Protein AF-A0A4Q3W9S3-F1 (afdb_monomer_lite)

Foldseek 3Di:
DDDDDDDDDDDDDDDDDDDDDDDDDDDDDDDDDDDPPVVVVVVVVVVVVPPPPPPQAEFEAECQAADCLPRNALNRHHHLQCQLVCLVVPDARHEYEYWADEHEQHLFDQAGESEHEQHAYEYEYQHNSPDPDSVVGDLVVTAYEQFQCNYPPDPVRGHQEHHEWELHPPYEAERHEQEDHAHQADAEYEYDDDAQREAEYEYENYEQEHHEYPDAQGANHEYEYAHYEHEYEYENYEYEQYENEHYEYAYDPDDYQYEYEYEYELYEYAQYEHQHYEYQWFLAPNYEYEYEYENYEAEQYEYDDDWENHDYDHPPPPPDPGQTYEYEYHAYLYEHEHYETQFEHHDDAAGGPNHEAYHENYEAEQYHHDHPDDPDAAGFEHEEDEHEDEEYEYEHYLYEHYNRETDADPRHFEHYEAEYEEAYEYEYEAYNYEYYAHYNGQEHYEHEYEANHEYEYEHELYEYEHDDPDPDERHEHYHWAFAYDPQHAYEYEYEAYNYEQDYDADYLWNHAPPPDHVCPDPDHDHHYYIFYEYAQYEHETEDPHDDPVGRGHYPHYHYHYDYHPDD

pLDDT: mean 75.29, std 20.6, range [27.75, 98.88]

Radius of gyration: 31.97 Å; chains: 1; bounding box: 96×93×86 Å

Structure (mmCIF, N/CA/C/O backbone):
data_AF-A0A4Q3W9S3-F1
#
_entry.id   AF-A0A4Q3W9S3-F1
#
loop_
_atom_site.group_PDB
_atom_site.id
_atom_site.type_symbol
_atom_site.label_atom_id
_atom_site.label_alt_id
_atom_site.label_comp_id
_atom_site.label_asym_id
_atom_site.label_entity_id
_atom_site.label_seq_id
_atom_site.pdbx_PDB_ins_code
_atom_site.Cartn_x
_atom_site.Cartn_y
_atom_site.Cartn_z
_atom_site.occupancy
_atom_site.B_iso_or_equiv
_atom_site.auth_seq_id
_atom_site.auth_comp_id
_atom_site.auth_asym_id
_atom_site.auth_atom_id
_atom_site.pdbx_PDB_model_num
ATOM 1 N N . MET A 1 1 ? 68.581 -11.811 10.480 1.00 36.03 1 MET A N 1
ATOM 2 C CA . MET A 1 1 ? 69.917 -12.392 10.731 1.00 36.03 1 MET A CA 1
ATOM 3 C C . MET A 1 1 ? 69.719 -13.546 11.709 1.00 36.03 1 MET A C 1
ATOM 5 O O . M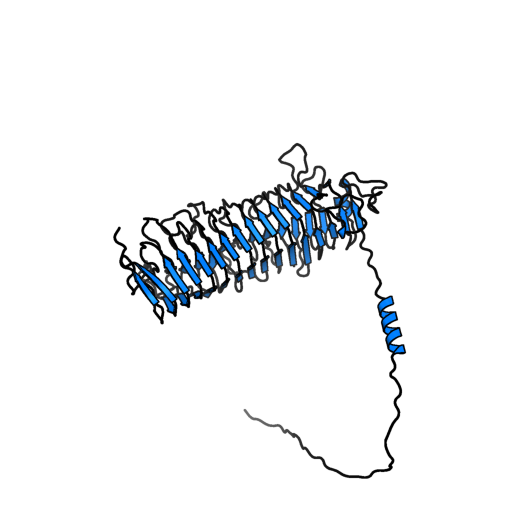ET A 1 1 ? 69.182 -13.258 12.761 1.00 36.03 1 MET A O 1
ATOM 9 N N . VAL A 1 2 ? 70.040 -14.790 11.305 1.00 34.00 2 VAL A N 1
ATOM 10 C CA . VAL A 1 2 ? 70.234 -16.029 12.121 1.00 34.00 2 VAL A CA 1
ATOM 11 C C . VAL A 1 2 ? 69.130 -16.341 13.176 1.00 34.00 2 VAL A C 1
ATOM 13 O O . VAL A 1 2 ? 69.014 -15.636 14.165 1.00 34.00 2 VAL A O 1
ATOM 16 N N . TYR A 1 3 ? 68.178 -17.272 12.957 1.00 29.86 3 TYR A N 1
ATOM 17 C CA . TYR A 1 3 ? 68.279 -18.754 13.126 1.00 29.86 3 TYR A CA 1
ATOM 18 C C . TYR A 1 3 ? 68.780 -19.172 14.538 1.00 29.86 3 TYR A C 1
ATOM 20 O O . TYR A 1 3 ? 69.552 -18.448 15.137 1.00 29.86 3 TYR A O 1
ATOM 28 N N . THR A 1 4 ? 68.413 -20.261 15.224 1.00 34.94 4 THR A N 1
ATOM 29 C CA . THR A 1 4 ? 67.795 -21.594 14.988 1.00 34.94 4 THR A CA 1
ATOM 30 C C . THR A 1 4 ? 66.974 -21.971 16.262 1.00 34.94 4 THR A C 1
ATOM 32 O O . THR A 1 4 ? 67.100 -21.266 17.255 1.00 34.94 4 THR A O 1
ATOM 35 N N . LEU A 1 5 ? 66.145 -23.023 16.419 1.00 31.47 5 LEU A N 1
ATOM 36 C CA . LEU A 1 5 ? 65.733 -24.214 15.639 1.00 31.47 5 LEU A CA 1
ATOM 37 C C . LEU A 1 5 ? 64.353 -24.729 16.171 1.00 31.47 5 LEU A C 1
ATOM 39 O O . LEU A 1 5 ? 63.695 -24.070 16.971 1.00 31.47 5 LEU A O 1
ATOM 43 N N . LYS A 1 6 ? 63.936 -25.938 15.765 1.00 37.56 6 LYS A N 1
ATOM 44 C CA . LYS A 1 6 ? 63.018 -26.869 16.470 1.00 37.56 6 LYS A CA 1
ATOM 45 C C . LYS A 1 6 ? 63.686 -28.263 16.485 1.00 37.56 6 LYS A C 1
ATOM 47 O O . LYS A 1 6 ? 64.629 -28.463 15.725 1.00 37.56 6 LYS A O 1
ATOM 52 N N . PRO A 1 7 ? 63.205 -29.239 17.271 1.00 45.81 7 PRO A N 1
ATOM 53 C CA . PRO A 1 7 ? 62.376 -30.306 16.671 1.00 45.81 7 PRO A CA 1
ATOM 54 C C . PRO A 1 7 ? 61.161 -30.639 17.573 1.00 45.81 7 PRO A C 1
ATOM 56 O O . PRO A 1 7 ? 61.203 -30.393 18.768 1.00 45.81 7 PRO A O 1
ATOM 59 N N . LYS A 1 8 ? 59.970 -31.063 17.125 1.00 34.75 8 LYS A N 1
ATOM 60 C CA . LYS A 1 8 ? 59.517 -31.967 16.046 1.00 34.75 8 LYS A CA 1
ATOM 61 C C . LYS A 1 8 ? 59.779 -33.460 16.331 1.00 34.75 8 LYS A C 1
ATOM 63 O O . LYS A 1 8 ? 60.859 -33.963 16.060 1.00 34.75 8 LYS A O 1
ATOM 68 N N . ALA A 1 9 ? 58.738 -34.165 16.775 1.00 28.81 9 ALA A N 1
ATOM 69 C CA . ALA A 1 9 ? 58.573 -35.615 16.635 1.00 28.81 9 ALA A CA 1
ATOM 70 C C . ALA A 1 9 ? 57.090 -35.910 16.334 1.00 28.81 9 ALA A C 1
ATOM 72 O O . ALA A 1 9 ? 56.212 -35.113 16.670 1.00 28.81 9 ALA A O 1
ATOM 73 N N . THR A 1 10 ? 56.806 -36.978 15.590 1.00 32.81 10 THR A N 1
ATOM 74 C CA . THR A 1 10 ? 55.515 -37.197 14.915 1.00 32.81 10 THR A CA 1
ATOM 75 C C . THR A 1 10 ? 55.328 -38.699 14.696 1.00 32.81 10 THR A C 1
ATOM 77 O O . THR A 1 10 ? 56.207 -39.285 14.085 1.00 32.81 10 THR A O 1
ATOM 80 N N . TYR A 1 11 ? 54.202 -39.258 15.169 1.00 33.78 11 TYR A N 1
ATOM 81 C CA . TYR A 1 11 ? 53.601 -40.576 14.855 1.00 33.78 11 TYR A CA 1
ATOM 82 C C . TYR A 1 11 ? 54.478 -41.846 14.824 1.00 33.78 11 TYR A C 1
ATOM 84 O O . TYR A 1 11 ? 55.464 -41.930 14.105 1.00 33.78 11 TYR A O 1
ATOM 92 N N . LEU A 1 12 ? 53.966 -42.925 15.431 1.00 27.75 12 LEU A N 1
ATOM 93 C CA . LEU A 1 12 ? 54.216 -44.295 14.969 1.00 27.75 12 LEU A CA 1
ATOM 94 C C . LEU A 1 12 ? 52.987 -45.186 15.228 1.00 27.75 12 LEU A C 1
ATOM 96 O O . LEU A 1 12 ? 52.398 -45.154 16.305 1.00 27.75 12 LEU A O 1
ATOM 100 N N . LEU A 1 13 ? 52.600 -45.948 14.204 1.00 39.19 13 LEU A N 1
ATOM 101 C CA . LEU A 1 13 ? 51.571 -46.993 14.220 1.00 39.19 13 LEU A CA 1
ATOM 102 C C . LEU A 1 13 ? 52.226 -48.351 14.500 1.00 39.19 13 LEU A C 1
ATOM 104 O O . LEU A 1 13 ? 53.192 -48.672 13.812 1.00 39.19 13 LEU A O 1
ATOM 108 N N . SER A 1 14 ? 51.634 -49.179 15.368 1.00 29.27 14 SER A N 1
ATOM 109 C CA . SER A 1 14 ? 51.609 -50.648 15.204 1.00 29.27 14 SER A CA 1
ATOM 110 C C . SER A 1 14 ? 50.762 -51.366 16.269 1.00 29.27 14 SER A C 1
ATOM 112 O O . SER A 1 14 ? 50.964 -51.217 17.470 1.00 29.27 14 SER A O 1
ATOM 114 N N . THR A 1 15 ? 49.838 -52.212 15.814 1.00 36.31 15 THR A N 1
ATOM 115 C CA . THR A 1 15 ? 49.411 -53.443 16.511 1.00 36.31 15 THR A CA 1
ATOM 116 C C . THR A 1 15 ? 50.251 -54.605 15.939 1.00 36.31 15 THR A C 1
ATOM 118 O O . THR A 1 15 ? 50.736 -54.451 14.811 1.00 36.31 15 THR A O 1
ATOM 121 N N . PRO A 1 16 ? 50.497 -55.733 16.655 1.00 42.84 16 PRO A N 1
ATOM 122 C CA . PRO A 1 16 ? 49.479 -56.804 16.746 1.00 42.84 16 PRO A CA 1
ATOM 123 C C . PRO A 1 16 ? 49.511 -57.751 17.992 1.00 42.84 16 PRO A C 1
ATOM 125 O O . PRO A 1 16 ? 50.520 -57.862 18.671 1.00 42.84 16 PRO A O 1
ATOM 128 N N . LEU A 1 17 ? 48.389 -58.473 18.209 1.00 29.86 17 LEU A N 1
ATOM 129 C CA . LEU A 1 17 ? 48.221 -59.896 18.646 1.00 29.86 17 LEU A CA 1
ATOM 130 C C . LEU A 1 17 ? 49.169 -60.499 19.736 1.00 29.86 17 LEU A C 1
ATOM 132 O O . LEU A 1 17 ? 50.370 -60.563 19.527 1.00 29.86 17 LEU A O 1
ATOM 136 N N . GLN A 1 18 ? 48.710 -61.104 20.854 1.00 31.80 18 GLN A N 1
ATOM 137 C CA . GLN A 1 18 ? 48.047 -62.434 20.946 1.00 31.80 18 GLN A CA 1
ATOM 138 C C . GLN A 1 18 ? 47.618 -62.833 22.399 1.00 31.80 18 GLN A C 1
ATOM 140 O O . GLN A 1 18 ? 48.337 -62.493 23.327 1.00 31.80 18 GLN A O 1
ATOM 145 N N . HIS A 1 19 ? 46.512 -63.608 22.518 1.00 31.84 19 HIS A N 1
ATOM 146 C CA . HIS A 1 19 ? 46.099 -64.705 23.464 1.00 31.84 19 HIS A CA 1
ATOM 147 C C . HIS A 1 19 ? 46.552 -64.746 24.963 1.00 31.84 19 HIS A C 1
ATOM 149 O O . HIS A 1 19 ? 47.615 -64.258 25.306 1.00 31.84 19 HIS A O 1
ATOM 155 N N . TYR A 1 20 ? 45.865 -65.348 25.959 1.00 31.72 20 TYR A N 1
ATOM 156 C CA . TYR A 1 20 ? 44.792 -66.374 26.103 1.00 31.72 20 TYR A CA 1
ATOM 157 C C . TYR A 1 20 ? 43.906 -65.982 27.330 1.00 31.72 20 TYR A C 1
ATOM 159 O O . TYR A 1 20 ? 44.459 -65.523 28.323 1.00 31.72 20 TYR A O 1
ATOM 167 N N . SER A 1 21 ? 42.562 -65.928 27.337 1.00 32.56 21 SER A N 1
ATOM 168 C CA . SER A 1 21 ? 41.484 -66.945 27.203 1.00 32.56 21 SER A CA 1
ATOM 169 C C . SER A 1 21 ? 41.211 -67.849 28.429 1.00 32.56 21 SER A C 1
ATOM 171 O O . SER A 1 21 ? 42.062 -68.660 28.774 1.00 32.56 21 SER A O 1
ATOM 173 N N . LEU A 1 22 ? 39.989 -67.777 28.985 1.00 28.59 22 LEU A N 1
ATOM 174 C CA . LEU A 1 22 ? 39.258 -68.753 29.833 1.00 28.59 22 LEU A CA 1
ATOM 175 C C . LEU A 1 22 ? 37.834 -68.151 30.033 1.00 28.59 22 LEU A C 1
ATOM 177 O O . LEU A 1 22 ? 37.761 -66.957 30.299 1.00 28.59 22 LEU A O 1
ATOM 181 N N . PHE A 1 23 ? 36.667 -68.800 29.902 1.00 31.41 23 PHE A N 1
ATOM 182 C CA . PHE A 1 23 ? 36.254 -70.184 29.604 1.00 31.41 23 PHE A CA 1
ATOM 183 C C . PHE A 1 23 ? 35.031 -70.187 28.641 1.00 31.41 23 PHE A C 1
ATOM 185 O O . PHE A 1 23 ? 34.395 -69.155 28.436 1.00 31.41 23 PHE A O 1
ATOM 192 N N . LEU A 1 24 ? 34.691 -71.353 28.070 1.00 32.44 24 LEU A N 1
ATOM 193 C CA . LEU A 1 24 ? 33.451 -71.616 27.302 1.00 32.44 24 LEU A CA 1
ATOM 194 C C . LEU A 1 24 ? 32.197 -71.557 28.231 1.00 32.44 24 LEU A C 1
ATOM 196 O O . LEU A 1 24 ? 32.366 -71.639 29.442 1.00 32.44 24 LEU A O 1
ATOM 200 N N . THR A 1 25 ? 30.935 -71.404 27.790 1.00 31.16 25 THR A N 1
ATOM 201 C CA . THR A 1 25 ? 30.185 -72.294 26.867 1.00 31.16 25 THR A CA 1
ATOM 202 C C . THR A 1 25 ? 28.852 -71.720 26.330 1.00 31.16 25 THR A C 1
ATOM 204 O O . THR A 1 25 ? 28.065 -71.178 27.096 1.00 31.16 25 THR A O 1
ATOM 207 N N . THR A 1 26 ? 28.575 -72.029 25.050 1.00 33.50 26 THR A N 1
ATOM 208 C CA . THR A 1 26 ? 27.266 -72.281 24.371 1.00 33.50 26 THR A CA 1
ATOM 209 C C . THR A 1 26 ? 26.147 -71.205 24.272 1.00 33.50 26 THR A C 1
ATOM 211 O O . THR A 1 26 ? 25.946 -70.433 25.201 1.00 33.50 26 THR A O 1
ATOM 214 N N . PRO A 1 27 ? 25.373 -71.176 23.155 1.00 53.94 27 PRO A N 1
ATOM 215 C CA . PRO A 1 27 ? 24.304 -70.195 22.895 1.00 53.94 27 PRO A CA 1
ATOM 216 C C . PRO A 1 27 ? 22.853 -70.744 23.001 1.00 53.94 27 PRO A C 1
ATOM 218 O O . PRO A 1 27 ? 22.653 -71.938 23.197 1.00 53.94 27 PRO A O 1
ATOM 221 N N . PHE A 1 28 ? 21.895 -69.846 22.706 1.00 33.19 28 PHE A N 1
ATOM 222 C CA . PHE A 1 28 ? 20.455 -70.000 22.381 1.00 33.19 28 PHE A CA 1
ATOM 223 C C . PHE A 1 28 ? 19.369 -69.756 23.463 1.00 33.19 28 PHE A C 1
ATOM 225 O O . PHE A 1 28 ? 19.310 -70.402 24.499 1.00 33.19 28 PHE A O 1
ATOM 232 N N . GLU A 1 29 ? 18.481 -68.815 23.096 1.00 42.12 29 GLU A N 1
ATOM 233 C CA . GLU A 1 29 ? 17.072 -68.576 23.477 1.00 42.12 29 GLU A CA 1
ATOM 234 C C . GLU A 1 29 ? 16.618 -68.413 24.946 1.00 42.12 29 GLU A C 1
ATOM 236 O O . GLU A 1 29 ? 16.459 -69.359 25.709 1.00 42.12 29 GLU A O 1
ATOM 241 N N . THR A 1 30 ? 16.159 -67.196 25.272 1.00 35.12 30 THR A N 1
ATOM 242 C CA . THR A 1 30 ? 14.719 -66.900 25.501 1.00 35.12 30 THR A CA 1
ATOM 243 C C . THR A 1 30 ? 14.472 -65.383 25.553 1.00 35.12 30 THR A C 1
ATOM 245 O O . THR A 1 30 ? 15.355 -64.610 25.921 1.00 35.12 30 THR A O 1
ATOM 248 N N . ALA A 1 31 ? 13.282 -64.930 25.143 1.00 43.97 31 ALA A N 1
ATOM 249 C CA . ALA A 1 31 ? 12.927 -63.507 25.069 1.00 43.97 31 ALA A CA 1
ATOM 250 C C . ALA A 1 31 ? 12.197 -63.007 26.332 1.00 43.97 31 ALA A C 1
ATOM 252 O O . ALA A 1 31 ? 11.330 -63.703 26.854 1.00 43.97 31 ALA A O 1
ATOM 253 N N . MET A 1 32 ? 12.479 -61.770 26.763 1.00 35.91 32 MET A N 1
ATOM 254 C CA . MET A 1 32 ? 11.713 -61.029 27.781 1.00 35.91 32 MET A CA 1
ATOM 255 C C . MET A 1 32 ? 11.621 -59.531 27.426 1.00 35.91 32 MET A C 1
ATOM 257 O O . MET A 1 32 ? 12.497 -58.983 26.759 1.00 35.91 32 MET A O 1
ATOM 261 N N . LEU A 1 33 ? 10.515 -58.891 27.822 1.00 37.53 33 LEU A N 1
ATOM 262 C CA . LEU A 1 33 ? 9.984 -57.649 27.228 1.00 37.53 33 LEU A CA 1
ATOM 263 C C . LEU A 1 33 ? 10.617 -56.324 27.741 1.00 37.53 33 LEU A C 1
ATOM 265 O O . LEU A 1 33 ? 11.140 -56.286 28.854 1.00 37.53 33 LEU A O 1
ATOM 269 N N . PRO A 1 34 ? 10.528 -55.205 26.980 1.00 44.59 34 PRO A N 1
ATOM 270 C CA . PRO A 1 34 ? 11.123 -53.911 27.352 1.00 44.59 34 PRO A CA 1
ATOM 271 C C . PRO A 1 34 ? 10.342 -53.073 28.387 1.00 44.59 34 PRO A C 1
ATOM 273 O O . PRO A 1 34 ? 9.116 -53.115 28.481 1.00 44.59 34 PRO A O 1
ATOM 276 N N . ASN A 1 35 ? 11.071 -52.193 29.085 1.00 58.00 35 ASN A N 1
ATOM 277 C CA . ASN A 1 35 ? 10.568 -51.237 30.085 1.00 58.00 35 ASN A CA 1
ATOM 278 C C . ASN A 1 35 ? 9.695 -50.102 29.493 1.00 58.00 35 ASN A C 1
ATOM 280 O O . ASN A 1 35 ? 10.190 -49.000 29.233 1.00 58.00 35 ASN A O 1
ATOM 284 N N . TYR A 1 36 ? 8.388 -50.332 29.323 1.00 46.41 36 TYR A N 1
ATOM 285 C CA . TYR A 1 36 ? 7.438 -49.301 28.861 1.00 46.41 36 TYR A CA 1
ATOM 286 C C . TYR A 1 36 ? 6.788 -48.472 29.986 1.00 46.41 36 TYR A C 1
ATOM 288 O O . TYR A 1 36 ? 6.485 -47.294 29.785 1.00 46.41 36 TYR A O 1
ATOM 296 N N . THR A 1 37 ? 6.605 -49.039 31.181 1.00 51.47 37 THR A N 1
ATOM 297 C CA . THR A 1 37 ? 5.845 -48.418 32.287 1.00 51.47 37 THR A CA 1
ATOM 298 C C . THR A 1 37 ? 6.488 -47.140 32.833 1.00 51.47 37 THR A C 1
ATOM 300 O O . THR A 1 37 ? 5.799 -46.136 33.021 1.00 51.47 37 THR A O 1
ATOM 303 N N . THR A 1 38 ? 7.811 -47.117 33.017 1.00 50.44 38 THR A N 1
ATOM 304 C CA . THR A 1 38 ? 8.532 -45.956 33.575 1.00 50.44 38 THR A CA 1
ATOM 305 C C . THR A 1 38 ? 8.556 -44.750 32.630 1.00 50.44 38 THR A C 1
ATOM 307 O O . THR A 1 38 ? 8.563 -43.609 33.085 1.00 50.44 38 THR A O 1
ATOM 310 N N . LYS A 1 39 ? 8.535 -44.981 31.308 1.00 48.06 39 LYS A N 1
ATOM 311 C CA . LYS A 1 39 ? 8.460 -43.902 30.308 1.00 48.06 39 LYS A CA 1
ATOM 312 C C . LYS A 1 39 ? 7.057 -43.301 30.218 1.00 48.06 39 LYS A C 1
ATOM 314 O O . LYS A 1 39 ? 6.934 -42.093 30.039 1.00 48.06 39 LYS A O 1
ATOM 319 N N . LEU A 1 40 ? 6.014 -44.116 30.391 1.00 50.25 40 LEU A N 1
ATOM 320 C CA . LEU A 1 40 ? 4.626 -43.656 30.337 1.00 50.25 40 LEU A CA 1
ATOM 321 C C . LEU A 1 40 ? 4.294 -42.687 31.488 1.00 50.25 40 LEU A C 1
ATOM 323 O O . LEU A 1 40 ? 3.676 -41.652 31.251 1.00 50.25 40 LEU A O 1
ATOM 327 N N . LEU A 1 41 ? 4.775 -42.965 32.707 1.00 50.62 41 LEU A N 1
ATOM 328 C CA . LEU A 1 41 ? 4.571 -42.083 33.867 1.00 50.62 41 LEU A CA 1
ATOM 329 C C . LEU A 1 41 ? 5.196 -40.689 33.685 1.00 50.62 41 LEU A C 1
ATOM 331 O O . LEU A 1 41 ? 4.571 -39.693 34.039 1.00 50.62 41 LEU A O 1
ATOM 335 N N . LEU A 1 42 ? 6.397 -40.603 33.102 1.00 53.16 42 LEU A N 1
ATOM 336 C CA . LEU A 1 42 ? 7.072 -39.325 32.838 1.00 53.16 42 LEU A CA 1
ATOM 337 C C . LEU A 1 42 ? 6.358 -38.485 31.770 1.00 53.16 42 LEU A C 1
ATOM 339 O O . LEU A 1 42 ? 6.277 -37.266 31.914 1.00 53.16 42 LEU A O 1
ATOM 343 N N . VAL A 1 43 ? 5.800 -39.121 30.733 1.00 58.22 43 VAL A N 1
ATOM 344 C CA . VAL A 1 43 ? 4.991 -38.433 29.711 1.00 58.22 43 VAL A CA 1
ATOM 345 C C . VAL A 1 43 ? 3.704 -37.876 30.322 1.00 58.22 43 VAL A C 1
ATOM 347 O O . VAL A 1 43 ? 3.379 -36.712 30.091 1.00 58.22 43 VAL A O 1
ATOM 350 N N . ILE A 1 44 ? 3.015 -38.661 31.160 1.00 57.84 44 ILE A N 1
ATOM 351 C CA . ILE A 1 44 ? 1.800 -38.211 31.858 1.00 57.84 44 ILE A CA 1
ATOM 352 C C . ILE A 1 44 ? 2.117 -37.013 32.770 1.00 57.84 44 ILE A C 1
ATOM 354 O O . ILE A 1 44 ? 1.412 -36.003 32.711 1.00 57.84 44 ILE A O 1
ATOM 358 N N . LEU A 1 45 ? 3.218 -37.060 33.531 1.00 53.47 45 LEU A N 1
ATOM 359 C CA . LEU A 1 45 ? 3.634 -35.955 34.405 1.00 53.47 45 LEU A CA 1
ATOM 360 C C . LEU A 1 45 ? 3.965 -34.667 33.625 1.00 53.47 45 LEU A C 1
ATOM 362 O O . LEU A 1 45 ? 3.578 -33.581 34.050 1.00 53.47 45 LEU A O 1
ATOM 366 N N . PHE A 1 46 ? 4.613 -34.771 32.458 1.00 53.34 46 PHE A N 1
ATOM 367 C CA . PHE A 1 46 ? 4.882 -33.612 31.594 1.00 53.34 46 PHE A CA 1
ATOM 368 C C . PHE A 1 46 ? 3.603 -33.027 30.971 1.00 53.34 46 PHE A C 1
ATOM 370 O O . PHE A 1 46 ? 3.452 -31.804 30.896 1.00 53.34 46 PHE A O 1
ATOM 377 N N . SER A 1 47 ? 2.645 -33.875 30.578 1.00 52.28 47 SER A N 1
ATOM 378 C CA . SER A 1 47 ? 1.342 -33.407 30.085 1.00 52.28 47 SER A CA 1
ATOM 379 C C . SER A 1 47 ? 0.491 -32.732 31.172 1.00 52.28 47 SER A C 1
ATOM 381 O O . SER A 1 47 ? -0.218 -31.775 30.872 1.00 52.28 47 SER A O 1
ATOM 383 N N . ALA A 1 48 ? 0.625 -33.145 32.438 1.00 50.59 48 ALA A N 1
ATOM 384 C CA . ALA A 1 48 ? -0.083 -32.542 33.571 1.00 50.59 48 ALA A CA 1
ATOM 385 C C . ALA A 1 48 ? 0.446 -31.146 33.964 1.00 50.59 48 ALA A C 1
ATOM 387 O O . ALA A 1 48 ? -0.310 -30.326 34.476 1.00 50.59 48 ALA A O 1
ATOM 388 N N . ILE A 1 49 ? 1.723 -30.847 33.696 1.00 55.19 49 ILE A N 1
ATOM 389 C CA . ILE A 1 49 ? 2.346 -29.541 34.004 1.00 55.19 49 ILE A CA 1
ATOM 390 C C . ILE A 1 49 ? 2.105 -28.505 32.880 1.00 55.19 49 ILE A C 1
ATOM 392 O O . ILE A 1 49 ? 2.317 -27.310 33.071 1.00 55.19 49 ILE A O 1
ATOM 396 N N . SER A 1 50 ? 1.590 -28.930 31.721 1.00 46.84 50 SER A N 1
ATOM 397 C CA . SER A 1 50 ? 1.410 -28.072 30.536 1.00 46.84 50 SER A CA 1
ATOM 398 C C . SER A 1 50 ? 0.059 -27.335 30.461 1.00 46.84 50 SER A C 1
ATOM 400 O O . SER A 1 50 ? -0.231 -26.709 29.445 1.00 46.84 50 SER A O 1
ATOM 402 N N . GLN A 1 51 ? -0.773 -27.385 31.510 1.00 46.12 51 GLN A N 1
ATOM 403 C CA . GLN A 1 51 ? -2.061 -26.670 31.575 1.00 46.12 51 GLN A CA 1
ATOM 404 C C . GLN A 1 51 ? -2.016 -25.402 32.439 1.00 46.12 51 GLN A C 1
ATOM 406 O O . GLN A 1 51 ? -2.952 -25.093 33.177 1.00 46.12 51 GLN A O 1
ATOM 411 N N . THR A 1 52 ? -0.971 -24.587 32.282 1.00 42.53 52 THR A N 1
ATOM 412 C CA . THR A 1 52 ? -1.108 -23.146 32.528 1.00 42.53 52 THR A CA 1
ATOM 413 C C . THR A 1 52 ? -1.887 -22.519 31.376 1.00 42.53 52 THR A C 1
ATOM 415 O O . THR A 1 52 ? -1.342 -21.839 30.505 1.00 42.53 52 THR A O 1
ATOM 418 N N . SER A 1 53 ? -3.204 -22.736 31.387 1.00 42.84 53 SER A N 1
ATOM 419 C CA . SER A 1 53 ? -4.139 -21.902 30.641 1.00 42.84 53 SER A CA 1
ATOM 420 C C . SER A 1 53 ? -3.960 -20.467 31.125 1.00 42.84 53 SER A C 1
ATOM 422 O O . SER A 1 53 ? -4.541 -20.069 32.135 1.00 42.84 53 SER A O 1
ATOM 424 N N . PHE A 1 54 ? -3.138 -19.686 30.420 1.00 45.50 54 PHE A N 1
ATOM 425 C CA . PHE A 1 54 ? -3.176 -18.235 30.516 1.00 45.50 54 PHE A CA 1
ATOM 426 C C . PHE A 1 54 ? -4.578 -17.823 30.082 1.00 45.50 54 PHE A C 1
ATOM 428 O O . PHE A 1 54 ? -4.859 -17.722 28.889 1.00 45.50 54 PHE A O 1
ATOM 435 N N . SER A 1 55 ? -5.467 -17.658 31.063 1.00 50.88 55 SER A N 1
ATOM 436 C CA . SER A 1 55 ? -6.798 -17.118 30.842 1.00 50.88 55 SER A CA 1
ATOM 437 C C . SER A 1 55 ? -6.606 -15.750 30.212 1.00 50.88 55 SER A C 1
ATOM 439 O O . SER A 1 55 ? -6.130 -14.818 30.868 1.00 50.88 55 SER A O 1
ATOM 441 N N . GLN A 1 56 ? -6.873 -15.655 28.910 1.00 62.66 56 GLN A N 1
ATOM 442 C CA . GLN A 1 56 ? -6.808 -14.380 28.228 1.00 62.66 56 GLN A CA 1
ATOM 443 C C . GLN A 1 56 ? -7.884 -13.512 28.870 1.00 62.66 56 GLN A C 1
ATOM 445 O O . GLN A 1 56 ? -9.049 -13.899 28.896 1.00 62.66 56 GLN A O 1
ATOM 450 N N . ASN A 1 57 ? -7.495 -12.378 29.448 1.00 91.31 57 ASN A N 1
ATOM 451 C CA . ASN A 1 57 ? -8.454 -11.497 30.097 1.00 91.31 57 ASN A CA 1
ATOM 452 C C . ASN A 1 57 ? -9.374 -10.926 29.010 1.00 91.31 57 ASN A C 1
ATOM 454 O O . ASN A 1 57 ? -8.913 -10.112 28.211 1.00 91.31 57 ASN A O 1
ATOM 458 N N . ILE A 1 58 ? -10.619 -11.400 28.918 1.00 97.50 58 ILE A N 1
ATOM 459 C CA . ILE A 1 58 ? -11.595 -10.927 27.930 1.00 97.50 58 ILE A CA 1
ATOM 460 C C . ILE A 1 58 ? -12.441 -9.839 28.582 1.00 97.50 58 ILE A C 1
ATOM 462 O O . ILE A 1 58 ? -13.085 -10.077 29.600 1.00 97.50 58 ILE A O 1
ATOM 466 N N . ILE A 1 59 ? -12.454 -8.662 27.963 1.00 98.44 59 ILE A N 1
ATOM 467 C CA . ILE A 1 59 ? -13.320 -7.544 28.322 1.00 98.44 59 ILE A CA 1
ATOM 468 C C . ILE A 1 59 ? -14.394 -7.416 27.242 1.00 98.44 59 ILE A C 1
ATOM 470 O O . ILE A 1 59 ? -14.094 -7.161 26.074 1.00 98.44 59 ILE A O 1
ATOM 474 N N . TYR A 1 60 ? -15.646 -7.599 27.644 1.00 98.69 60 TYR A N 1
ATOM 475 C CA . TYR A 1 60 ? -16.820 -7.522 26.779 1.00 98.69 60 TYR A CA 1
ATOM 476 C C . TYR A 1 60 ? -17.339 -6.083 26.733 1.00 98.69 60 TYR A C 1
ATOM 478 O O . TYR A 1 60 ? -17.492 -5.449 27.778 1.00 98.69 60 TYR A O 1
ATOM 486 N N . VAL A 1 61 ? -17.600 -5.553 25.537 1.00 98.75 61 VAL A N 1
ATOM 487 C CA . VAL A 1 61 ? -17.893 -4.125 25.325 1.00 98.75 61 VAL A CA 1
ATOM 488 C C . VAL A 1 61 ? -19.107 -3.952 24.418 1.00 98.75 61 VAL A C 1
ATOM 490 O O . VAL A 1 61 ? -19.138 -4.488 23.311 1.00 98.75 61 VAL A O 1
ATOM 493 N N . THR A 1 62 ? -20.080 -3.152 24.851 1.00 98.62 62 THR A N 1
ATOM 494 C CA . THR A 1 62 ? -21.208 -2.706 24.017 1.00 98.62 62 THR A CA 1
ATOM 495 C C . THR A 1 62 ? -21.260 -1.181 23.991 1.00 98.62 62 THR A C 1
ATOM 497 O O . THR A 1 62 ? -20.766 -0.508 24.899 1.00 98.62 62 THR A O 1
ATOM 500 N N . GLN A 1 63 ? -21.867 -0.591 22.958 1.00 97.25 63 GLN A N 1
ATOM 501 C CA . GLN A 1 63 ? -21.894 0.869 22.822 1.00 97.25 63 GLN A CA 1
ATOM 502 C C . GLN A 1 63 ? -22.598 1.547 24.017 1.00 97.25 63 GLN A C 1
ATOM 504 O O . GLN A 1 63 ? -22.114 2.558 24.523 1.00 97.25 63 GLN A O 1
ATOM 509 N N . SER A 1 64 ? -23.691 0.961 24.518 1.00 97.19 64 SER A N 1
ATOM 510 C CA . SER A 1 64 ? -24.436 1.440 25.694 1.00 97.19 64 SER A CA 1
ATOM 511 C C . SER A 1 64 ? -23.861 0.998 27.043 1.00 97.19 64 SER A C 1
ATOM 513 O O . SER A 1 64 ? -24.172 1.619 28.060 1.00 97.19 64 SER A O 1
ATOM 515 N N . GLY A 1 65 ? -23.054 -0.067 27.065 1.00 97.69 65 GLY A N 1
ATOM 516 C CA . GLY A 1 65 ? -22.800 -0.866 28.265 1.00 97.69 65 GLY A CA 1
ATOM 517 C C . GLY A 1 65 ? -24.014 -1.715 28.667 1.00 97.69 65 GLY A C 1
ATOM 518 O O . GLY A 1 65 ? -25.099 -1.584 28.088 1.00 97.69 65 GLY A O 1
ATOM 519 N N . ALA A 1 66 ? -23.829 -2.582 29.663 1.00 97.75 66 ALA A N 1
ATOM 520 C CA . ALA A 1 66 ? -24.883 -3.369 30.303 1.00 97.75 66 ALA A CA 1
ATOM 521 C C . ALA A 1 66 ? -24.537 -3.671 31.776 1.00 97.75 66 ALA A C 1
ATOM 523 O O . ALA A 1 66 ? -23.363 -3.679 32.151 1.00 97.75 66 ALA A O 1
ATOM 524 N N . GLY A 1 67 ? -25.555 -3.922 32.606 1.00 97.25 67 GLY A N 1
ATOM 525 C CA . GLY A 1 67 ? -25.393 -4.365 33.999 1.00 97.25 67 GLY A CA 1
ATOM 526 C C . GLY A 1 67 ? -24.462 -3.470 34.823 1.00 97.25 67 GLY A C 1
ATOM 527 O O . GLY A 1 67 ? -24.608 -2.249 34.832 1.00 97.25 67 GLY A O 1
ATOM 528 N N . ASN A 1 68 ? -23.479 -4.085 35.487 1.00 96.19 68 ASN A N 1
ATOM 529 C CA . ASN A 1 68 ? -22.463 -3.384 36.285 1.00 96.19 68 ASN A CA 1
ATOM 530 C C . ASN A 1 68 ? -21.454 -2.563 35.454 1.00 96.19 68 ASN A C 1
ATOM 532 O O . ASN A 1 68 ? -20.670 -1.807 36.025 1.00 96.19 68 ASN A O 1
ATOM 536 N N . MET A 1 69 ? -21.440 -2.723 34.125 1.00 96.75 69 MET A N 1
ATOM 537 C CA . MET A 1 69 ? -20.493 -2.102 33.188 1.00 96.75 69 MET A CA 1
ATOM 538 C C . MET A 1 69 ? -19.006 -2.380 33.482 1.00 96.75 69 MET A C 1
ATOM 540 O O . MET A 1 69 ? -18.138 -1.592 33.102 1.00 96.75 69 MET A O 1
ATOM 544 N N . ASP A 1 70 ? -18.706 -3.507 34.134 1.00 95.88 70 ASP A N 1
ATOM 545 C CA . ASP A 1 70 ? -17.345 -3.954 34.468 1.00 95.88 70 ASP A CA 1
ATOM 546 C C . ASP A 1 70 ? -16.641 -4.701 33.314 1.00 95.88 70 ASP A C 1
ATOM 548 O O . ASP A 1 70 ? -15.422 -4.868 33.331 1.00 95.88 70 ASP A O 1
ATOM 552 N N . GLY A 1 71 ? -17.392 -5.111 32.286 1.00 97.50 71 GLY A N 1
ATOM 553 C CA . GLY A 1 71 ? -16.887 -5.841 31.127 1.00 97.50 71 GLY A CA 1
ATOM 554 C C . GLY A 1 71 ? -16.604 -7.323 31.370 1.00 97.50 71 GLY A C 1
ATOM 555 O O . GLY A 1 71 ? -15.979 -7.941 30.516 1.00 97.50 71 GLY A O 1
ATOM 556 N N . SER A 1 72 ? -17.056 -7.908 32.485 1.00 96.56 72 SER A N 1
ATOM 557 C CA . SER A 1 72 ? -16.814 -9.319 32.848 1.00 96.56 72 SER A CA 1
ATOM 558 C C . SER A 1 72 ? -17.530 -10.345 31.960 1.00 96.56 72 SER A C 1
ATOM 560 O O . SER A 1 72 ? -17.098 -11.492 31.862 1.00 96.56 72 SER A O 1
ATOM 562 N N . ASN A 1 73 ? -18.643 -9.954 31.340 1.00 97.38 73 ASN A N 1
ATOM 563 C CA . ASN A 1 73 ? -19.452 -10.740 30.404 1.00 97.38 73 ASN A CA 1
ATOM 564 C C . ASN A 1 73 ? -20.407 -9.792 29.653 1.00 97.38 73 ASN A C 1
ATOM 566 O O . ASN A 1 73 ? -20.502 -8.615 30.002 1.00 97.38 73 ASN A O 1
ATOM 570 N N . TRP A 1 74 ? -21.151 -10.290 28.662 1.00 98.19 74 TRP A N 1
ATOM 571 C CA . TRP A 1 74 ? -22.100 -9.471 27.895 1.00 98.19 74 TRP A CA 1
ATOM 572 C C . TRP A 1 74 ? -23.218 -8.822 28.733 1.00 98.19 74 TRP A C 1
ATOM 574 O O . TRP A 1 74 ? -23.582 -7.678 28.472 1.00 98.19 74 TRP A O 1
ATOM 584 N N . THR A 1 75 ? -23.720 -9.489 29.777 1.00 98.00 75 THR A N 1
ATOM 585 C CA . THR A 1 75 ? -24.737 -8.933 30.693 1.00 98.00 75 THR A CA 1
ATOM 586 C C . THR A 1 75 ? -24.191 -7.771 31.531 1.00 98.00 75 THR A C 1
ATOM 588 O O . THR A 1 75 ? -24.950 -6.882 31.906 1.00 98.00 75 THR A O 1
ATOM 591 N N . ASN A 1 76 ? -22.877 -7.741 31.781 1.00 97.94 76 ASN A N 1
ATOM 592 C CA . ASN A 1 76 ? -22.162 -6.673 32.489 1.00 97.94 76 ASN A CA 1
ATOM 593 C C . ASN A 1 76 ? -21.241 -5.852 31.560 1.00 97.94 76 ASN A C 1
ATOM 595 O O . ASN A 1 76 ? -20.231 -5.311 32.016 1.00 97.94 76 ASN A O 1
ATOM 599 N N . ALA A 1 77 ? -21.533 -5.796 30.256 1.00 98.50 77 ALA A N 1
ATOM 600 C CA . ALA A 1 77 ? -20.614 -5.255 29.257 1.00 98.50 77 ALA A CA 1
ATOM 601 C C . ALA A 1 77 ? -20.157 -3.818 29.560 1.00 98.50 77 ALA A C 1
ATOM 603 O O . ALA A 1 77 ? -20.958 -2.938 29.891 1.00 98.50 77 ALA A O 1
ATOM 604 N N . LEU A 1 78 ? -18.860 -3.567 29.377 1.00 98.62 78 LEU A N 1
ATOM 605 C CA . LEU A 1 78 ? -18.249 -2.249 29.492 1.00 98.62 78 LEU A CA 1
ATOM 606 C C . LEU A 1 78 ? -18.920 -1.283 28.508 1.00 98.62 78 LEU A C 1
ATOM 608 O O . LEU A 1 78 ? -19.096 -1.601 27.330 1.00 98.62 78 LEU A O 1
ATOM 612 N N . LYS A 1 79 ? -19.246 -0.079 28.982 1.00 98.06 79 LYS A N 1
ATOM 613 C CA . LYS A 1 79 ? -19.772 0.994 28.135 1.00 98.06 79 LYS A CA 1
ATOM 614 C C . LYS A 1 79 ? -18.709 1.507 27.163 1.00 98.06 79 LYS A C 1
ATOM 616 O O . LYS A 1 79 ? -17.587 1.803 27.573 1.00 98.06 79 LYS A O 1
ATOM 621 N N . GLY A 1 80 ? -19.089 1.699 25.899 1.00 96.81 80 GLY A N 1
ATOM 622 C CA . GLY A 1 80 ? -18.198 2.175 24.835 1.00 96.81 80 GLY A CA 1
ATOM 623 C C . GLY A 1 80 ? -17.432 3.463 25.161 1.00 96.81 80 GLY A C 1
ATOM 624 O O . GLY A 1 80 ? -16.262 3.570 24.805 1.00 96.81 80 GLY A O 1
ATOM 625 N N . ASP A 1 81 ? -18.031 4.391 25.913 1.00 94.62 81 ASP A N 1
ATOM 626 C CA . ASP A 1 81 ? -17.378 5.637 26.357 1.00 94.62 81 ASP A CA 1
ATOM 627 C C . ASP A 1 81 ? -16.151 5.398 27.260 1.00 94.62 81 ASP A C 1
ATOM 629 O O . ASP A 1 81 ? -15.237 6.220 27.305 1.00 94.62 81 ASP A O 1
ATOM 633 N N . HIS A 1 82 ? -16.104 4.270 27.978 1.00 96.62 82 HIS A N 1
ATOM 634 C CA . HIS A 1 82 ? -14.993 3.899 28.860 1.00 96.62 82 HIS A CA 1
ATOM 635 C C . HIS A 1 82 ? -13.906 3.082 28.140 1.00 96.62 82 HIS A C 1
ATOM 637 O O . HIS A 1 82 ? -12.829 2.871 28.698 1.00 96.62 82 HIS A O 1
ATOM 643 N N . LEU A 1 83 ? -14.151 2.639 26.899 1.00 97.69 83 LEU A N 1
ATOM 644 C CA . LEU A 1 83 ? -13.269 1.736 26.152 1.00 97.69 83 LEU A CA 1
ATOM 645 C C . LEU A 1 83 ? -11.827 2.257 26.053 1.00 97.69 83 LEU A C 1
ATOM 647 O O . LEU A 1 83 ? -10.891 1.496 26.290 1.00 97.69 83 LEU A O 1
ATOM 651 N N . ARG A 1 84 ? -11.637 3.551 25.753 1.00 96.81 84 ARG A N 1
ATOM 652 C CA . ARG A 1 84 ? -10.302 4.175 25.674 1.00 96.81 84 ARG A CA 1
ATOM 653 C C . ARG A 1 84 ? -9.529 4.016 26.983 1.00 96.81 84 ARG A C 1
ATOM 655 O O . ARG A 1 84 ? -8.383 3.570 26.976 1.00 96.81 84 ARG A O 1
ATOM 662 N N . ASP A 1 85 ? -10.154 4.383 28.096 1.00 97.19 85 ASP A N 1
ATOM 663 C CA . ASP A 1 85 ? -9.500 4.414 29.404 1.00 97.19 85 ASP A CA 1
ATOM 664 C C . ASP A 1 85 ? -9.220 3.002 29.923 1.00 97.19 85 ASP A C 1
ATOM 666 O O . ASP A 1 85 ? -8.196 2.781 30.574 1.00 97.19 85 ASP A O 1
ATOM 670 N N . THR A 1 86 ? -10.085 2.039 29.593 1.00 97.56 86 THR A N 1
ATOM 671 C CA . THR A 1 86 ? -9.858 0.624 29.893 1.00 97.56 86 THR A CA 1
ATOM 672 C C . THR A 1 86 ? -8.734 0.043 29.034 1.00 97.56 86 THR A C 1
ATOM 674 O O . THR A 1 86 ? -7.868 -0.622 29.592 1.00 97.56 86 THR A O 1
ATOM 677 N N . ILE A 1 87 ? -8.650 0.341 27.728 1.00 98.00 87 ILE A N 1
ATOM 678 C CA . ILE A 1 87 ? -7.512 -0.068 26.873 1.00 98.00 87 ILE A CA 1
ATOM 679 C C . ILE A 1 87 ? -6.186 0.473 27.430 1.00 98.00 87 ILE A C 1
ATOM 681 O O . ILE A 1 87 ? -5.220 -0.280 27.559 1.00 98.00 87 ILE A O 1
ATOM 685 N N . TRP A 1 88 ? -6.145 1.748 27.830 1.00 97.00 88 TRP A N 1
ATOM 686 C CA . TRP A 1 88 ? -4.943 2.368 28.401 1.00 97.00 88 TRP A CA 1
ATOM 687 C C . TRP A 1 88 ? -4.472 1.700 29.707 1.00 97.00 88 TRP A C 1
ATOM 689 O O . TRP A 1 88 ? -3.266 1.585 29.954 1.00 97.00 88 TRP A O 1
ATOM 699 N N . LYS A 1 89 ? -5.412 1.242 30.544 1.00 96.31 89 LYS A N 1
ATOM 700 C CA . LYS A 1 89 ? -5.143 0.632 31.860 1.00 96.31 89 LYS A CA 1
ATOM 701 C C . LYS A 1 89 ? -5.044 -0.898 31.830 1.00 96.31 89 LYS A C 1
ATOM 703 O O . LYS A 1 89 ? -4.576 -1.480 32.805 1.00 96.31 89 LYS A O 1
ATOM 708 N N . ALA A 1 90 ? -5.468 -1.547 30.747 1.00 96.00 90 ALA A N 1
ATOM 709 C CA . ALA A 1 90 ? -5.534 -3.000 30.659 1.00 96.00 90 ALA A CA 1
ATOM 710 C C . ALA A 1 90 ? -4.148 -3.662 30.808 1.00 96.00 90 ALA A C 1
ATOM 712 O O . ALA A 1 90 ? -3.153 -3.146 30.272 1.00 96.00 90 ALA A O 1
ATOM 713 N N . PRO A 1 91 ? -4.070 -4.817 31.503 1.00 94.94 91 PRO A N 1
ATOM 714 C CA . PRO A 1 91 ? -2.849 -5.604 31.582 1.00 94.94 91 PRO A CA 1
ATOM 715 C C . PRO A 1 91 ? -2.495 -6.210 30.216 1.00 94.94 91 PRO A C 1
ATOM 717 O O . PRO A 1 91 ? -3.341 -6.347 29.327 1.00 94.94 91 PRO A O 1
ATOM 720 N N . ALA A 1 92 ? -1.229 -6.591 30.052 1.00 94.81 92 ALA A N 1
ATOM 721 C CA . ALA A 1 92 ? -0.754 -7.249 28.839 1.00 94.81 92 ALA A CA 1
ATOM 722 C C . ALA A 1 92 ? -1.545 -8.536 28.536 1.00 94.81 92 ALA A C 1
ATOM 724 O O . ALA A 1 92 ? -1.933 -9.267 29.446 1.00 94.81 92 ALA A O 1
ATOM 725 N N . ASN A 1 93 ? -1.727 -8.825 27.245 1.00 95.56 93 ASN A N 1
ATOM 726 C CA . ASN A 1 93 ? -2.499 -9.952 26.712 1.00 95.56 93 ASN A CA 1
ATOM 727 C C . ASN A 1 93 ? -4.021 -9.874 26.956 1.00 95.56 93 ASN A C 1
ATOM 729 O O . ASN A 1 93 ? -4.707 -10.877 26.779 1.00 95.56 93 ASN A O 1
ATOM 733 N N . THR A 1 94 ? -4.569 -8.708 27.313 1.00 97.56 94 THR A N 1
ATOM 734 C CA . THR A 1 94 ? -6.030 -8.506 27.365 1.00 97.56 94 THR A CA 1
ATOM 735 C C . THR A 1 94 ? -6.633 -8.525 25.954 1.00 97.56 94 THR A C 1
ATOM 737 O O . THR A 1 94 ? -6.095 -7.904 25.035 1.00 97.56 94 THR A O 1
ATOM 740 N N . SER A 1 95 ? -7.760 -9.221 25.810 1.00 98.06 95 SER A N 1
ATOM 741 C CA . SER A 1 95 ? -8.644 -9.221 24.641 1.00 98.06 95 SER A CA 1
ATOM 742 C C . SER A 1 95 ? -9.848 -8.324 24.899 1.00 98.06 95 SER A C 1
ATOM 744 O O . SER A 1 95 ? -10.486 -8.442 25.940 1.00 98.06 95 SER A O 1
ATOM 746 N N . PHE A 1 96 ? -10.228 -7.495 23.932 1.00 98.69 96 PHE A N 1
ATOM 747 C CA . PHE A 1 96 ? -11.509 -6.790 23.940 1.00 98.69 96 PHE A CA 1
ATOM 748 C C . PHE A 1 96 ? -12.430 -7.400 22.888 1.00 98.69 96 PHE A C 1
ATOM 750 O O . PHE A 1 96 ? -12.081 -7.439 21.707 1.00 98.69 96 PHE A O 1
ATOM 757 N N . TRP A 1 97 ? -13.597 -7.878 23.316 1.00 98.75 97 TRP A N 1
ATOM 758 C CA . TRP A 1 97 ? -14.664 -8.351 22.436 1.00 98.75 97 TRP A CA 1
ATOM 759 C C . TRP A 1 97 ? -15.713 -7.251 22.342 1.00 98.75 97 TRP A C 1
ATOM 761 O O . TRP A 1 97 ? -16.393 -6.937 23.319 1.00 98.75 97 TRP A O 1
ATOM 771 N N . ILE A 1 98 ? -15.787 -6.614 21.177 1.00 98.88 98 ILE A N 1
ATOM 772 C CA . ILE A 1 98 ? -16.514 -5.364 20.981 1.00 98.88 98 ILE A CA 1
ATOM 773 C C . ILE A 1 98 ? -17.706 -5.624 20.063 1.00 98.88 98 ILE A C 1
ATOM 775 O O . ILE A 1 98 ? -17.544 -6.012 18.905 1.00 98.88 98 ILE A O 1
ATOM 779 N N . ALA A 1 99 ? -18.911 -5.415 20.589 1.00 98.75 99 ALA A N 1
ATOM 780 C CA . ALA A 1 99 ? -20.147 -5.623 19.850 1.00 98.75 99 ALA A CA 1
ATOM 781 C C . ALA A 1 99 ? -20.328 -4.615 18.702 1.00 98.75 99 ALA A C 1
ATOM 783 O O . ALA A 1 99 ? -19.636 -3.591 18.635 1.00 98.75 99 ALA A O 1
ATOM 784 N N . ALA A 1 100 ? -21.286 -4.890 17.818 1.00 98.69 100 ALA A N 1
ATOM 785 C CA . ALA A 1 100 ? -21.753 -3.961 16.798 1.00 98.69 100 ALA A CA 1
ATOM 786 C C . ALA A 1 100 ? -22.081 -2.588 17.410 1.00 98.69 100 ALA A C 1
ATOM 788 O O . ALA A 1 100 ? -22.610 -2.484 18.521 1.00 98.69 100 ALA A O 1
ATOM 789 N N . GLY A 1 101 ? -21.747 -1.520 16.688 1.00 98.25 101 GLY A N 1
ATOM 790 C CA . GLY A 1 101 ? -21.913 -0.151 17.174 1.00 98.25 101 GLY A CA 1
ATOM 791 C C . GLY A 1 101 ? -20.792 0.778 16.725 1.00 98.25 101 GLY A C 1
ATOM 792 O O . GLY A 1 101 ? -19.853 0.368 16.045 1.00 98.25 101 GLY A O 1
ATOM 793 N N . THR A 1 102 ? -20.892 2.052 17.101 1.00 97.38 102 THR A N 1
ATOM 794 C CA . THR A 1 102 ? -19.875 3.075 16.816 1.00 97.38 102 THR A CA 1
ATOM 795 C C . THR A 1 102 ? -19.198 3.549 18.094 1.00 97.38 102 THR A C 1
ATOM 797 O O . THR A 1 102 ? -19.843 4.091 18.990 1.00 97.38 102 THR A O 1
ATOM 800 N N . TYR A 1 103 ? -17.878 3.399 18.133 1.00 97.31 103 TYR A N 1
ATOM 801 C CA . TYR A 1 103 ? -17.010 3.753 19.247 1.00 97.31 103 TYR A CA 1
ATOM 802 C C . TYR A 1 103 ? -16.052 4.860 18.801 1.00 97.31 103 TYR A C 1
ATOM 804 O O . TYR A 1 103 ? -15.562 4.862 17.668 1.00 97.31 103 TYR A O 1
ATOM 812 N N . LYS A 1 104 ? -15.790 5.816 19.692 1.00 94.38 104 LYS A N 1
ATOM 813 C CA . LYS A 1 104 ? -14.923 6.974 19.437 1.00 94.38 104 LYS A CA 1
ATOM 814 C C . LYS A 1 104 ? -13.873 7.072 20.544 1.00 94.38 104 LYS A C 1
ATOM 816 O O . LYS A 1 104 ? -14.208 6.763 21.687 1.00 94.38 104 LYS A O 1
ATOM 821 N N . PRO A 1 105 ? -12.649 7.552 20.267 1.00 92.62 105 PRO A N 1
ATOM 822 C CA . PRO A 1 105 ? -11.663 7.786 21.321 1.00 92.62 105 PRO A CA 1
ATOM 823 C C . PRO A 1 105 ? -12.110 8.822 22.364 1.00 92.62 105 PRO A C 1
ATOM 825 O O . PRO A 1 105 ? -11.708 8.750 23.520 1.00 92.62 105 PRO A O 1
ATOM 828 N N . HIS A 1 106 ? -12.928 9.802 21.968 1.00 90.75 106 HIS A N 1
ATOM 829 C CA . HIS A 1 106 ? -13.562 10.769 22.867 1.00 90.75 106 HIS A CA 1
ATOM 830 C C . HIS A 1 106 ? -14.860 11.300 22.239 1.00 90.75 106 HIS A C 1
ATOM 832 O O . HIS A 1 106 ? -14.935 11.384 21.012 1.00 90.75 106 HIS A O 1
ATOM 838 N N . PRO A 1 107 ? -15.855 11.737 23.032 1.00 84.06 107 PRO A N 1
ATOM 839 C CA . PRO A 1 107 ? -17.052 12.401 22.512 1.00 84.06 107 PRO A CA 1
ATOM 840 C C . PRO A 1 107 ? -16.820 13.789 21.891 1.00 84.06 107 PRO A C 1
ATOM 842 O O . PRO A 1 107 ? -17.767 14.312 21.319 1.00 84.06 107 PRO A O 1
ATOM 845 N N . THR A 1 108 ? -15.632 14.397 22.041 1.00 83.88 108 THR A N 1
ATOM 846 C CA . THR A 1 108 ? -15.322 15.774 21.563 1.00 83.88 108 THR A CA 1
ATOM 847 C C . THR A 1 108 ? -13.837 16.091 21.301 1.00 83.88 108 THR A C 1
ATOM 849 O O . THR A 1 108 ? -13.524 17.152 20.775 1.00 83.88 108 THR A O 1
ATOM 852 N N . SER A 1 109 ? -12.884 15.243 21.710 1.00 86.94 109 SER A N 1
ATOM 853 C CA . SER A 1 109 ? -11.450 15.592 21.705 1.00 86.94 109 SER A CA 1
ATOM 854 C C . SER A 1 109 ? -10.757 14.945 20.517 1.00 86.94 109 SER A C 1
ATOM 856 O O . SER A 1 109 ? -10.675 13.718 20.440 1.00 86.94 109 SER A O 1
ATOM 858 N N . LYS A 1 110 ? -10.218 15.777 19.623 1.00 85.31 110 LYS A N 1
ATOM 859 C CA . LYS A 1 110 ? -9.453 15.325 18.457 1.00 85.31 110 LYS A CA 1
ATOM 860 C C . LYS A 1 110 ? -8.114 14.662 18.809 1.00 85.31 110 LYS A C 1
ATOM 862 O O . LYS A 1 110 ? -7.650 13.800 18.072 1.00 85.31 110 LYS A O 1
ATOM 867 N N . ASP A 1 111 ? -7.516 15.031 19.941 1.00 87.38 111 ASP A N 1
ATOM 868 C CA . ASP A 1 111 ? -6.179 14.576 20.351 1.00 87.38 111 ASP A CA 1
ATOM 869 C C . ASP A 1 111 ? -6.225 13.241 21.131 1.00 87.38 111 ASP A C 1
ATOM 871 O O . ASP A 1 111 ? -5.198 12.696 21.537 1.00 87.38 111 ASP A O 1
ATOM 875 N N . SER A 1 112 ? -7.427 12.693 21.343 1.00 91.50 112 SER A N 1
ATOM 876 C CA . SER A 1 112 ? -7.638 11.373 21.941 1.00 91.50 112 SER A CA 1
ATOM 877 C C . SER A 1 112 ? -7.547 10.257 20.900 1.00 91.50 112 SER A C 1
ATOM 879 O O . SER A 1 112 ? -8.145 10.354 19.833 1.00 91.50 112 SER A O 1
ATOM 881 N N . SER A 1 113 ? -6.891 9.154 21.268 1.00 95.06 113 SER A N 1
ATOM 882 C CA . SER A 1 113 ? -6.811 7.908 20.490 1.00 95.06 113 SER A CA 1
ATOM 883 C C . SER A 1 113 ? -7.014 6.690 21.400 1.00 95.06 113 SER A C 1
ATOM 885 O O . SER A 1 113 ? -6.771 6.762 22.608 1.00 95.06 113 SER A O 1
ATOM 887 N N . PHE A 1 114 ? -7.442 5.557 20.837 1.00 97.62 114 PHE A N 1
ATOM 888 C CA . PHE A 1 114 ? -7.335 4.253 21.492 1.00 97.62 114 PHE A CA 1
ATOM 889 C C . PHE A 1 114 ? -5.849 3.875 21.549 1.00 97.62 114 PHE A C 1
ATOM 891 O O . PHE A 1 114 ? -5.272 3.468 20.539 1.00 97.62 114 PHE A O 1
ATOM 898 N N . TYR A 1 115 ? -5.215 4.094 22.704 1.00 97.12 115 TYR A N 1
ATOM 899 C CA . TYR A 1 115 ? -3.759 4.044 22.831 1.00 97.12 115 TYR A CA 1
ATOM 900 C C . TYR A 1 115 ? -3.271 2.769 23.530 1.00 97.12 115 TYR A C 1
ATOM 902 O O . TYR A 1 115 ? -3.491 2.575 24.727 1.00 97.12 115 TYR A O 1
ATOM 910 N N . VAL A 1 116 ? -2.559 1.923 22.782 1.00 97.19 116 VAL A N 1
ATOM 911 C CA . VAL A 1 116 ? -1.882 0.721 23.279 1.00 97.19 116 VAL A CA 1
ATOM 912 C C . VAL A 1 116 ? -0.383 1.003 23.385 1.00 97.19 116 VAL A C 1
ATOM 914 O O . VAL A 1 116 ? 0.285 1.222 22.373 1.00 97.19 116 VAL A O 1
ATOM 917 N N . TYR A 1 117 ? 0.143 0.981 24.613 1.00 95.12 117 TYR A N 1
ATOM 918 C CA . TYR A 1 117 ? 1.541 1.314 24.905 1.00 95.12 117 TYR A CA 1
ATOM 919 C C . TYR A 1 117 ? 2.279 0.203 25.658 1.00 95.12 117 TYR A C 1
ATOM 921 O O . TYR A 1 117 ? 1.863 -0.197 26.754 1.00 95.12 117 TYR A O 1
ATOM 929 N N . ASN A 1 118 ? 3.417 -0.225 25.103 1.00 93.69 118 ASN A N 1
ATOM 930 C CA . ASN A 1 118 ? 4.389 -1.130 25.728 1.00 93.69 118 ASN A CA 1
ATOM 931 C C . ASN A 1 118 ? 3.790 -2.465 26.225 1.00 93.69 118 ASN A C 1
ATOM 933 O O . ASN A 1 118 ? 4.172 -2.976 27.279 1.00 93.69 118 ASN A O 1
ATOM 937 N N . ARG A 1 119 ? 2.787 -2.996 25.512 1.00 94.00 119 ARG A N 1
ATOM 938 C CA . ARG A 1 119 ? 2.144 -4.291 25.794 1.00 94.00 119 ARG A CA 1
ATOM 939 C C . ARG A 1 119 ? 1.354 -4.796 24.587 1.00 94.00 119 ARG A C 1
ATOM 941 O O . ARG A 1 119 ? 0.955 -4.003 23.737 1.00 94.00 119 ARG A O 1
ATOM 948 N N . ARG A 1 120 ? 1.052 -6.095 24.580 1.00 96.06 120 ARG A N 1
ATOM 949 C CA . ARG A 1 120 ? 0.058 -6.692 23.683 1.00 96.06 120 ARG A CA 1
ATOM 950 C C . ARG A 1 120 ? -1.359 -6.392 24.172 1.00 96.06 120 ARG A C 1
ATOM 952 O O . ARG A 1 120 ? -1.669 -6.710 25.322 1.00 96.06 120 ARG A O 1
ATOM 959 N N . ILE A 1 121 ? -2.207 -5.859 23.295 1.00 97.88 121 ILE A N 1
ATOM 960 C CA . ILE A 1 121 ? -3.671 -5.825 23.445 1.00 97.88 121 ILE A CA 1
ATOM 961 C C . ILE A 1 121 ? -4.280 -6.338 22.141 1.00 97.88 121 ILE A C 1
ATOM 963 O O . ILE A 1 121 ? -3.869 -5.913 21.060 1.00 97.88 121 ILE A O 1
ATOM 967 N N . ASP A 1 122 ? -5.265 -7.223 22.247 1.00 98.44 122 ASP A N 1
ATOM 968 C CA . ASP A 1 122 ? -6.016 -7.714 21.097 1.00 98.44 122 ASP A CA 1
ATOM 969 C C . ASP A 1 122 ? -7.410 -7.068 21.083 1.00 98.44 122 ASP A C 1
ATOM 971 O O . ASP A 1 122 ? -8.121 -7.078 22.089 1.00 98.44 122 ASP A O 1
ATOM 975 N N . LEU A 1 123 ? -7.812 -6.509 19.945 1.00 98.75 123 LEU A N 1
ATOM 976 C CA . LEU A 1 123 ? -9.133 -5.928 19.721 1.00 98.75 123 LEU A CA 1
ATOM 977 C C . LEU A 1 123 ? -9.869 -6.770 18.671 1.00 98.75 123 LEU A C 1
ATOM 979 O O . LEU A 1 123 ? -9.335 -7.003 17.583 1.00 98.75 123 LEU A O 1
ATOM 983 N N . TYR A 1 124 ? -11.100 -7.184 18.981 1.00 98.81 124 TYR A N 1
ATOM 984 C CA . TYR A 1 124 ? -11.959 -7.980 18.102 1.00 98.81 124 TYR A CA 1
ATOM 985 C C . TYR A 1 124 ? -13.345 -7.330 17.965 1.00 98.81 124 TYR A C 1
ATOM 987 O O . TYR A 1 124 ? -14.061 -7.182 18.956 1.00 98.81 124 TYR A O 1
ATOM 995 N N . GLY A 1 125 ? -13.718 -6.952 16.742 1.00 98.69 125 GLY A N 1
ATOM 996 C CA . GLY A 1 125 ? -15.058 -6.488 16.358 1.00 98.69 125 GLY A CA 1
ATOM 997 C C . GLY A 1 125 ? -15.831 -7.576 15.607 1.00 98.69 125 GLY A C 1
ATOM 998 O O . GLY A 1 125 ? -15.227 -8.572 15.201 1.00 98.69 125 GLY A O 1
ATOM 999 N N . GLY A 1 126 ? -17.145 -7.411 15.423 1.00 98.44 126 GLY A N 1
ATOM 1000 C CA . GLY A 1 126 ? -18.011 -8.393 14.746 1.00 98.44 126 GLY A CA 1
ATOM 1001 C C . GLY A 1 126 ? -18.923 -9.226 15.657 1.00 98.44 126 GLY A C 1
ATOM 1002 O O . GLY A 1 126 ? -19.373 -10.293 15.241 1.00 98.44 126 GLY A O 1
ATOM 1003 N N . PHE A 1 127 ? -19.163 -8.792 16.898 1.00 98.75 127 PHE A N 1
ATOM 1004 C CA . PHE A 1 127 ? -20.031 -9.495 17.855 1.00 98.75 127 PHE A CA 1
ATOM 1005 C C . PHE A 1 127 ? -21.446 -8.886 17.917 1.00 98.75 127 PHE A C 1
ATOM 1007 O O . PHE A 1 127 ? -21.599 -7.666 17.916 1.00 98.75 127 PHE A O 1
ATOM 1014 N N . ALA A 1 128 ? -22.481 -9.712 18.051 1.00 98.31 128 ALA A N 1
ATOM 1015 C CA . ALA A 1 128 ? -23.841 -9.297 18.400 1.00 98.31 128 ALA A CA 1
ATOM 1016 C C . ALA A 1 128 ? -23.971 -8.938 19.892 1.00 98.31 128 ALA A C 1
ATOM 1018 O O . ALA A 1 128 ? -24.855 -8.171 20.271 1.00 98.31 128 ALA A O 1
ATOM 1019 N N . GLY A 1 129 ? -23.085 -9.473 20.739 1.00 97.25 129 GLY A N 1
ATOM 1020 C CA . GLY A 1 129 ? -23.133 -9.294 22.190 1.00 97.25 129 GLY A CA 1
ATOM 1021 C C . GLY A 1 129 ? -23.761 -10.478 22.930 1.00 97.25 129 GLY A C 1
ATOM 1022 O O . GLY A 1 129 ? -24.355 -10.297 23.990 1.00 97.25 129 GLY A O 1
ATOM 1023 N N . THR A 1 130 ? -23.665 -11.684 22.368 1.00 96.69 130 THR A N 1
ATOM 1024 C CA . THR A 1 130 ? -24.187 -12.932 22.964 1.00 96.69 130 THR A CA 1
ATOM 1025 C C . THR A 1 130 ? -23.216 -14.111 22.854 1.00 96.69 130 THR A C 1
ATOM 1027 O O . THR A 1 130 ? -23.475 -15.188 23.385 1.00 96.69 130 THR A O 1
ATOM 1030 N N . GLU A 1 131 ? -22.104 -13.931 22.145 1.00 98.00 131 GLU A N 1
ATOM 1031 C CA . GLU A 1 131 ? -21.158 -14.975 21.777 1.00 98.00 131 GLU A CA 1
ATOM 1032 C C . GLU A 1 131 ? -20.326 -15.479 22.960 1.00 98.00 131 GLU A C 1
ATOM 1034 O O . GLU A 1 131 ? -19.842 -14.707 23.788 1.00 98.00 131 GLU A O 1
ATOM 1039 N N . THR A 1 132 ? -20.090 -16.787 22.980 1.00 95.62 132 THR A N 1
ATOM 1040 C CA . THR A 1 132 ? -19.225 -17.495 23.930 1.00 95.62 132 THR A CA 1
ATOM 1041 C C . THR A 1 132 ? -17.878 -17.903 23.322 1.00 95.62 132 THR A C 1
ATOM 1043 O O . THR A 1 132 ? -16.982 -18.321 24.055 1.00 95.62 132 THR A O 1
ATOM 1046 N N . SER A 1 133 ? -17.690 -17.762 22.003 1.00 95.81 133 SER A N 1
ATOM 1047 C CA . SER A 1 133 ? -16.405 -17.988 21.327 1.00 95.81 133 SER A CA 1
ATOM 1048 C C . SER A 1 133 ? -16.108 -16.942 20.246 1.00 95.81 133 SER A C 1
ATOM 1050 O O . SER A 1 133 ? -16.993 -16.467 19.541 1.00 95.81 133 SER A O 1
ATOM 1052 N N . ILE A 1 134 ? -14.820 -16.645 20.037 1.00 95.81 134 ILE A N 1
ATOM 1053 C CA . ILE A 1 134 ? -14.338 -15.716 18.994 1.00 95.81 134 ILE A CA 1
ATOM 1054 C C . ILE A 1 134 ? -14.734 -16.129 17.560 1.00 95.81 134 ILE A C 1
ATOM 1056 O O . ILE A 1 134 ? -14.766 -15.295 16.654 1.00 95.81 134 ILE A O 1
ATOM 1060 N N . SER A 1 135 ? -15.027 -17.417 17.358 1.00 96.56 135 SER A N 1
ATOM 1061 C CA . SER A 1 135 ? -15.457 -18.013 16.089 1.00 96.56 135 SER A CA 1
ATOM 1062 C C . SER A 1 135 ? -16.944 -17.831 15.772 1.00 96.56 135 SER A C 1
ATOM 1064 O O . SER A 1 135 ? -17.343 -18.127 14.653 1.00 96.56 135 SER A O 1
ATOM 1066 N N . GLN A 1 136 ? -17.760 -17.365 16.725 1.00 97.81 136 GLN A N 1
ATOM 1067 C CA . GLN A 1 136 ? -19.187 -17.080 16.511 1.00 97.81 136 GLN A CA 1
ATOM 1068 C C . GLN A 1 136 ? -19.440 -15.683 15.922 1.00 97.81 136 GLN A C 1
ATOM 1070 O O . GLN A 1 136 ? -20.582 -15.359 15.615 1.00 97.81 136 GLN A O 1
ATOM 1075 N N . ARG A 1 137 ? -18.391 -14.864 15.757 1.00 97.50 137 ARG A N 1
ATOM 1076 C CA . ARG A 1 137 ? -18.487 -13.529 15.158 1.00 97.50 137 ARG A CA 1
ATOM 1077 C C . ARG A 1 137 ? -19.043 -13.568 13.738 1.00 97.50 137 ARG A C 1
ATOM 1079 O O . ARG A 1 137 ? -18.530 -14.292 12.887 1.00 97.50 137 ARG A O 1
ATOM 1086 N N . ASP A 1 138 ? -19.966 -12.657 13.464 1.00 98.19 138 ASP A N 1
ATOM 1087 C CA . ASP A 1 138 ? -20.402 -12.290 12.118 1.00 98.19 138 ASP A CA 1
ATOM 1088 C C . ASP A 1 138 ? -19.884 -10.877 11.817 1.00 98.19 138 ASP A C 1
ATOM 1090 O O . ASP A 1 138 ? -20.532 -9.878 12.122 1.00 98.19 138 ASP A O 1
ATOM 1094 N N . ILE A 1 139 ? -18.663 -10.782 11.279 1.00 98.31 139 ILE A N 1
ATOM 1095 C CA . ILE A 1 139 ? -17.999 -9.490 11.028 1.00 98.31 139 ILE A CA 1
ATOM 1096 C C . ILE A 1 139 ? -18.811 -8.607 10.051 1.00 98.31 139 ILE A C 1
ATOM 1098 O O . ILE A 1 139 ? -18.965 -7.419 10.344 1.00 98.31 139 ILE A O 1
ATOM 1102 N N . PRO A 1 140 ? -19.361 -9.125 8.928 1.00 97.38 140 PRO A N 1
ATOM 1103 C CA . PRO A 1 140 ? -20.240 -8.340 8.058 1.00 97.38 140 PRO A CA 1
ATOM 1104 C C . PRO A 1 140 ? -21.605 -7.998 8.676 1.00 97.38 140 PRO A C 1
ATOM 1106 O O . PRO A 1 140 ? -22.093 -6.889 8.458 1.00 97.38 140 PRO A O 1
ATOM 1109 N N . GLY A 1 141 ? -22.231 -8.923 9.414 1.00 97.94 141 GLY A N 1
ATOM 1110 C CA . GLY A 1 141 ? -23.566 -8.733 9.996 1.00 97.94 141 GLY A CA 1
ATOM 1111 C C . GLY A 1 141 ? -23.594 -7.842 11.242 1.00 97.94 141 GLY A C 1
ATOM 1112 O O . GLY A 1 141 ? -24.564 -7.114 11.449 1.00 97.94 141 GLY A O 1
ATOM 1113 N N . ASN A 1 142 ? -22.514 -7.834 12.029 1.00 98.38 142 ASN A N 1
ATOM 1114 C CA . ASN A 1 142 ? -22.383 -7.093 13.288 1.00 98.38 142 ASN A CA 1
ATOM 1115 C C . ASN A 1 142 ? -21.267 -6.024 13.219 1.00 98.38 142 ASN A C 1
ATOM 1117 O O . ASN A 1 142 ? -20.279 -6.115 13.954 1.00 98.38 142 ASN A O 1
ATOM 1121 N N . PRO A 1 143 ? -21.375 -4.996 12.355 1.00 98.38 143 PRO A N 1
ATOM 1122 C CA . PRO A 1 143 ? -20.281 -4.065 12.095 1.00 98.38 143 PRO A CA 1
ATOM 1123 C C . PRO A 1 143 ? -19.880 -3.253 13.337 1.00 98.38 143 PRO A C 1
ATOM 1125 O O . PRO A 1 143 ? -20.643 -2.434 13.861 1.00 98.38 143 PRO A O 1
ATOM 1128 N N . THR A 1 144 ? -18.629 -3.425 13.764 1.00 98.75 144 THR A N 1
ATOM 1129 C CA . THR A 1 144 ? -18.000 -2.628 14.824 1.00 98.75 144 THR A CA 1
ATOM 1130 C C . THR A 1 144 ? -17.192 -1.487 14.203 1.00 98.75 144 THR A C 1
ATOM 1132 O O . THR A 1 144 ? -16.212 -1.708 13.488 1.00 98.75 144 THR A O 1
ATOM 1135 N N . VAL A 1 145 ? -17.597 -0.246 14.470 1.00 98.62 145 VAL A N 1
ATOM 1136 C CA . VAL A 1 145 ? -17.024 0.963 13.866 1.00 98.62 145 VAL A CA 1
ATOM 1137 C C . VAL A 1 145 ? -16.152 1.709 14.876 1.00 98.62 145 VAL A C 1
ATOM 1139 O O . VAL A 1 145 ? -16.638 2.118 15.929 1.00 98.62 145 VAL A O 1
ATOM 1142 N N . LEU A 1 146 ? -14.891 1.968 14.526 1.00 97.94 146 LEU A N 1
ATOM 1143 C CA . LEU A 1 146 ? -14.026 2.936 15.206 1.00 97.94 146 LEU A CA 1
ATOM 1144 C C . LEU A 1 146 ? -14.029 4.227 14.374 1.00 97.94 146 LEU A C 1
ATOM 1146 O O . LEU A 1 146 ? -13.489 4.251 13.267 1.00 97.94 146 LEU A O 1
ATOM 1150 N N . SER A 1 147 ? -14.687 5.279 14.869 1.00 95.19 147 SER A N 1
ATOM 1151 C CA . SER A 1 147 ? -14.892 6.524 14.114 1.00 95.19 147 SER A CA 1
ATOM 1152 C C . SER A 1 147 ? -14.100 7.695 14.691 1.00 95.19 147 SER A C 1
ATOM 1154 O O . SER A 1 147 ? -14.118 7.943 15.899 1.00 95.19 147 SER A O 1
ATOM 1156 N N . GLY A 1 148 ? -13.450 8.443 13.799 1.00 91.88 148 GLY A N 1
ATOM 1157 C CA . GLY A 1 148 ? -12.779 9.705 14.097 1.00 91.88 148 GLY A CA 1
ATOM 1158 C C . GLY A 1 148 ? -13.708 10.920 14.093 1.00 91.88 148 GLY A C 1
ATOM 1159 O O . GLY A 1 148 ? -13.259 12.003 14.445 1.00 91.88 148 GLY A O 1
ATOM 1160 N N . ALA A 1 149 ? -14.992 10.784 13.740 1.00 88.19 149 ALA A N 1
ATOM 1161 C CA . ALA A 1 149 ? -15.951 11.893 13.731 1.00 88.19 149 ALA A CA 1
ATOM 1162 C C . ALA A 1 149 ? -16.358 12.298 15.161 1.00 88.19 149 ALA A C 1
ATOM 1164 O O . ALA A 1 149 ? -17.412 11.894 15.663 1.00 88.19 149 ALA A O 1
ATOM 1165 N N . VAL A 1 150 ? -15.512 13.071 15.848 1.00 75.75 150 VAL A N 1
ATOM 1166 C CA . VAL A 1 150 ? -15.697 13.428 17.266 1.00 75.75 150 VAL A CA 1
ATOM 1167 C C . VAL A 1 150 ? -16.716 14.541 17.508 1.00 75.75 150 VAL A C 1
ATOM 1169 O O . VAL A 1 150 ? -17.100 14.716 18.653 1.00 75.75 150 VAL A O 1
ATOM 1172 N N . HIS A 1 151 ? -17.249 15.222 16.487 1.00 66.69 151 HIS A N 1
ATOM 1173 C CA . HIS A 1 151 ? -18.388 16.135 16.658 1.00 66.69 151 HIS A CA 1
ATOM 1174 C C . HIS A 1 151 ? -19.533 15.828 15.671 1.00 66.69 151 HIS A C 1
ATOM 1176 O O . HIS A 1 151 ? -19.270 15.616 14.489 1.00 66.69 151 HIS A O 1
ATOM 1182 N N . PRO A 1 152 ? -20.811 15.786 16.106 1.00 56.03 152 PRO A N 1
ATOM 1183 C CA . PRO A 1 152 ? -21.931 15.412 15.233 1.00 56.03 152 PRO A CA 1
ATOM 1184 C C . PRO A 1 152 ? -22.356 16.505 14.238 1.00 56.03 152 PRO A C 1
ATOM 1186 O O . PRO A 1 152 ? -23.077 16.200 13.294 1.00 56.03 152 PRO A O 1
ATOM 1189 N N . THR A 1 153 ? -21.947 17.762 14.446 1.00 59.53 153 THR A N 1
ATOM 1190 C CA . THR A 1 153 ? -22.392 18.919 13.640 1.00 59.53 153 THR A CA 1
ATOM 1191 C C . THR A 1 153 ? -21.262 19.830 13.154 1.00 59.53 153 THR A C 1
ATOM 1193 O O . THR A 1 153 ? -21.543 20.847 12.528 1.00 59.53 153 THR A O 1
ATOM 1196 N N . ASP A 1 154 ? -19.995 19.496 13.430 1.00 62.25 154 ASP A N 1
ATOM 1197 C CA . ASP A 1 154 ? -18.843 20.322 13.040 1.00 62.25 154 ASP A CA 1
ATOM 1198 C C . ASP A 1 154 ? -17.860 19.508 12.190 1.00 62.25 154 ASP A C 1
ATOM 1200 O O . ASP A 1 154 ? -17.161 18.624 12.687 1.00 62.25 154 ASP A O 1
ATOM 1204 N N . SER A 1 155 ? -17.796 19.839 10.899 1.00 56.00 155 SER A N 1
ATOM 1205 C CA . SER A 1 155 ? -16.904 19.224 9.913 1.00 56.00 155 SER A CA 1
ATOM 1206 C C . SER A 1 155 ? -15.431 19.651 10.037 1.00 56.00 155 SER A C 1
ATOM 1208 O O . SER A 1 155 ? -14.643 19.369 9.137 1.00 56.00 155 SER A O 1
ATOM 1210 N N . ALA A 1 156 ? -15.043 20.349 11.107 1.00 59.94 156 ALA A N 1
ATOM 1211 C CA . ALA A 1 156 ? -13.649 20.620 11.460 1.00 59.94 156 ALA A CA 1
ATOM 1212 C C . ALA A 1 156 ? -13.141 19.770 12.645 1.00 59.94 156 ALA A C 1
ATOM 1214 O O . ALA A 1 156 ? -11.940 19.774 12.923 1.00 59.94 156 ALA A O 1
ATOM 1215 N N . GLN A 1 157 ? -14.015 19.032 13.342 1.00 70.06 157 GLN A N 1
ATOM 1216 C CA . GLN A 1 157 ? -13.666 18.293 14.561 1.00 70.06 157 GLN A CA 1
ATOM 1217 C C . GLN A 1 157 ? -13.644 16.776 14.340 1.00 70.06 157 GLN A C 1
ATOM 1219 O O . GLN A 1 157 ? -14.595 16.049 14.641 1.00 70.06 157 GLN A O 1
ATOM 1224 N N . TYR A 1 158 ? -12.491 16.308 13.863 1.00 77.81 158 TYR A N 1
ATOM 1225 C CA . TYR A 1 158 ? -12.158 14.895 13.701 1.00 77.81 158 TYR A CA 1
ATOM 1226 C C . TYR A 1 158 ? -10.912 14.518 14.513 1.00 77.81 158 TYR A C 1
ATOM 1228 O O . TYR A 1 158 ? -10.044 15.360 14.735 1.00 77.81 158 TYR A O 1
ATOM 1236 N N . SER A 1 159 ? -10.806 13.256 14.937 1.00 81.56 159 SER A N 1
ATOM 1237 C CA . SER A 1 159 ? -9.608 12.708 15.584 1.00 81.56 159 SER A CA 1
ATOM 1238 C C . SER A 1 159 ? -8.377 12.814 14.688 1.00 81.56 159 SER A C 1
ATOM 1240 O O . SER A 1 159 ? -8.426 12.450 13.512 1.00 81.56 159 SER A O 1
ATOM 1242 N N . ASP A 1 160 ? -7.256 13.228 15.280 1.00 85.38 160 ASP A N 1
ATOM 1243 C CA . ASP A 1 160 ? -5.948 13.218 14.621 1.00 85.38 160 ASP A CA 1
ATOM 1244 C C . ASP A 1 160 ? -5.445 11.785 14.401 1.00 85.38 160 ASP A C 1
ATOM 1246 O O . ASP A 1 160 ? -4.90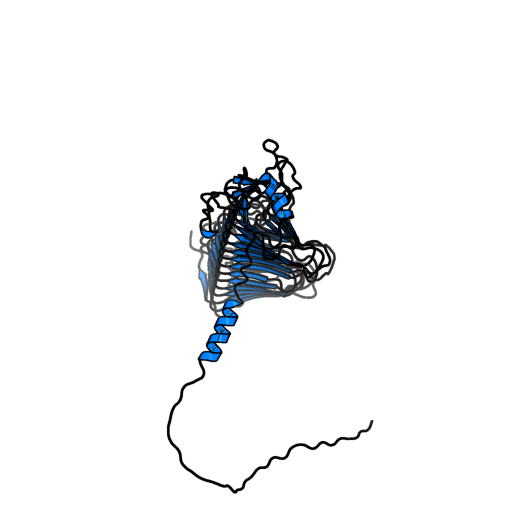0 11.459 13.346 1.00 85.38 160 ASP A O 1
ATOM 1250 N N . VAL A 1 161 ? -5.689 10.920 15.394 1.00 91.75 161 VAL A N 1
ATOM 1251 C CA . VAL A 1 161 ? -5.420 9.479 15.359 1.00 91.75 161 VAL A CA 1
ATOM 1252 C C . VAL A 1 161 ? -6.572 8.721 16.020 1.00 91.75 161 VAL A C 1
ATOM 1254 O O . VAL A 1 161 ? -6.931 9.037 17.151 1.00 91.75 161 VAL A O 1
ATOM 1257 N N . ILE A 1 162 ? -7.142 7.702 15.362 1.00 95.62 162 ILE A N 1
ATOM 1258 C CA . ILE A 1 162 ? -8.185 6.860 15.984 1.00 95.62 162 ILE A CA 1
ATOM 1259 C C . ILE A 1 162 ? -7.537 5.797 16.876 1.00 95.62 162 ILE A C 1
ATOM 1261 O O . ILE A 1 162 ? -7.886 5.695 18.051 1.00 95.62 162 ILE A O 1
ATOM 1265 N N . ILE A 1 163 ? -6.574 5.031 16.352 1.00 97.31 163 ILE A N 1
ATOM 1266 C CA . ILE A 1 163 ? -5.838 4.000 17.101 1.00 97.31 163 ILE A CA 1
ATOM 1267 C C . ILE A 1 163 ? -4.336 4.283 17.036 1.00 97.31 163 ILE A C 1
ATOM 1269 O O . ILE A 1 163 ? -3.783 4.483 15.952 1.00 97.31 163 ILE A O 1
ATOM 1273 N N . ARG A 1 164 ? -3.664 4.255 18.192 1.00 96.00 164 ARG A N 1
ATOM 1274 C CA . ARG A 1 164 ? -2.205 4.365 18.298 1.00 96.00 164 ARG A CA 1
ATOM 1275 C C . ARG A 1 164 ? -1.634 3.113 18.957 1.00 96.00 164 ARG A C 1
ATOM 1277 O O . ARG A 1 164 ? -2.006 2.773 20.077 1.00 96.00 164 ARG A O 1
ATOM 1284 N N . TYR A 1 165 ? -0.676 2.491 18.284 1.00 96.12 165 TYR A N 1
ATOM 1285 C CA . TYR A 1 165 ? 0.185 1.443 18.817 1.00 96.12 165 TYR A CA 1
ATOM 1286 C C . TYR A 1 165 ? 1.606 1.985 18.970 1.00 96.12 165 TYR A C 1
ATOM 1288 O O . TYR A 1 165 ? 2.130 2.636 18.065 1.00 96.12 165 TYR A O 1
ATOM 1296 N N . ASP A 1 166 ? 2.226 1.741 20.120 1.00 93.62 166 ASP A N 1
ATOM 1297 C CA . ASP A 1 166 ? 3.568 2.237 20.427 1.00 93.62 166 ASP A CA 1
ATOM 1298 C C . ASP A 1 166 ? 4.284 1.234 21.345 1.00 93.62 166 ASP A C 1
ATOM 1300 O O . ASP A 1 166 ? 3.808 0.932 22.445 1.00 93.62 166 ASP A O 1
ATOM 1304 N N . ASN A 1 167 ? 5.374 0.634 20.856 1.00 93.06 167 ASN A N 1
ATOM 1305 C CA . ASN A 1 167 ? 6.012 -0.550 21.457 1.00 93.06 167 ASN A CA 1
ATOM 1306 C C . ASN A 1 167 ? 5.021 -1.712 21.729 1.00 93.06 167 ASN A C 1
ATOM 1308 O O . ASN A 1 167 ? 5.120 -2.421 22.733 1.00 93.06 167 ASN A O 1
ATOM 1312 N N . ALA A 1 168 ? 4.005 -1.878 20.880 1.00 93.19 168 ALA A N 1
ATOM 1313 C CA . ALA A 1 168 ? 2.869 -2.757 21.141 1.00 93.19 168 ALA A CA 1
ATOM 1314 C C . ALA A 1 168 ? 3.021 -4.112 20.440 1.00 93.19 168 ALA A C 1
ATOM 1316 O O . ALA A 1 168 ? 2.292 -4.447 19.502 1.00 93.19 168 ALA A O 1
ATOM 1317 N N . ASP A 1 169 ? 4.006 -4.890 20.882 1.00 92.69 169 ASP A N 1
ATOM 1318 C CA . ASP A 1 169 ? 4.393 -6.110 20.185 1.00 92.69 169 ASP A CA 1
ATOM 1319 C C . ASP A 1 169 ? 3.320 -7.214 20.185 1.00 92.69 169 ASP A C 1
ATOM 1321 O O . ASP A 1 169 ? 2.721 -7.544 21.207 1.00 92.69 169 ASP A O 1
ATOM 1325 N N . SER A 1 170 ? 3.122 -7.820 19.014 1.00 95.88 170 SER A N 1
ATOM 1326 C CA . SER A 1 170 ? 2.180 -8.913 18.747 1.00 95.88 170 SER A CA 1
ATOM 1327 C C . SER A 1 170 ? 0.695 -8.595 19.003 1.00 95.88 170 SER A C 1
ATOM 1329 O O . SER A 1 170 ? -0.093 -9.513 19.220 1.00 95.88 170 SER A O 1
ATOM 1331 N N . SER A 1 171 ? 0.304 -7.317 18.952 1.00 97.69 171 SER A N 1
ATOM 1332 C CA . SER A 1 171 ? -1.091 -6.864 19.112 1.00 97.69 171 SER A CA 1
ATOM 1333 C C . SER A 1 171 ? -1.963 -7.182 17.892 1.00 97.69 171 SER A C 1
ATOM 1335 O O . SER A 1 171 ? -1.472 -7.191 16.759 1.00 97.69 171 SER A O 1
ATOM 1337 N N . VAL A 1 172 ? -3.264 -7.399 18.109 1.00 98.50 172 VAL A N 1
ATOM 1338 C CA . VAL A 1 172 ? -4.244 -7.730 17.054 1.00 98.50 172 VAL A CA 1
ATOM 1339 C C . VAL A 1 172 ? -5.339 -6.662 16.950 1.00 98.50 172 VAL A C 1
ATOM 1341 O O . VAL A 1 172 ? -5.810 -6.150 17.963 1.00 98.50 172 VAL A O 1
ATOM 1344 N N . LEU A 1 173 ? -5.765 -6.359 15.723 1.00 98.81 173 LEU A N 1
ATOM 1345 C CA . LEU A 1 173 ? -6.935 -5.543 15.393 1.00 98.81 173 LEU A CA 1
ATOM 1346 C C . LEU A 1 173 ? -7.734 -6.260 14.296 1.00 98.81 173 LEU A C 1
ATOM 1348 O O . LEU A 1 173 ? -7.289 -6.318 13.151 1.00 98.81 173 LEU A O 1
ATOM 1352 N N . ASP A 1 174 ? -8.873 -6.857 14.636 1.00 98.81 174 ASP A N 1
ATOM 1353 C CA . ASP A 1 174 ? -9.571 -7.793 13.745 1.00 98.81 174 ASP A CA 1
ATOM 1354 C C . ASP A 1 174 ? -11.090 -7.555 13.708 1.00 98.81 174 ASP A C 1
ATOM 1356 O O . ASP A 1 174 ? -11.760 -7.647 14.735 1.00 98.81 174 ASP A O 1
ATOM 1360 N N . GLY A 1 175 ? -11.638 -7.290 12.517 1.00 98.69 175 GLY A N 1
ATOM 1361 C CA . GLY A 1 175 ? -13.081 -7.144 12.290 1.00 98.69 175 GLY A CA 1
ATOM 1362 C C . GLY A 1 175 ? -13.654 -5.742 12.525 1.00 98.69 175 GLY A C 1
ATOM 1363 O O . GLY A 1 175 ? -14.758 -5.628 13.053 1.00 98.69 175 GLY A O 1
ATOM 1364 N N . PHE A 1 176 ? -12.925 -4.675 12.168 1.00 98.88 176 PHE A N 1
ATOM 1365 C CA . PHE A 1 176 ? -13.367 -3.287 12.382 1.00 98.88 176 PHE A CA 1
ATOM 1366 C C . PHE A 1 176 ? -13.552 -2.488 11.092 1.00 98.88 176 PHE A C 1
ATOM 1368 O O . PHE A 1 176 ? -12.765 -2.593 10.153 1.00 98.88 176 PHE A O 1
ATOM 1375 N N . VAL A 1 177 ? -14.526 -1.575 11.103 1.00 98.75 177 VAL A N 1
ATOM 1376 C CA . VAL A 1 177 ? -14.583 -0.444 10.167 1.00 98.75 177 VAL A CA 1
ATOM 1377 C C . VAL A 1 177 ? -13.934 0.768 10.832 1.00 98.75 177 VAL A C 1
ATOM 1379 O O . VAL A 1 177 ? -14.447 1.290 11.818 1.00 98.75 177 VAL A O 1
ATOM 1382 N N . ILE A 1 178 ? -12.807 1.226 10.298 1.00 98.44 178 ILE A N 1
ATOM 1383 C CA . ILE A 1 178 ? -12.002 2.331 10.822 1.00 98.44 178 ILE A CA 1
ATOM 1384 C C . ILE A 1 178 ? -12.172 3.515 9.868 1.00 98.44 178 ILE A C 1
ATOM 1386 O O . ILE A 1 178 ? -11.715 3.469 8.719 1.00 98.44 178 ILE A O 1
ATOM 1390 N N . ARG A 1 179 ? -12.878 4.558 10.310 1.00 95.81 179 ARG A N 1
ATOM 1391 C CA . ARG A 1 179 ? -13.331 5.617 9.399 1.00 95.81 179 ARG A CA 1
ATOM 1392 C C . ARG A 1 179 ? -13.366 7.018 9.977 1.00 95.81 179 ARG A C 1
ATOM 1394 O O . ARG A 1 179 ? -13.428 7.217 11.188 1.00 95.81 179 ARG A O 1
ATOM 1401 N N . ASP A 1 180 ? -13.418 7.985 9.068 1.00 91.81 180 ASP A N 1
ATOM 1402 C CA . ASP A 1 180 ? -13.596 9.406 9.361 1.00 91.81 180 ASP A CA 1
ATOM 1403 C C . ASP A 1 180 ? -12.456 10.006 10.220 1.00 91.81 180 ASP A C 1
ATOM 1405 O O . ASP A 1 180 ? -12.682 10.914 11.014 1.00 91.81 180 ASP A O 1
ATOM 1409 N N . ALA A 1 181 ? -11.215 9.516 10.092 1.00 89.38 181 ALA A N 1
ATOM 1410 C CA . ALA A 1 181 ? -10.036 10.197 10.642 1.00 89.38 181 ALA A CA 1
ATOM 1411 C C . ALA A 1 181 ? -9.601 11.335 9.704 1.00 89.38 181 ALA A C 1
ATOM 1413 O O . ALA A 1 181 ? -9.059 11.051 8.634 1.00 89.38 181 ALA A O 1
ATOM 1414 N N . HIS A 1 182 ? -9.842 12.605 10.054 1.00 87.81 182 HIS A N 1
ATOM 1415 C CA . HIS A 1 182 ? -9.428 13.769 9.242 1.00 87.81 182 HIS A CA 1
ATOM 1416 C C . HIS A 1 182 ? -8.337 14.587 9.952 1.00 87.81 182 HIS A C 1
ATOM 1418 O O . HIS A 1 182 ? -8.551 15.727 10.361 1.00 87.81 182 HIS A O 1
ATOM 1424 N N . GLY A 1 183 ? -7.157 13.989 10.098 1.00 85.88 183 GLY A N 1
ATOM 1425 C CA . GLY A 1 183 ? -5.991 14.598 10.741 1.00 85.88 183 GLY A CA 1
ATOM 1426 C C . GLY A 1 183 ? -4.708 13.917 10.281 1.00 85.88 183 GLY A C 1
ATOM 1427 O O . GLY A 1 183 ? -4.433 13.878 9.084 1.00 85.88 183 GLY A O 1
ATOM 1428 N N . ARG A 1 184 ? -3.918 13.360 11.195 1.00 87.12 184 ARG A N 1
ATOM 1429 C CA . ARG A 1 184 ? -2.696 12.612 10.889 1.00 87.12 184 ARG A CA 1
ATOM 1430 C C . ARG A 1 184 ? -2.967 11.295 10.157 1.00 87.12 184 ARG A C 1
ATOM 1432 O O . ARG A 1 184 ? -2.573 11.135 9.004 1.00 87.12 184 ARG A O 1
ATOM 1439 N N . THR A 1 185 ? -3.614 10.331 10.804 1.00 91.62 185 THR A N 1
ATOM 1440 C CA . THR A 1 185 ? -3.822 8.976 10.255 1.00 91.62 185 THR A CA 1
ATOM 1441 C C . THR A 1 185 ? -4.917 8.253 11.035 1.00 91.62 185 THR A C 1
ATOM 1443 O O . THR A 1 185 ? -5.153 8.577 12.191 1.00 91.62 185 THR A O 1
ATOM 1446 N N . ALA A 1 186 ? -5.586 7.253 10.466 1.00 94.88 186 ALA A N 1
ATOM 1447 C CA . ALA A 1 186 ? -6.572 6.491 11.233 1.00 94.88 186 ALA A CA 1
ATOM 1448 C C . ALA A 1 186 ? -5.890 5.527 12.220 1.00 94.88 186 ALA A C 1
ATOM 1450 O O . ALA A 1 186 ? -6.307 5.411 13.375 1.00 94.88 186 ALA A O 1
ATOM 1451 N N . LEU A 1 187 ? -4.810 4.879 11.777 1.00 96.38 187 LEU A N 1
ATOM 1452 C CA . LEU A 1 187 ? -4.066 3.877 12.536 1.00 96.38 187 LEU A CA 1
ATOM 1453 C C . LEU A 1 187 ? -2.562 4.179 12.503 1.00 96.38 187 LEU A C 1
ATOM 1455 O O . LEU A 1 187 ? -1.904 4.020 11.476 1.00 96.38 187 LEU A O 1
ATOM 1459 N N . LEU A 1 188 ? -2.008 4.570 13.649 1.00 94.69 188 LEU A N 1
ATOM 1460 C CA . LEU A 1 188 ? -0.591 4.891 13.817 1.00 94.69 188 LEU A CA 1
ATOM 1461 C C . LEU A 1 188 ? 0.146 3.748 14.528 1.00 94.69 188 LEU A C 1
ATOM 1463 O O . LEU A 1 188 ? -0.297 3.298 15.583 1.00 94.69 188 LEU A O 1
ATOM 1467 N N . ASN A 1 189 ? 1.298 3.327 14.001 1.00 93.75 189 ASN A N 1
ATOM 1468 C CA . ASN A 1 189 ? 2.228 2.431 14.693 1.00 93.75 189 ASN A CA 1
ATOM 1469 C C . ASN A 1 189 ? 3.621 3.069 14.815 1.00 93.75 189 ASN A C 1
ATOM 1471 O O . ASN A 1 189 ? 4.164 3.614 13.848 1.00 93.75 189 ASN A O 1
ATOM 1475 N N . GLN A 1 190 ? 4.184 3.023 16.021 1.00 89.69 190 GLN A N 1
ATOM 1476 C CA . GLN A 1 190 ? 5.457 3.637 16.386 1.00 89.69 190 GLN A CA 1
ATOM 1477 C C . GLN A 1 190 ? 6.304 2.711 17.266 1.00 89.69 190 GLN A C 1
ATOM 1479 O O . GLN A 1 190 ? 5.817 1.748 17.860 1.00 89.69 190 GLN A O 1
ATOM 1484 N N . SER A 1 191 ? 7.581 3.055 17.380 1.00 83.75 191 SER A N 1
ATOM 1485 C CA . SER A 1 191 ? 8.508 2.487 18.353 1.00 83.75 191 SER A CA 1
ATOM 1486 C C . SER A 1 191 ? 9.381 3.602 18.947 1.00 83.75 191 SER A C 1
ATOM 1488 O O . SER A 1 191 ? 9.770 4.538 18.238 1.00 83.75 191 SER A O 1
ATOM 1490 N N . GLN A 1 192 ? 9.614 3.533 20.261 1.00 77.56 192 GLN A N 1
ATOM 1491 C CA . GLN A 1 192 ? 10.300 4.559 21.064 1.00 77.56 192 GLN A CA 1
ATOM 1492 C C . GLN A 1 192 ? 11.824 4.586 20.858 1.00 77.56 192 GLN A C 1
ATOM 1494 O O . GLN A 1 192 ? 12.388 3.737 20.180 1.00 77.56 192 GLN A O 1
ATOM 1499 N N . MET A 1 193 ? 12.490 5.566 21.482 1.00 71.00 193 MET A N 1
ATOM 1500 C CA . MET A 1 193 ? 13.917 5.913 21.342 1.00 71.00 193 MET A CA 1
ATOM 1501 C C . MET A 1 193 ? 14.938 4.881 21.898 1.00 71.00 193 MET A C 1
ATOM 1503 O O . MET A 1 193 ? 15.890 5.257 22.578 1.00 71.00 193 MET A O 1
ATOM 1507 N N . TYR A 1 194 ? 14.780 3.583 21.625 1.00 77.81 194 TYR A N 1
ATOM 1508 C CA . TYR A 1 194 ? 15.840 2.581 21.809 1.00 77.81 194 TYR A CA 1
ATOM 1509 C C . TYR A 1 194 ? 15.756 1.450 20.770 1.00 77.81 194 TYR A C 1
ATOM 1511 O O . TYR A 1 194 ? 14.676 1.012 20.384 1.00 77.81 194 TYR A O 1
ATOM 1519 N N . GLU A 1 195 ? 16.910 0.953 20.315 1.00 73.19 195 GLU A N 1
ATOM 1520 C CA . GLU A 1 195 ? 17.009 0.065 19.139 1.00 73.19 195 GLU A CA 1
ATOM 1521 C C . GLU A 1 195 ? 16.321 -1.301 19.304 1.00 73.19 195 GLU A C 1
ATOM 1523 O O . GLU A 1 195 ? 15.932 -1.920 18.317 1.00 73.19 195 GLU A O 1
ATOM 1528 N N . THR A 1 196 ? 16.138 -1.773 20.539 1.00 80.94 196 THR A N 1
ATOM 1529 C CA . THR A 1 196 ? 15.458 -3.047 20.835 1.00 80.94 196 THR A CA 1
ATOM 1530 C C . THR A 1 196 ? 13.932 -2.935 20.903 1.00 80.94 196 THR A C 1
ATOM 1532 O O . THR A 1 196 ? 13.264 -3.950 21.103 1.00 80.94 196 THR A O 1
ATOM 1535 N N . ALA A 1 197 ? 13.360 -1.736 20.738 1.00 86.19 197 ALA A N 1
ATOM 1536 C CA . ALA A 1 197 ? 11.916 -1.529 20.727 1.00 86.19 197 ALA A CA 1
ATOM 1537 C C . ALA A 1 197 ? 11.243 -2.296 19.572 1.00 86.19 197 ALA A C 1
ATOM 1539 O O . ALA A 1 197 ? 11.733 -2.295 18.443 1.00 86.19 197 ALA A O 1
ATOM 1540 N N . GLN A 1 198 ? 10.108 -2.938 19.857 1.00 90.25 198 GLN A N 1
ATOM 1541 C CA . GLN A 1 198 ? 9.335 -3.741 18.905 1.00 90.25 198 GLN A CA 1
ATOM 1542 C C . GLN A 1 198 ? 7.863 -3.337 18.950 1.00 90.25 198 GLN A C 1
ATOM 1544 O O . GLN A 1 198 ? 7.277 -3.244 20.028 1.00 90.25 198 GLN A O 1
ATOM 1549 N N . SER A 1 199 ? 7.252 -3.140 17.786 1.00 94.56 199 SER A N 1
ATOM 1550 C CA . SER A 1 199 ? 5.818 -2.877 17.663 1.00 94.56 199 SER A CA 1
ATOM 1551 C C . SER A 1 199 ? 5.245 -3.573 16.426 1.00 94.56 199 SER A C 1
ATOM 1553 O O . SER A 1 199 ? 5.098 -2.985 15.350 1.00 94.56 199 SER A O 1
ATOM 1555 N N . ARG A 1 200 ? 4.982 -4.878 16.558 1.00 95.88 200 ARG A N 1
ATOM 1556 C CA . ARG A 1 200 ? 4.380 -5.723 15.515 1.00 95.88 200 ARG A CA 1
ATOM 1557 C C . ARG A 1 200 ? 2.865 -5.809 15.697 1.00 95.88 200 ARG A C 1
ATOM 1559 O O . ARG A 1 200 ? 2.404 -6.435 16.646 1.00 95.88 200 ARG A O 1
ATOM 1566 N N . VAL A 1 201 ? 2.104 -5.229 14.773 1.00 98.19 201 VAL A N 1
ATOM 1567 C CA . VAL A 1 201 ? 0.635 -5.182 14.828 1.00 98.19 201 VAL A CA 1
ATOM 1568 C C . VAL A 1 201 ? 0.034 -5.969 13.662 1.00 98.19 201 VAL A C 1
ATOM 1570 O O . VAL A 1 201 ? 0.385 -5.752 12.499 1.00 98.19 201 VAL A O 1
ATOM 1573 N N . PHE A 1 202 ? -0.886 -6.880 13.971 1.00 98.69 202 PHE A N 1
ATOM 1574 C CA . PHE A 1 202 ? -1.614 -7.697 13.002 1.00 98.69 202 PHE A CA 1
ATOM 1575 C C . PHE A 1 202 ? -3.026 -7.142 12.814 1.00 98.69 202 PHE A C 1
ATOM 1577 O O . PHE A 1 202 ? -3.835 -7.179 13.739 1.00 98.69 202 PHE A O 1
ATOM 1584 N N . VAL A 1 203 ? -3.331 -6.658 11.613 1.00 98.88 203 VAL A N 1
ATOM 1585 C CA . VAL A 1 203 ? -4.636 -6.093 11.260 1.00 98.88 203 VAL A CA 1
ATOM 1586 C C . VAL A 1 203 ? -5.340 -7.051 10.304 1.00 98.88 203 VAL A C 1
ATOM 1588 O O . VAL A 1 203 ? -4.754 -7.457 9.301 1.00 98.88 203 VAL A O 1
ATOM 1591 N N . ARG A 1 204 ? -6.575 -7.448 10.613 1.00 98.69 204 ARG A N 1
ATOM 1592 C CA . ARG A 1 204 ? -7.297 -8.492 9.867 1.00 98.69 204 ARG A CA 1
ATOM 1593 C C . ARG A 1 204 ? -8.742 -8.101 9.601 1.00 98.69 204 ARG A C 1
ATOM 1595 O O . ARG A 1 204 ? -9.344 -7.424 10.432 1.00 98.69 204 ARG A O 1
ATOM 1602 N N . ASN A 1 205 ? -9.307 -8.554 8.482 1.00 98.69 205 ASN A N 1
ATOM 1603 C CA . ASN A 1 205 ? -10.750 -8.473 8.200 1.00 98.69 205 ASN A CA 1
ATOM 1604 C C . ASN A 1 205 ? -11.342 -7.063 8.424 1.00 98.69 205 ASN A C 1
ATOM 1606 O O . ASN A 1 205 ? -12.448 -6.927 8.944 1.00 98.69 205 ASN A O 1
ATOM 1610 N N . SER A 1 206 ? -10.563 -6.013 8.143 1.00 98.88 206 SER A N 1
ATOM 1611 C CA . SER A 1 206 ? -10.861 -4.639 8.567 1.00 98.88 206 SER A CA 1
ATOM 1612 C C . SER A 1 206 ? -10.909 -3.680 7.384 1.00 98.88 206 SER A C 1
ATOM 1614 O O . SER A 1 206 ? -10.178 -3.839 6.406 1.00 98.88 206 SER A O 1
ATOM 1616 N N . ILE A 1 207 ? -11.764 -2.664 7.488 1.00 98.75 207 ILE A N 1
ATOM 1617 C CA . ILE A 1 207 ? -12.062 -1.708 6.420 1.00 98.75 207 ILE A CA 1
ATOM 1618 C C . ILE A 1 207 ? -11.629 -0.309 6.863 1.00 98.75 207 ILE A C 1
ATOM 1620 O O . ILE A 1 207 ? -12.225 0.273 7.764 1.00 98.75 207 ILE A O 1
ATOM 1624 N N . PHE A 1 208 ? -10.634 0.260 6.193 1.00 98.44 208 PHE A N 1
ATOM 1625 C CA . PHE A 1 208 ? -10.234 1.659 6.301 1.00 98.44 208 PHE A CA 1
ATOM 1626 C C . PHE A 1 208 ? -11.012 2.472 5.267 1.00 98.44 208 PHE A C 1
ATOM 1628 O O . PHE A 1 208 ? -10.761 2.345 4.064 1.00 98.44 208 PHE A O 1
ATOM 1635 N N . LYS A 1 209 ? -11.968 3.290 5.718 1.00 96.75 209 LYS A N 1
ATOM 1636 C CA . LYS A 1 209 ? -12.867 4.043 4.831 1.00 96.75 209 LYS A CA 1
ATOM 1637 C C . LYS A 1 209 ? -12.907 5.539 5.139 1.00 96.75 209 LYS A C 1
ATOM 1639 O O . LYS A 1 209 ? -13.028 5.917 6.297 1.00 96.75 209 LYS A O 1
ATOM 1644 N N . ASN A 1 210 ? -12.885 6.390 4.109 1.00 94.00 210 ASN A N 1
ATOM 1645 C CA . ASN A 1 210 ? -13.067 7.847 4.235 1.00 94.00 210 ASN A CA 1
ATOM 1646 C C . ASN A 1 210 ? -12.121 8.528 5.246 1.00 94.00 210 ASN A C 1
ATOM 1648 O O . ASN A 1 210 ? -12.460 9.552 5.848 1.00 94.00 210 ASN A O 1
ATOM 1652 N N . ASN A 1 211 ? -10.924 7.970 5.441 1.00 93.62 211 ASN A N 1
ATOM 1653 C CA . ASN A 1 211 ? -9.881 8.609 6.233 1.00 93.62 211 ASN A CA 1
ATOM 1654 C C . ASN A 1 211 ? -9.115 9.585 5.340 1.00 93.62 211 ASN A C 1
ATOM 1656 O O . ASN A 1 211 ? -8.785 9.271 4.198 1.00 93.62 211 ASN A O 1
ATOM 1660 N N . LYS A 1 212 ? -8.838 10.778 5.855 1.00 90.69 212 LYS A N 1
ATOM 1661 C CA . LYS A 1 212 ? -8.236 11.887 5.121 1.00 90.69 212 LYS A CA 1
ATOM 1662 C C . LYS A 1 212 ? -7.035 12.387 5.899 1.00 90.69 212 LYS A C 1
ATOM 1664 O O . LYS A 1 212 ? -7.204 13.117 6.874 1.00 90.69 212 LYS A O 1
ATOM 1669 N N . SER A 1 213 ? -5.827 12.038 5.463 1.00 86.06 213 SER A N 1
ATOM 1670 C CA . SER A 1 213 ? -4.666 12.683 6.066 1.00 86.06 213 SER A CA 1
ATOM 1671 C C . SER A 1 213 ? -4.551 14.126 5.575 1.00 86.06 213 SER A C 1
ATOM 1673 O O . SER A 1 213 ? -4.591 14.384 4.371 1.00 86.06 213 SER A O 1
ATOM 1675 N N . ILE A 1 214 ? -4.409 15.077 6.496 1.00 81.25 214 ILE A N 1
ATOM 1676 C CA . ILE A 1 214 ? -4.209 16.501 6.176 1.00 81.25 214 ILE A CA 1
ATOM 1677 C C . ILE A 1 214 ? -2.734 16.846 5.942 1.00 81.25 214 ILE A C 1
ATOM 1679 O O . ILE A 1 214 ? -2.426 17.926 5.445 1.00 81.25 214 ILE A O 1
ATOM 1683 N N . TYR A 1 215 ? -1.821 15.937 6.287 1.00 72.94 215 TYR A N 1
ATOM 1684 C CA . TYR A 1 215 ? -0.391 16.104 6.075 1.00 72.94 215 TYR A CA 1
ATOM 1685 C C . TYR A 1 215 ? 0.040 15.360 4.812 1.00 72.94 215 TYR A C 1
ATOM 1687 O O . TYR A 1 215 ? -0.287 14.189 4.620 1.00 72.94 215 TYR A O 1
ATOM 1695 N N . ASN A 1 216 ? 0.835 16.019 3.971 1.00 61.88 216 ASN A N 1
ATOM 1696 C CA . ASN A 1 216 ? 1.348 15.404 2.750 1.00 61.88 216 ASN A CA 1
ATOM 1697 C C . ASN A 1 216 ? 2.151 14.127 3.068 1.00 61.88 216 ASN A C 1
ATOM 1699 O O . ASN A 1 216 ? 2.966 14.098 4.000 1.00 61.88 216 ASN A O 1
ATOM 1703 N N . SER A 1 217 ? 1.928 13.085 2.261 1.00 60.06 217 SER A N 1
ATOM 1704 C CA . SER A 1 217 ? 2.604 11.781 2.360 1.00 60.06 217 SER A CA 1
ATOM 1705 C C . SER A 1 217 ? 2.368 11.032 3.684 1.00 60.06 217 SER A C 1
ATOM 1707 O O . SER A 1 217 ? 3.272 10.378 4.212 1.00 60.06 217 SER A O 1
ATOM 1709 N N . GLN A 1 218 ? 1.153 11.127 4.223 1.00 72.19 218 GLN A N 1
ATOM 1710 C CA . GLN A 1 218 ? 0.654 10.302 5.321 1.00 72.19 218 GLN A CA 1
ATOM 1711 C C . GLN A 1 218 ? -0.609 9.557 4.879 1.00 72.19 218 GLN A C 1
ATOM 1713 O O . GLN A 1 218 ? -1.446 10.101 4.165 1.00 72.19 218 GLN A O 1
ATOM 1718 N N . ALA A 1 219 ? -0.735 8.304 5.309 1.00 86.62 219 ALA A N 1
ATOM 1719 C CA . ALA A 1 219 ? -1.739 7.368 4.813 1.00 86.62 219 ALA A CA 1
ATOM 1720 C C . ALA A 1 219 ? -2.759 6.973 5.897 1.00 86.62 219 ALA A C 1
ATOM 1722 O O . ALA A 1 219 ? -2.526 7.211 7.084 1.00 86.62 219 ALA A O 1
ATOM 1723 N N . ALA A 1 220 ? -3.870 6.334 5.512 1.00 93.06 220 ALA A N 1
ATOM 1724 C CA . ALA A 1 220 ? -4.910 5.873 6.439 1.00 93.06 220 ALA A CA 1
ATOM 1725 C C . ALA A 1 220 ? -4.380 4.936 7.547 1.00 93.06 220 ALA A C 1
ATOM 1727 O O . ALA A 1 220 ? -4.834 5.040 8.686 1.00 93.06 220 ALA A O 1
ATOM 1728 N N . ALA A 1 221 ? -3.386 4.094 7.249 1.00 94.56 221 ALA A N 1
ATOM 1729 C CA . ALA A 1 221 ? -2.581 3.388 8.244 1.00 94.56 221 ALA A CA 1
ATOM 1730 C C . ALA A 1 221 ? -1.080 3.647 8.025 1.00 94.56 221 ALA A C 1
ATOM 1732 O O . ALA A 1 221 ? -0.575 3.540 6.905 1.00 94.56 221 ALA A O 1
ATOM 1733 N N . PHE A 1 222 ? -0.353 4.007 9.085 1.00 90.94 222 PHE A N 1
ATOM 1734 C CA . PHE A 1 222 ? 0.971 4.616 8.952 1.00 90.94 222 PHE A CA 1
ATOM 1735 C C . PHE A 1 222 ? 1.980 4.168 10.018 1.00 90.94 222 PHE A C 1
ATOM 1737 O O . PHE A 1 222 ? 1.684 4.160 11.214 1.00 90.94 222 PHE A O 1
ATOM 1744 N N . ILE A 1 223 ? 3.198 3.838 9.583 1.00 90.44 223 ILE A N 1
ATOM 1745 C CA . ILE A 1 223 ? 4.340 3.523 10.452 1.00 90.44 223 ILE A CA 1
ATOM 1746 C C . ILE A 1 223 ? 5.255 4.749 10.546 1.00 90.44 223 ILE A C 1
ATOM 1748 O O . ILE A 1 223 ? 5.766 5.219 9.529 1.00 90.44 223 ILE A O 1
ATOM 1752 N N . ASN A 1 224 ? 5.482 5.246 11.766 1.00 85.75 224 ASN A N 1
ATOM 1753 C CA . ASN A 1 224 ? 6.368 6.382 12.049 1.00 85.75 224 ASN A CA 1
ATOM 1754 C C . ASN A 1 224 ? 7.195 6.123 13.328 1.00 85.75 224 ASN A C 1
ATOM 1756 O O . ASN A 1 224 ? 6.831 6.623 14.402 1.00 85.75 224 ASN A O 1
ATOM 1760 N N . PRO A 1 225 ? 8.274 5.323 13.245 1.00 80.12 225 PRO A N 1
ATOM 1761 C CA . PRO A 1 225 ? 9.117 4.995 14.384 1.00 80.12 225 PRO A CA 1
ATOM 1762 C C . PRO A 1 225 ? 10.057 6.163 14.712 1.00 80.12 225 PRO A C 1
ATOM 1764 O O . PRO A 1 225 ? 10.357 6.991 13.847 1.00 80.12 225 PRO A O 1
ATOM 1767 N N . MET A 1 226 ? 10.519 6.216 15.960 1.00 76.69 226 MET A N 1
ATOM 1768 C CA . MET A 1 226 ? 11.590 7.120 16.395 1.00 76.69 226 MET A CA 1
ATOM 1769 C C . MET A 1 226 ? 12.924 6.356 16.410 1.00 76.69 226 MET A C 1
ATOM 1771 O O . MET A 1 226 ? 13.873 6.720 15.715 1.00 76.69 226 MET A O 1
ATOM 1775 N N . ALA A 1 227 ? 12.951 5.213 17.102 1.00 75.44 227 ALA A N 1
ATOM 1776 C CA . ALA A 1 227 ? 13.996 4.198 16.980 1.00 75.44 227 ALA A CA 1
ATOM 1777 C C . ALA A 1 227 ? 13.384 2.786 16.989 1.00 75.44 227 ALA A C 1
ATOM 1779 O O . ALA A 1 227 ? 12.200 2.613 17.285 1.00 75.44 227 ALA A O 1
ATOM 1780 N N . GLY A 1 228 ? 14.186 1.763 16.686 1.00 81.31 228 GLY A N 1
ATOM 1781 C CA . GLY A 1 228 ? 13.770 0.365 16.804 1.00 81.31 228 GLY A CA 1
ATOM 1782 C C . GLY A 1 228 ? 12.932 -0.139 15.628 1.00 81.31 228 GLY A C 1
ATOM 1783 O O . GLY A 1 228 ? 13.195 0.177 14.463 1.00 81.31 228 GLY A O 1
ATOM 1784 N N . HIS A 1 229 ? 12.004 -1.055 15.896 1.00 86.81 229 HIS A N 1
ATOM 1785 C CA . HIS A 1 229 ? 11.398 -1.900 14.869 1.00 86.81 229 HIS A CA 1
ATOM 1786 C C . HIS A 1 229 ? 9.863 -1.883 14.938 1.00 86.81 229 HIS A C 1
ATOM 1788 O O . HIS A 1 229 ? 9.262 -2.189 15.967 1.00 86.81 229 HIS A O 1
ATOM 1794 N N . ALA A 1 230 ? 9.214 -1.555 13.818 1.00 91.88 230 ALA A N 1
ATOM 1795 C CA . ALA A 1 230 ? 7.758 -1.426 13.728 1.00 91.88 230 ALA A CA 1
ATOM 1796 C C . ALA A 1 230 ? 7.211 -2.140 12.485 1.00 91.88 230 ALA A C 1
ATOM 1798 O O . ALA A 1 230 ? 7.739 -1.986 11.383 1.00 91.88 230 ALA A O 1
ATOM 1799 N N . MET A 1 231 ? 6.141 -2.916 12.650 1.00 94.38 231 MET A N 1
ATOM 1800 C CA . MET A 1 231 ? 5.543 -3.700 11.570 1.00 94.38 231 MET A CA 1
ATOM 1801 C C . MET A 1 231 ? 4.020 -3.610 11.580 1.00 94.38 231 MET A C 1
ATOM 1803 O O . MET A 1 231 ? 3.399 -3.771 12.631 1.00 94.38 231 MET A O 1
ATOM 1807 N N . PHE A 1 232 ? 3.424 -3.469 10.397 1.00 97.56 232 PHE A N 1
ATOM 1808 C CA . PHE A 1 232 ? 2.049 -3.899 10.158 1.00 97.56 232 PHE A CA 1
ATOM 1809 C C . PHE A 1 232 ? 2.035 -5.160 9.301 1.00 97.56 232 PHE A C 1
ATOM 1811 O O . PHE A 1 232 ? 2.760 -5.257 8.311 1.00 97.56 232 PHE A O 1
ATOM 1818 N N . HIS A 1 233 ? 1.158 -6.093 9.654 1.00 98.38 233 HIS A N 1
ATOM 1819 C CA . HIS A 1 233 ? 0.714 -7.147 8.755 1.00 98.38 233 HIS A CA 1
ATOM 1820 C C . HIS A 1 233 ? -0.798 -7.008 8.564 1.00 98.38 233 HIS A C 1
ATOM 1822 O O . HIS A 1 233 ? -1.559 -7.283 9.491 1.00 98.38 233 HIS A O 1
ATOM 1828 N N . PHE A 1 234 ? -1.212 -6.555 7.381 1.00 98.88 234 PHE A N 1
ATOM 1829 C CA . PHE A 1 234 ? -2.605 -6.498 6.947 1.00 98.88 234 PHE A CA 1
ATOM 1830 C C . PHE A 1 234 ? -2.972 -7.805 6.236 1.00 98.88 234 PHE A C 1
ATOM 1832 O O . PHE A 1 234 ? -2.263 -8.224 5.322 1.00 98.88 234 PHE A O 1
ATOM 1839 N N . PHE A 1 235 ? -4.074 -8.437 6.631 1.00 98.81 235 PHE A N 1
ATOM 1840 C CA . PHE A 1 235 ? -4.595 -9.643 5.988 1.00 98.81 235 PHE A CA 1
ATOM 1841 C C . PHE A 1 235 ? -6.098 -9.502 5.743 1.00 98.81 235 PHE A C 1
ATOM 1843 O O . PHE A 1 235 ? -6.849 -9.286 6.696 1.00 98.81 235 PHE A O 1
ATOM 1850 N N . ASN A 1 236 ? -6.541 -9.661 4.491 1.00 98.62 236 ASN A N 1
ATOM 1851 C CA . ASN A 1 236 ? -7.953 -9.507 4.113 1.00 98.62 236 ASN A CA 1
ATOM 1852 C C . ASN A 1 236 ? -8.527 -8.146 4.574 1.00 98.62 236 ASN A C 1
ATOM 1854 O O . ASN A 1 236 ? -9.533 -8.081 5.280 1.00 98.62 236 ASN A O 1
ATOM 1858 N N . CYS A 1 237 ? -7.826 -7.056 4.247 1.00 98.88 237 CYS A N 1
ATOM 1859 C CA . CYS A 1 237 ? -8.208 -5.694 4.623 1.00 98.88 237 CYS A CA 1
ATOM 1860 C C . CYS A 1 237 ? -8.525 -4.833 3.398 1.00 98.88 237 CYS A C 1
ATOM 1862 O O . CYS A 1 237 ? -7.871 -4.941 2.358 1.00 98.88 237 CYS A O 1
ATOM 1864 N N . ASP A 1 238 ? -9.471 -3.914 3.570 1.00 98.56 238 ASP A N 1
ATOM 1865 C CA . ASP A 1 238 ? -9.917 -2.997 2.526 1.00 98.56 238 ASP A CA 1
ATOM 1866 C C . ASP A 1 238 ? -9.514 -1.567 2.863 1.00 98.56 238 ASP A C 1
ATOM 1868 O O . ASP A 1 238 ? -9.773 -1.077 3.957 1.00 98.56 238 ASP A O 1
ATOM 1872 N N . PHE A 1 239 ? -8.948 -0.863 1.894 1.00 98.25 239 PHE A N 1
ATOM 1873 C CA . PHE A 1 239 ? -8.681 0.564 1.947 1.00 98.25 239 PHE A CA 1
ATOM 1874 C C . PHE A 1 239 ? -9.507 1.223 0.848 1.00 98.25 239 PHE A C 1
ATOM 1876 O O . PHE A 1 239 ? -9.189 1.100 -0.336 1.00 98.25 239 PHE A O 1
ATOM 1883 N N . THR A 1 240 ? -10.598 1.878 1.238 1.00 97.31 240 THR A N 1
ATOM 1884 C CA . THR A 1 240 ? -11.590 2.445 0.316 1.00 97.31 240 THR A CA 1
ATOM 1885 C C . THR A 1 240 ? -11.768 3.942 0.528 1.00 97.31 240 THR A C 1
ATOM 1887 O O . THR A 1 240 ? -11.925 4.389 1.661 1.00 97.31 240 THR A O 1
ATOM 1890 N N . GLU A 1 241 ? -11.784 4.722 -0.554 1.00 95.50 241 GLU A N 1
ATOM 1891 C CA . GLU A 1 241 ? -12.164 6.148 -0.513 1.00 95.50 241 GLU A CA 1
ATOM 1892 C C . GLU A 1 241 ? -11.287 7.002 0.446 1.00 95.50 241 GLU A C 1
ATOM 1894 O O . GLU A 1 241 ? -11.707 8.058 0.918 1.00 95.50 241 GLU A O 1
ATOM 1899 N N . ASN A 1 242 ? -10.058 6.568 0.766 1.00 93.69 242 ASN A N 1
ATOM 1900 C CA . ASN A 1 242 ? -9.150 7.330 1.632 1.00 93.69 242 ASN A CA 1
ATOM 1901 C C . ASN A 1 242 ? -8.396 8.404 0.833 1.00 93.69 242 ASN A C 1
ATOM 1903 O O . ASN A 1 242 ? -8.048 8.202 -0.330 1.00 93.69 242 ASN A O 1
ATOM 1907 N N . TYR A 1 243 ? -8.097 9.534 1.471 1.00 89.88 243 TYR A N 1
ATOM 1908 C CA . TYR A 1 243 ? -7.425 10.686 0.870 1.00 89.88 243 TYR A CA 1
ATOM 1909 C C . TYR A 1 243 ? -6.026 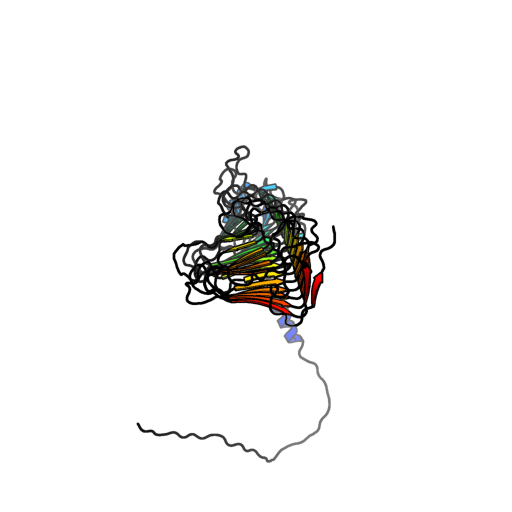10.895 1.472 1.00 89.88 243 TYR A C 1
ATOM 1911 O O . TYR A 1 243 ? -5.843 10.802 2.688 1.00 89.88 243 TYR A O 1
ATOM 1919 N N . ASN A 1 244 ? -5.062 11.217 0.606 1.00 84.50 244 ASN A N 1
ATOM 1920 C CA . ASN A 1 244 ? -3.610 11.288 0.823 1.00 84.50 244 ASN A CA 1
ATOM 1921 C C . ASN A 1 244 ? -2.882 9.950 1.079 1.00 84.50 244 ASN A C 1
ATOM 1923 O O . ASN A 1 244 ? -1.655 9.946 1.173 1.00 84.50 244 ASN A O 1
ATOM 1927 N N . GLY A 1 245 ? -3.593 8.817 1.064 1.00 84.56 245 GLY A N 1
ATOM 1928 C CA . GLY A 1 245 ? -2.998 7.479 0.970 1.00 84.56 245 GLY A CA 1
ATOM 1929 C C . GLY A 1 245 ? -3.703 6.402 1.791 1.00 84.56 245 GLY A C 1
ATOM 1930 O O . GLY A 1 245 ? -4.502 6.697 2.680 1.00 84.56 245 GLY A O 1
ATOM 1931 N N . ALA A 1 246 ? -3.386 5.133 1.521 1.00 91.62 246 ALA A N 1
ATOM 1932 C CA . ALA A 1 246 ? -3.966 3.979 2.212 1.00 91.62 246 ALA A CA 1
ATOM 1933 C C . ALA A 1 246 ? -3.009 3.377 3.252 1.00 91.62 246 ALA A C 1
ATOM 1935 O O . ALA A 1 246 ? -3.342 3.336 4.436 1.00 91.62 246 ALA A O 1
ATOM 1936 N N . VAL A 1 247 ? -1.794 3.000 2.841 1.00 92.69 247 VAL A N 1
ATOM 1937 C CA . VAL A 1 247 ? -0.739 2.492 3.736 1.00 92.69 247 VAL A CA 1
ATOM 1938 C C . VAL A 1 247 ? 0.581 3.231 3.530 1.00 92.69 247 VAL A C 1
ATOM 1940 O O . VAL A 1 247 ? 0.910 3.632 2.415 1.00 92.69 247 VAL A O 1
ATOM 1943 N N . GLY A 1 248 ? 1.382 3.395 4.585 1.00 89.50 248 GLY A N 1
ATOM 1944 C CA . GLY A 1 248 ? 2.713 3.964 4.399 1.00 89.50 248 GLY A CA 1
ATOM 1945 C C . GLY A 1 248 ? 3.689 3.849 5.562 1.00 89.50 248 GLY A C 1
ATOM 1946 O O . GLY A 1 248 ? 3.312 3.659 6.717 1.00 89.50 248 GLY A O 1
ATOM 1947 N N . ILE A 1 249 ? 4.968 3.998 5.226 1.00 86.75 249 ILE A N 1
ATOM 1948 C CA . ILE A 1 249 ? 6.093 4.083 6.158 1.00 86.75 249 ILE A CA 1
ATOM 1949 C C . ILE A 1 249 ? 6.747 5.453 5.986 1.00 86.75 249 ILE A C 1
ATOM 1951 O O . ILE A 1 249 ? 7.050 5.860 4.863 1.00 86.75 249 ILE A O 1
ATOM 1955 N N . ARG A 1 250 ? 7.055 6.126 7.095 1.00 80.56 250 ARG A N 1
ATOM 1956 C CA . ARG A 1 250 ? 7.966 7.273 7.119 1.00 80.56 250 ARG A CA 1
ATOM 1957 C C . ARG A 1 250 ? 8.944 7.140 8.270 1.00 80.56 250 ARG A C 1
ATOM 1959 O O . ARG A 1 250 ? 8.539 6.950 9.411 1.00 80.56 250 ARG A O 1
ATOM 1966 N N . HIS A 1 251 ? 10.230 7.285 7.981 1.00 74.31 251 HIS A N 1
ATOM 1967 C CA . HIS A 1 251 ? 11.250 7.408 9.020 1.00 74.31 251 HIS A CA 1
ATOM 1968 C C . HIS A 1 251 ? 11.436 8.872 9.420 1.00 74.31 251 HIS A C 1
ATOM 1970 O O . HIS A 1 251 ? 11.315 9.778 8.590 1.00 74.31 251 HIS A O 1
ATOM 1976 N N . GLY A 1 252 ? 11.714 9.104 10.704 1.00 61.00 252 GLY A N 1
ATOM 1977 C CA . GLY A 1 252 ? 12.215 10.393 11.174 1.00 61.00 252 GLY A CA 1
ATOM 1978 C C . GLY A 1 252 ? 13.617 10.686 10.627 1.00 61.00 252 GLY A C 1
ATOM 1979 O O . GLY A 1 252 ? 14.284 9.817 10.070 1.00 61.00 252 GLY A O 1
ATOM 1980 N N . THR A 1 253 ? 14.094 11.913 10.821 1.00 55.16 253 THR A N 1
ATOM 1981 C CA . THR A 1 253 ? 15.455 12.343 10.439 1.00 55.16 253 THR A CA 1
ATOM 1982 C C . THR A 1 253 ? 16.528 11.967 11.477 1.00 55.16 253 THR A C 1
ATOM 1984 O O . THR A 1 253 ? 17.668 12.437 11.390 1.00 55.16 253 THR A O 1
ATOM 1987 N N . GLU A 1 254 ? 16.154 11.143 12.458 1.00 57.75 254 GLU A N 1
ATOM 1988 C CA . GLU A 1 254 ? 16.891 10.832 13.687 1.00 57.75 254 GLU A CA 1
ATOM 1989 C C . GLU A 1 254 ? 17.986 9.763 13.484 1.00 57.75 254 GLU A C 1
ATOM 1991 O O . GLU A 1 254 ? 18.052 9.083 12.460 1.00 57.75 254 GLU A O 1
ATOM 1996 N N . TYR A 1 255 ? 18.900 9.659 14.454 1.00 56.19 255 TYR A N 1
ATOM 1997 C CA . TYR A 1 255 ? 20.190 8.961 14.320 1.00 56.19 255 TYR A CA 1
ATOM 1998 C C . TYR A 1 255 ? 20.161 7.442 14.580 1.00 56.19 255 TYR A C 1
ATOM 2000 O O . TYR A 1 255 ? 21.212 6.805 14.527 1.00 56.19 255 TYR A O 1
ATOM 2008 N N . PHE A 1 256 ? 19.001 6.858 14.876 1.00 65.88 256 PHE A N 1
ATOM 2009 C CA . PHE A 1 256 ? 18.891 5.470 15.339 1.00 65.88 256 PHE A CA 1
ATOM 2010 C C . PHE A 1 256 ? 18.566 4.489 14.214 1.00 65.88 256 PHE A C 1
ATOM 2012 O O . PHE A 1 256 ? 17.825 4.830 13.292 1.00 65.88 256 PHE A O 1
ATOM 2019 N N . ALA A 1 257 ? 19.059 3.252 14.327 1.00 69.38 257 ALA A N 1
ATOM 2020 C CA . ALA A 1 257 ? 18.743 2.189 13.381 1.00 69.38 257 ALA A CA 1
ATOM 2021 C C . ALA A 1 257 ? 17.258 1.791 13.472 1.00 69.38 257 ALA A C 1
ATOM 2023 O O . ALA A 1 257 ? 16.799 1.232 14.472 1.00 69.38 257 ALA A O 1
ATOM 2024 N N . ASN A 1 258 ? 16.508 2.061 12.405 1.00 76.69 258 ASN A N 1
ATOM 2025 C CA . ASN A 1 258 ? 15.092 1.737 12.286 1.00 76.69 258 ASN A CA 1
ATOM 2026 C C . ASN A 1 258 ? 14.861 0.623 11.260 1.00 76.69 258 ASN A C 1
ATOM 2028 O O . ASN A 1 258 ? 15.402 0.670 10.157 1.00 76.69 258 ASN A O 1
ATOM 2032 N N . ARG A 1 259 ? 13.994 -0.345 11.579 1.00 83.31 259 ARG A N 1
ATOM 2033 C CA . ARG A 1 259 ? 13.478 -1.313 10.593 1.00 83.31 259 ARG A CA 1
ATOM 2034 C C . ARG A 1 259 ? 11.964 -1.249 10.568 1.00 83.31 259 ARG A C 1
ATOM 2036 O O . ARG A 1 259 ? 11.315 -1.507 11.580 1.00 83.31 259 ARG A O 1
ATOM 2043 N N . SER A 1 260 ? 11.403 -0.910 9.417 1.00 87.94 260 SER A N 1
ATOM 2044 C CA . SER A 1 260 ? 9.955 -0.842 9.242 1.00 87.94 260 SER A CA 1
ATOM 2045 C C . SER A 1 260 ? 9.495 -1.773 8.140 1.00 87.94 260 SER A C 1
ATOM 2047 O O . SER A 1 260 ? 10.075 -1.771 7.057 1.00 87.94 260 SER A O 1
ATOM 2049 N N . THR A 1 261 ? 8.429 -2.525 8.400 1.00 91.56 261 THR A N 1
ATOM 2050 C CA . THR A 1 261 ? 7.867 -3.449 7.411 1.00 91.56 261 THR A CA 1
ATOM 2051 C C . THR A 1 261 ? 6.353 -3.307 7.339 1.00 91.56 261 THR A C 1
ATOM 2053 O O . THR A 1 261 ? 5.672 -3.362 8.361 1.00 91.56 261 THR A O 1
ATOM 2056 N N . ILE A 1 262 ? 5.812 -3.174 6.131 1.00 94.88 262 ILE A N 1
ATOM 2057 C CA . ILE A 1 262 ? 4.391 -3.415 5.870 1.00 94.88 262 ILE A CA 1
ATOM 2058 C C . ILE A 1 262 ? 4.284 -4.676 5.024 1.00 94.88 262 ILE A C 1
ATOM 2060 O O . ILE A 1 262 ? 4.803 -4.725 3.913 1.00 94.88 262 ILE A O 1
ATOM 2064 N N . VAL A 1 263 ? 3.593 -5.682 5.550 1.00 97.50 263 VAL A N 1
ATOM 2065 C CA . VAL A 1 263 ? 3.104 -6.815 4.763 1.00 97.50 263 VAL A CA 1
ATOM 2066 C C . VAL A 1 263 ? 1.612 -6.602 4.545 1.00 97.50 263 VAL A C 1
ATOM 2068 O O . VAL A 1 263 ? 0.888 -6.350 5.508 1.00 97.50 263 VAL A O 1
ATOM 2071 N N . ALA A 1 264 ? 1.145 -6.700 3.306 1.00 98.31 264 ALA A N 1
ATOM 2072 C CA . ALA A 1 264 ? -0.278 -6.778 2.998 1.00 98.31 264 ALA A CA 1
ATOM 2073 C C . ALA A 1 264 ? -0.540 -8.035 2.169 1.00 98.31 264 ALA A C 1
ATOM 2075 O O . ALA A 1 264 ? 0.104 -8.246 1.143 1.00 98.31 264 ALA A O 1
ATOM 2076 N N . ASP A 1 265 ? -1.476 -8.865 2.617 1.00 98.50 265 ASP A N 1
ATOM 2077 C CA . ASP A 1 265 ? -1.879 -10.084 1.926 1.00 98.50 265 ASP A CA 1
ATOM 2078 C C . ASP A 1 265 ? -3.384 -10.069 1.665 1.00 98.50 265 ASP A C 1
ATOM 2080 O O . ASP A 1 265 ? -4.184 -9.807 2.571 1.00 98.50 265 ASP A O 1
ATOM 2084 N N . SER A 1 266 ? -3.769 -10.337 0.417 1.00 98.50 266 SER A N 1
ATOM 2085 C CA . SER A 1 266 ? -5.171 -10.419 -0.007 1.00 98.50 266 SER A CA 1
ATOM 2086 C C . SER A 1 266 ? -5.965 -9.139 0.318 1.00 98.50 266 SER A C 1
ATOM 2088 O O . SER A 1 266 ? -7.126 -9.194 0.716 1.00 98.50 266 SER A O 1
ATOM 2090 N N . CYS A 1 267 ? -5.313 -7.974 0.210 1.00 98.75 267 CYS A N 1
ATOM 2091 C CA . CYS A 1 267 ? -5.883 -6.666 0.547 1.00 98.75 267 CYS A CA 1
ATOM 2092 C C . CYS A 1 267 ? -6.366 -5.901 -0.696 1.00 98.75 267 CYS A C 1
ATOM 2094 O O . CYS A 1 267 ? -5.781 -6.003 -1.777 1.00 98.75 267 CYS A O 1
ATOM 2096 N N . ARG A 1 268 ? -7.413 -5.088 -0.536 1.00 98.50 268 ARG A N 1
ATOM 2097 C CA . ARG A 1 268 ? -8.030 -4.307 -1.620 1.00 98.50 268 ARG A CA 1
ATOM 2098 C C . ARG A 1 268 ? -7.824 -2.815 -1.391 1.00 98.50 268 ARG A C 1
ATOM 2100 O O . ARG A 1 268 ? -8.068 -2.313 -0.301 1.00 98.50 268 ARG A O 1
ATOM 2107 N N . PHE A 1 269 ? -7.408 -2.098 -2.425 1.00 97.38 269 PHE A N 1
ATOM 2108 C CA . PHE A 1 269 ? -7.126 -0.667 -2.404 1.00 97.38 269 PHE A CA 1
ATOM 2109 C C . PHE A 1 269 ? -7.964 0.014 -3.486 1.00 97.38 269 PHE A C 1
ATOM 2111 O O . PHE A 1 269 ? -7.546 0.062 -4.646 1.00 97.38 269 PHE A O 1
ATOM 2118 N N . TYR A 1 270 ? -9.158 0.503 -3.135 1.00 96.50 270 TYR A N 1
ATOM 2119 C CA . TYR A 1 270 ? -10.125 1.041 -4.099 1.00 96.50 270 TYR A CA 1
ATOM 2120 C C . TYR A 1 270 ? -10.428 2.524 -3.913 1.00 96.50 270 TYR A C 1
ATOM 2122 O O . TYR A 1 270 ? -10.697 2.983 -2.804 1.00 96.50 270 TYR A O 1
ATOM 2130 N N . ASN A 1 271 ? -10.477 3.261 -5.024 1.00 94.38 271 ASN A N 1
ATOM 2131 C CA . ASN A 1 271 ? -10.931 4.656 -5.074 1.00 94.38 271 ASN A CA 1
ATOM 2132 C C . ASN A 1 271 ? -10.199 5.597 -4.090 1.00 94.38 271 ASN A C 1
ATOM 2134 O O . ASN A 1 271 ? -10.756 6.613 -3.677 1.00 94.38 271 ASN A O 1
ATOM 2138 N N . ASN A 1 272 ? -8.969 5.265 -3.682 1.00 92.31 272 ASN A N 1
ATOM 2139 C CA . ASN A 1 272 ? -8.166 6.134 -2.826 1.00 92.31 272 ASN A CA 1
ATOM 2140 C C . ASN A 1 272 ? -7.550 7.258 -3.671 1.00 92.31 272 ASN A C 1
ATOM 2142 O O . ASN A 1 272 ? -7.236 7.062 -4.847 1.00 92.31 272 ASN A O 1
ATOM 2146 N N . ILE A 1 273 ? -7.370 8.428 -3.065 1.00 88.56 273 ILE A N 1
ATOM 2147 C CA . ILE A 1 273 ? -6.845 9.634 -3.710 1.00 88.56 273 ILE A CA 1
ATOM 2148 C C . ILE A 1 273 ? -5.481 9.974 -3.099 1.00 88.56 273 ILE A C 1
ATOM 2150 O O . ILE A 1 273 ? -5.346 10.031 -1.877 1.00 88.56 273 ILE A O 1
ATOM 2154 N N . GLY A 1 274 ? -4.480 10.231 -3.938 1.00 83.12 274 GLY A N 1
ATOM 2155 C CA . GLY A 1 274 ? -3.090 10.460 -3.541 1.00 83.12 274 GLY A CA 1
ATOM 2156 C C . GLY A 1 274 ? -2.246 9.181 -3.581 1.00 83.12 274 GLY A C 1
ATOM 2157 O O . GLY A 1 274 ? -2.590 8.201 -4.242 1.00 83.12 274 GLY A O 1
ATOM 2158 N N . ASN A 1 275 ? -1.114 9.188 -2.876 1.00 81.31 275 ASN A N 1
ATOM 2159 C CA . ASN A 1 275 ? -0.192 8.053 -2.846 1.00 81.31 275 ASN A CA 1
ATOM 2160 C C . ASN A 1 275 ? -0.773 6.894 -2.028 1.00 81.31 275 ASN A C 1
ATOM 2162 O O . ASN A 1 275 ? -0.656 6.862 -0.806 1.00 81.31 275 ASN A O 1
ATOM 2166 N N . VAL A 1 276 ? -1.399 5.927 -2.696 1.00 86.12 276 VAL A N 1
ATOM 2167 C CA . VAL A 1 276 ? -2.028 4.764 -2.051 1.00 86.12 276 VAL A CA 1
ATOM 2168 C C . VAL A 1 276 ? -1.035 4.008 -1.159 1.00 86.12 276 VAL A C 1
ATOM 2170 O O . VAL A 1 276 ? -1.379 3.646 -0.034 1.00 86.12 276 VAL A O 1
ATOM 2173 N N . VAL A 1 277 ? 0.201 3.830 -1.631 1.00 87.94 277 VAL A N 1
ATOM 2174 C CA . VAL A 1 277 ? 1.319 3.247 -0.883 1.00 87.94 277 VAL A CA 1
ATOM 2175 C C . VAL A 1 277 ? 2.460 4.265 -0.816 1.00 87.94 277 VAL A C 1
ATOM 2177 O O . VAL A 1 277 ? 2.994 4.677 -1.847 1.00 87.94 277 VAL A O 1
ATOM 2180 N N . VAL A 1 278 ? 2.853 4.657 0.399 1.00 81.50 278 VAL A N 1
ATOM 2181 C CA . VAL A 1 278 ? 3.949 5.614 0.645 1.00 81.50 278 VAL A CA 1
ATOM 2182 C C . VAL A 1 278 ? 5.140 4.924 1.296 1.00 81.50 278 VAL A C 1
ATOM 2184 O O . VAL A 1 278 ? 5.003 4.280 2.338 1.00 81.50 278 VAL A O 1
ATOM 2187 N N . LEU A 1 279 ? 6.331 5.131 0.740 1.00 76.94 279 LEU A N 1
ATOM 2188 C CA . LEU A 1 279 ? 7.585 4.656 1.313 1.00 76.94 279 LEU A CA 1
ATOM 2189 C C . LEU A 1 279 ? 8.575 5.822 1.422 1.00 76.94 279 LEU A C 1
ATOM 2191 O O . LEU A 1 279 ? 9.339 6.110 0.511 1.00 76.94 279 LEU A O 1
ATOM 2195 N N . ASN A 1 280 ? 8.570 6.506 2.562 1.00 71.75 280 ASN A N 1
ATOM 2196 C CA . ASN A 1 280 ? 9.465 7.630 2.855 1.00 71.75 280 ASN A CA 1
ATOM 2197 C C . ASN A 1 280 ? 10.504 7.190 3.900 1.00 71.75 280 ASN A C 1
ATOM 2199 O O . ASN A 1 280 ? 10.549 7.690 5.028 1.00 71.75 280 ASN A O 1
ATOM 2203 N N . GLY A 1 281 ? 11.272 6.159 3.544 1.00 59.78 281 GLY A N 1
ATOM 2204 C CA . GLY A 1 281 ? 12.212 5.476 4.431 1.00 59.78 281 GLY A CA 1
ATOM 2205 C C . GLY A 1 281 ? 13.667 5.923 4.272 1.00 59.78 281 GLY A C 1
ATOM 2206 O O . GLY A 1 281 ? 14.088 6.370 3.210 1.00 59.78 281 GLY A O 1
ATOM 2207 N N . ALA A 1 282 ? 14.436 5.707 5.340 1.00 54.97 282 ALA A N 1
ATOM 2208 C CA . ALA A 1 282 ? 15.883 5.517 5.311 1.00 54.97 282 ALA A CA 1
ATOM 2209 C C . ALA A 1 282 ? 16.789 6.693 4.872 1.00 54.97 282 ALA A C 1
ATOM 2211 O O . ALA A 1 282 ? 17.753 6.516 4.131 1.00 54.97 282 ALA A O 1
ATOM 2212 N N . SER A 1 283 ? 16.576 7.880 5.450 1.00 55.00 283 SER A N 1
ATOM 2213 C CA . SER A 1 283 ? 17.399 9.088 5.226 1.00 55.00 283 SER A CA 1
ATOM 2214 C C . SER A 1 283 ? 18.879 9.011 5.662 1.00 55.00 283 SER A C 1
ATOM 2216 O O . SER A 1 283 ? 19.595 9.999 5.513 1.00 55.00 283 SER A O 1
ATOM 2218 N N . ARG A 1 284 ? 19.325 7.912 6.291 1.00 61.31 284 ARG A N 1
ATOM 2219 C CA . ARG A 1 284 ? 20.676 7.710 6.859 1.00 61.31 284 ARG A CA 1
ATOM 2220 C C . ARG A 1 284 ? 21.022 6.212 6.924 1.00 61.31 284 ARG A C 1
ATOM 2222 O O . ARG A 1 284 ? 20.128 5.364 6.883 1.00 61.31 284 ARG A O 1
ATOM 2229 N N . THR A 1 285 ? 22.308 5.910 7.110 1.00 57.59 285 THR A N 1
ATOM 2230 C CA . THR A 1 285 ? 22.859 4.569 7.381 1.00 57.59 285 THR A CA 1
ATOM 2231 C C . THR A 1 285 ? 22.092 3.815 8.467 1.00 57.59 285 THR A C 1
ATOM 2233 O O . THR A 1 285 ? 21.685 4.412 9.459 1.00 57.59 285 THR A O 1
ATOM 2236 N N . ASN A 1 286 ? 21.998 2.489 8.323 1.00 67.12 286 ASN A N 1
ATOM 2237 C CA . ASN A 1 286 ? 21.374 1.529 9.254 1.00 67.12 286 ASN A CA 1
ATOM 2238 C C . ASN A 1 286 ? 19.838 1.544 9.332 1.00 67.12 286 ASN A C 1
ATOM 2240 O O . ASN A 1 286 ? 19.267 0.669 9.983 1.00 67.12 286 ASN A O 1
ATOM 2244 N N . ASN A 1 287 ? 19.163 2.457 8.633 1.00 76.44 287 ASN A N 1
ATOM 2245 C CA . ASN A 1 287 ? 17.718 2.376 8.446 1.00 76.44 287 ASN A CA 1
ATOM 2246 C C . ASN A 1 287 ? 17.363 1.396 7.321 1.00 76.44 287 ASN A C 1
ATOM 2248 O O . ASN A 1 287 ? 18.060 1.327 6.308 1.00 76.44 287 ASN A O 1
ATOM 2252 N N . SER A 1 288 ? 16.255 0.669 7.468 1.00 80.50 288 SER A N 1
ATOM 2253 C CA . SER A 1 288 ? 15.644 -0.068 6.365 1.00 80.50 288 SER A CA 1
ATOM 2254 C C . SER A 1 288 ? 14.118 -0.055 6.398 1.00 80.50 288 SER A C 1
ATOM 2256 O O . SER A 1 288 ? 13.486 -0.070 7.459 1.00 80.50 288 SER A O 1
ATOM 2258 N N . ALA A 1 289 ? 13.511 -0.009 5.215 1.00 83.06 289 ALA A N 1
ATOM 2259 C CA . ALA A 1 289 ? 12.063 0.007 5.060 1.00 83.06 289 ALA A CA 1
ATOM 2260 C C . ALA A 1 289 ? 11.637 -0.957 3.947 1.00 83.06 289 ALA A C 1
ATOM 2262 O O . ALA A 1 289 ? 12.123 -0.865 2.822 1.00 83.06 289 ALA A O 1
ATOM 2263 N N . SER A 1 290 ? 10.736 -1.884 4.264 1.00 86.44 290 SER A N 1
ATOM 2264 C CA . SER A 1 290 ? 10.224 -2.873 3.316 1.00 86.44 290 SER A CA 1
ATOM 2265 C C . SER A 1 290 ? 8.708 -2.787 3.212 1.00 86.44 290 SER A C 1
ATOM 2267 O O . SER A 1 290 ? 8.009 -2.686 4.223 1.00 86.44 290 SER A O 1
ATOM 2269 N N . ILE A 1 291 ? 8.190 -2.860 1.992 1.00 90.12 291 ILE A N 1
ATOM 2270 C CA . ILE A 1 291 ? 6.775 -3.113 1.742 1.00 90.12 291 ILE A CA 1
ATOM 2271 C C . ILE A 1 291 ? 6.681 -4.373 0.878 1.00 90.12 291 ILE A C 1
ATOM 2273 O O . ILE A 1 291 ? 7.350 -4.489 -0.147 1.00 90.12 291 ILE A O 1
ATOM 2277 N N . ASN A 1 292 ? 5.867 -5.332 1.305 1.00 94.00 292 ASN A N 1
ATOM 2278 C CA . ASN A 1 292 ? 5.621 -6.573 0.584 1.00 94.00 292 ASN A CA 1
ATOM 2279 C C . ASN A 1 292 ? 4.099 -6.743 0.422 1.00 94.00 292 ASN A C 1
ATOM 2281 O O . ASN A 1 292 ? 3.360 -6.753 1.410 1.00 94.00 292 ASN A O 1
ATOM 2285 N N . LEU A 1 293 ? 3.634 -6.792 -0.828 1.00 96.12 293 LEU A N 1
ATOM 2286 C CA . LEU A 1 293 ? 2.220 -6.870 -1.196 1.00 96.12 293 LEU A CA 1
ATOM 2287 C C . LEU A 1 293 ? 1.975 -8.182 -1.954 1.00 96.12 293 LEU A C 1
ATOM 2289 O O . LEU A 1 293 ? 2.521 -8.376 -3.040 1.00 96.12 293 LEU A O 1
ATOM 2293 N N . ASN A 1 294 ? 1.138 -9.060 -1.399 1.00 98.12 294 ASN A N 1
ATOM 2294 C CA . ASN A 1 294 ? 0.783 -10.352 -1.991 1.00 98.12 294 ASN A CA 1
ATOM 2295 C C . ASN A 1 294 ? -0.713 -10.399 -2.295 1.00 98.12 294 ASN A C 1
ATOM 2297 O O . ASN A 1 294 ? -1.530 -10.141 -1.411 1.00 98.12 294 ASN A O 1
ATOM 2301 N N . ARG A 1 295 ? -1.091 -10.798 -3.516 1.00 98.44 295 ARG A N 1
ATOM 2302 C CA . ARG A 1 295 ? -2.505 -10.972 -3.917 1.00 98.44 295 ARG A CA 1
ATOM 2303 C C . ARG A 1 295 ? -3.369 -9.716 -3.696 1.00 98.44 295 ARG A C 1
ATOM 2305 O O . ARG A 1 295 ? -4.556 -9.826 -3.403 1.00 98.44 295 ARG A O 1
ATOM 2312 N N . CYS A 1 296 ? -2.780 -8.524 -3.802 1.00 98.31 296 CYS A N 1
ATOM 2313 C CA . CYS A 1 296 ? -3.491 -7.263 -3.585 1.00 98.31 296 CYS A CA 1
ATOM 2314 C C . CYS A 1 296 ? -4.128 -6.723 -4.876 1.00 98.31 296 CYS A C 1
ATOM 2316 O O . CYS A 1 296 ? -3.540 -6.826 -5.955 1.00 98.31 296 CYS A O 1
ATOM 2318 N N . GLU A 1 297 ? -5.296 -6.085 -4.759 1.00 97.38 297 GLU A N 1
ATOM 2319 C CA . GLU A 1 297 ? -5.998 -5.437 -5.879 1.00 97.38 297 GLU A CA 1
ATOM 2320 C C . GLU A 1 297 ? -6.006 -3.908 -5.718 1.00 97.38 297 GLU A C 1
ATOM 2322 O O . GLU A 1 297 ? -6.465 -3.386 -4.705 1.00 97.38 297 GLU A O 1
ATOM 2327 N N . PHE A 1 298 ? -5.533 -3.182 -6.733 1.00 95.00 298 PHE A N 1
ATOM 2328 C CA . PHE A 1 298 ? -5.528 -1.721 -6.818 1.00 95.00 298 PHE A CA 1
ATOM 2329 C C . PHE A 1 298 ? -6.438 -1.272 -7.961 1.00 95.00 298 PHE A C 1
ATOM 2331 O O . PHE A 1 298 ? -6.106 -1.482 -9.132 1.00 95.00 298 PHE A O 1
ATOM 2338 N N . LYS A 1 299 ? -7.573 -0.640 -7.639 1.00 93.56 299 LYS A N 1
ATOM 2339 C CA . LYS A 1 299 ? -8.591 -0.279 -8.636 1.00 93.56 299 LYS A CA 1
ATOM 2340 C C . LYS A 1 299 ? -9.215 1.093 -8.413 1.00 93.56 299 LYS A C 1
ATOM 2342 O O . LYS A 1 299 ? -9.582 1.433 -7.294 1.00 93.56 299 LYS A O 1
ATOM 2347 N N . GLY A 1 300 ? -9.367 1.878 -9.480 1.00 90.38 300 GLY A N 1
ATOM 2348 C CA . GLY A 1 300 ? -10.036 3.185 -9.422 1.00 90.38 300 GLY A CA 1
ATOM 2349 C C . GLY A 1 300 ? -9.323 4.243 -8.570 1.00 90.38 300 GLY A C 1
ATOM 2350 O O . GLY A 1 300 ? -9.883 5.312 -8.339 1.00 90.38 300 GLY A O 1
ATOM 2351 N N . ASN A 1 301 ? -8.106 3.977 -8.082 1.00 90.44 301 ASN A N 1
ATOM 2352 C CA . ASN A 1 301 ? -7.344 4.962 -7.319 1.00 90.44 301 ASN A CA 1
ATOM 2353 C C . ASN A 1 301 ? -6.907 6.109 -8.236 1.00 90.44 301 ASN A C 1
ATOM 2355 O O . ASN A 1 301 ? -6.679 5.900 -9.432 1.00 90.44 301 ASN A O 1
ATOM 2359 N N . SER A 1 302 ? -6.748 7.308 -7.678 1.00 86.94 302 SER A N 1
ATOM 2360 C CA . SER A 1 302 ? -6.270 8.467 -8.428 1.00 86.94 302 SER A CA 1
ATOM 2361 C C . SER A 1 302 ? -5.138 9.206 -7.726 1.00 86.94 302 SER A C 1
ATOM 2363 O O . SER A 1 302 ? -5.093 9.286 -6.503 1.00 86.94 302 SER A O 1
ATOM 2365 N N . GLU A 1 303 ? -4.212 9.768 -8.496 1.00 79.19 303 GLU A N 1
ATOM 2366 C CA . GLU A 1 303 ? -3.125 10.600 -7.977 1.00 79.19 303 GLU A CA 1
ATOM 2367 C C . GLU A 1 303 ? -2.995 11.848 -8.857 1.00 79.19 303 GLU A C 1
ATOM 2369 O O . GLU A 1 303 ? -2.949 11.728 -10.078 1.00 79.19 303 GLU A O 1
ATOM 2374 N N . ILE A 1 304 ? -2.960 13.037 -8.243 1.00 64.31 304 ILE A N 1
ATOM 2375 C CA . ILE A 1 304 ? -3.032 14.329 -8.948 1.00 64.31 304 ILE A CA 1
ATOM 2376 C C . ILE A 1 304 ? -1.906 15.330 -8.614 1.00 64.31 304 ILE A C 1
ATOM 2378 O O . ILE A 1 304 ? -1.870 16.395 -9.225 1.00 64.31 304 ILE A O 1
ATOM 2382 N N . GLN A 1 305 ? -1.003 15.046 -7.666 1.00 59.50 305 GLN A N 1
ATOM 2383 C CA . GLN A 1 305 ? -0.007 16.021 -7.176 1.00 59.50 305 GLN A CA 1
ATOM 2384 C C . GLN A 1 305 ? 1.451 15.556 -7.273 1.00 59.50 305 GLN A C 1
ATOM 2386 O O . GLN A 1 305 ? 2.335 16.367 -7.540 1.00 59.50 305 GLN A O 1
ATOM 2391 N N . THR A 1 306 ? 1.720 14.280 -7.013 1.00 57.19 306 THR A N 1
ATOM 2392 C CA . THR A 1 306 ? 3.071 13.757 -6.728 1.00 57.19 306 THR A CA 1
ATOM 2393 C C . THR A 1 306 ? 3.567 12.735 -7.747 1.00 57.19 306 THR A C 1
ATOM 2395 O O . THR A 1 306 ? 4.766 12.480 -7.835 1.00 57.19 306 THR A O 1
ATOM 2398 N N . GLY A 1 307 ? 2.660 12.153 -8.526 1.00 57.78 307 GLY A N 1
ATOM 2399 C CA . GLY A 1 307 ? 2.948 11.235 -9.612 1.00 57.78 307 GLY A CA 1
ATOM 2400 C C . GLY A 1 307 ? 2.304 9.862 -9.473 1.00 57.78 307 GLY A C 1
ATOM 2401 O O . GLY A 1 307 ? 1.884 9.332 -10.500 1.00 57.78 307 GLY A O 1
ATOM 2402 N N . ALA A 1 308 ? 2.261 9.258 -8.272 1.00 59.16 308 ALA A N 1
ATOM 2403 C CA . ALA A 1 308 ? 2.180 7.793 -8.192 1.00 59.16 308 ALA A CA 1
ATOM 2404 C C . ALA A 1 308 ? 1.305 7.120 -7.125 1.00 59.16 308 ALA A C 1
ATOM 2406 O O . ALA A 1 308 ? 1.240 7.542 -5.973 1.00 59.16 308 ALA A O 1
ATOM 2407 N N . ILE A 1 309 ? 0.719 5.976 -7.511 1.00 64.62 309 ILE A N 1
ATOM 2408 C CA . ILE A 1 309 ? -0.009 5.050 -6.619 1.00 64.62 309 ILE A CA 1
ATOM 2409 C C . ILE A 1 309 ? 0.939 4.452 -5.583 1.00 64.62 309 ILE A C 1
ATOM 2411 O O . ILE A 1 309 ? 0.590 4.405 -4.405 1.00 64.62 309 ILE A O 1
ATOM 2415 N N . ILE A 1 310 ? 2.136 4.041 -6.007 1.00 69.56 310 ILE A N 1
ATOM 2416 C CA . ILE A 1 310 ? 3.233 3.672 -5.113 1.00 69.56 310 ILE A CA 1
ATOM 2417 C C . ILE A 1 310 ? 4.355 4.697 -5.280 1.00 69.56 310 ILE A C 1
ATOM 2419 O O . ILE A 1 310 ? 5.033 4.724 -6.309 1.00 69.56 310 ILE A O 1
ATOM 2423 N N . MET A 1 311 ? 4.539 5.546 -4.268 1.00 65.88 311 MET A N 1
ATOM 2424 C CA . MET A 1 311 ? 5.568 6.586 -4.258 1.00 65.88 311 MET A CA 1
ATOM 2425 C C . MET A 1 311 ? 6.657 6.279 -3.234 1.00 65.88 311 MET A C 1
ATOM 2427 O O . MET A 1 311 ? 6.390 6.118 -2.040 1.00 65.88 311 MET A O 1
ATOM 2431 N N . PHE A 1 312 ? 7.896 6.301 -3.712 1.00 63.84 312 PHE A N 1
ATOM 2432 C CA . PHE A 1 312 ? 9.093 6.426 -2.898 1.00 63.84 312 PHE A CA 1
ATOM 2433 C C . PHE A 1 312 ? 9.594 7.877 -2.959 1.00 63.84 312 PHE A C 1
ATOM 2435 O O . PHE A 1 312 ? 9.699 8.466 -4.036 1.00 63.84 312 PHE A O 1
ATOM 2442 N N . ALA A 1 313 ? 9.893 8.468 -1.805 1.00 55.09 313 ALA A N 1
ATOM 2443 C CA . ALA A 1 313 ? 10.585 9.749 -1.712 1.00 55.09 313 ALA A CA 1
ATOM 2444 C C . ALA A 1 313 ? 11.561 9.693 -0.524 1.00 55.09 313 ALA A C 1
ATOM 2446 O O . ALA A 1 313 ? 11.175 10.008 0.609 1.00 55.09 313 ALA A O 1
ATOM 2447 N N . PRO A 1 314 ? 12.826 9.282 -0.742 1.00 49.56 314 PRO A N 1
ATOM 2448 C CA . PRO A 1 314 ? 13.834 9.398 0.296 1.00 49.56 314 PRO A CA 1
ATOM 2449 C C . PRO A 1 314 ? 14.022 10.888 0.572 1.00 49.56 314 PRO A C 1
ATOM 2451 O O . PRO A 1 314 ? 14.053 11.704 -0.354 1.00 49.56 314 PRO A O 1
ATOM 2454 N N . ALA A 1 315 ? 14.098 11.260 1.848 1.00 43.69 315 ALA A N 1
ATOM 2455 C CA . ALA A 1 315 ? 14.224 12.657 2.237 1.00 43.69 315 ALA A CA 1
ATOM 2456 C C . ALA A 1 315 ? 15.537 13.227 1.679 1.00 43.69 315 ALA A C 1
ATOM 2458 O O . ALA A 1 315 ? 16.609 12.963 2.223 1.00 43.69 315 ALA A O 1
ATOM 2459 N N . ILE A 1 316 ? 15.443 13.998 0.589 1.00 43.88 316 ILE A N 1
ATOM 2460 C CA . ILE A 1 316 ? 16.597 14.595 -0.084 1.00 43.88 316 ILE A CA 1
ATOM 2461 C C . ILE A 1 316 ? 17.178 15.684 0.824 1.00 43.88 316 ILE A C 1
ATOM 2463 O O . ILE A 1 316 ? 16.842 16.864 0.708 1.00 43.88 316 ILE A O 1
ATOM 2467 N N . TYR A 1 317 ? 18.091 15.296 1.714 1.00 42.00 317 TYR A N 1
ATOM 2468 C CA . TYR A 1 317 ? 19.034 16.227 2.321 1.00 42.00 317 TYR A CA 1
ATOM 2469 C C . TYR A 1 317 ? 20.047 16.638 1.250 1.00 42.00 317 TYR A C 1
ATOM 2471 O O . TYR A 1 317 ? 21.113 16.042 1.092 1.00 42.00 317 TYR A O 1
ATOM 2479 N N . LEU A 1 318 ? 19.663 17.655 0.474 1.00 39.38 318 LEU A N 1
ATOM 2480 C CA . LEU A 1 318 ? 20.489 18.289 -0.548 1.00 39.38 318 LEU A CA 1
ATOM 2481 C C . LEU A 1 318 ? 21.850 18.677 0.059 1.00 39.38 318 LEU A C 1
ATOM 2483 O O . LEU A 1 318 ? 21.929 19.602 0.865 1.00 39.38 318 LEU A O 1
ATOM 2487 N N . GLY A 1 319 ? 22.916 17.970 -0.333 1.00 40.84 319 GLY A N 1
ATOM 2488 C CA . GLY A 1 319 ? 24.299 18.322 0.012 1.00 40.84 319 GLY A CA 1
ATOM 2489 C C . GLY A 1 319 ? 24.998 17.487 1.096 1.00 40.84 319 GLY A C 1
ATOM 2490 O O . GLY A 1 319 ? 26.013 17.944 1.616 1.00 40.84 319 GLY A O 1
ATOM 2491 N N . GLN A 1 320 ? 24.520 16.288 1.451 1.00 42.28 320 GLN A N 1
ATOM 2492 C CA . GLN A 1 320 ? 25.253 15.377 2.349 1.00 42.28 320 GLN A CA 1
ATOM 2493 C C . GLN A 1 320 ? 25.475 13.993 1.722 1.00 42.28 320 GLN A C 1
ATOM 2495 O O . GLN A 1 320 ? 24.525 13.279 1.417 1.00 42.28 320 GLN A O 1
ATOM 2500 N N . THR A 1 321 ? 26.739 13.577 1.598 1.00 45.53 321 THR A N 1
ATOM 2501 C CA . THR A 1 321 ? 27.155 12.229 1.165 1.00 45.53 321 THR A CA 1
ATOM 2502 C C . THR A 1 321 ? 27.033 11.203 2.300 1.00 45.53 321 THR A C 1
ATOM 2504 O O . THR A 1 321 ? 28.005 10.532 2.653 1.00 45.53 321 THR A O 1
ATOM 2507 N N . VAL A 1 322 ? 25.851 11.096 2.909 1.00 47.84 322 VAL A N 1
ATOM 2508 C CA . VAL A 1 322 ? 25.542 10.011 3.855 1.00 47.84 322 VAL A CA 1
ATOM 2509 C C . VAL A 1 322 ? 25.165 8.773 3.038 1.00 47.84 322 VAL A C 1
ATOM 2511 O O . VAL A 1 322 ? 24.390 8.915 2.094 1.00 47.84 322 VAL A O 1
ATOM 2514 N N . PRO A 1 323 ? 25.654 7.562 3.359 1.00 55.00 323 PRO A N 1
ATOM 2515 C CA . PRO A 1 323 ? 25.102 6.361 2.749 1.00 55.00 323 PRO A CA 1
ATOM 2516 C C . PRO A 1 323 ? 23.618 6.235 3.124 1.00 55.00 323 PRO A C 1
ATOM 2518 O O . PRO A 1 323 ? 23.256 6.270 4.303 1.00 55.00 323 PRO A O 1
ATOM 2521 N N . GLU A 1 324 ? 22.768 6.139 2.109 1.00 62.78 324 GLU A N 1
ATOM 2522 C CA . GLU A 1 324 ? 21.323 5.953 2.240 1.00 62.78 324 GLU A CA 1
ATOM 2523 C C . GLU A 1 324 ? 21.033 4.544 2.807 1.00 62.78 324 GLU A C 1
ATOM 2525 O O . GLU A 1 324 ? 21.846 3.627 2.655 1.00 62.78 324 GLU A O 1
ATOM 2530 N N . GLY A 1 325 ? 19.910 4.353 3.505 1.00 66.75 325 GLY A N 1
ATOM 2531 C CA . GLY A 1 325 ? 19.557 3.042 4.069 1.00 66.75 325 GLY A CA 1
ATOM 2532 C C . GLY A 1 325 ? 18.677 2.192 3.137 1.00 66.75 325 GLY A C 1
ATOM 2533 O O . GLY A 1 325 ? 18.077 2.696 2.192 1.00 66.75 325 GLY A O 1
ATOM 2534 N N . VAL A 1 326 ? 18.610 0.882 3.392 1.00 74.56 326 VAL A N 1
ATOM 2535 C CA . VAL A 1 326 ? 18.123 -0.122 2.426 1.00 74.56 326 VAL A CA 1
ATOM 2536 C C . VAL A 1 326 ? 16.599 -0.121 2.298 1.00 74.56 326 VAL A C 1
ATOM 2538 O O . VAL A 1 326 ? 15.886 -0.270 3.293 1.00 74.56 326 VAL A O 1
ATOM 2541 N N . VAL A 1 327 ? 16.087 -0.046 1.069 1.00 76.31 327 VAL A N 1
ATOM 2542 C CA . VAL A 1 327 ? 14.643 -0.040 0.803 1.00 76.31 327 VAL A CA 1
ATOM 2543 C C . VAL A 1 327 ? 14.246 -1.181 -0.133 1.00 76.31 327 VAL A C 1
ATOM 2545 O O . VAL A 1 327 ? 14.933 -1.459 -1.115 1.00 76.31 327 VAL A O 1
ATOM 2548 N N . SER A 1 328 ? 13.118 -1.832 0.155 1.00 81.06 328 SER A N 1
ATOM 2549 C CA . SER A 1 328 ? 12.579 -2.908 -0.682 1.00 81.06 328 SER A CA 1
ATOM 2550 C C . SER A 1 328 ? 11.089 -2.722 -0.960 1.00 81.06 328 SER A C 1
ATOM 2552 O O . SER A 1 328 ? 10.311 -2.511 -0.029 1.00 81.06 328 SER A O 1
ATOM 2554 N N . LEU A 1 329 ? 10.684 -2.868 -2.225 1.00 84.81 329 LEU A N 1
ATOM 2555 C CA . LEU A 1 329 ? 9.297 -3.179 -2.579 1.00 84.81 329 LEU A CA 1
ATOM 2556 C C . LEU A 1 329 ? 9.247 -4.539 -3.270 1.00 84.81 329 LEU A C 1
ATOM 2558 O O . LEU A 1 329 ? 9.925 -4.764 -4.276 1.00 84.81 329 LEU A O 1
ATOM 2562 N N . GLU A 1 330 ? 8.398 -5.413 -2.746 1.00 89.88 330 GLU A N 1
ATOM 2563 C CA . GLU A 1 330 ? 8.089 -6.707 -3.338 1.00 89.88 330 GLU A CA 1
ATOM 2564 C C . GLU A 1 330 ? 6.588 -6.792 -3.628 1.00 89.88 330 GLU A C 1
ATOM 2566 O O . GLU A 1 330 ? 5.754 -6.515 -2.765 1.00 89.88 330 GLU A O 1
ATOM 2571 N N . LEU A 1 331 ? 6.252 -7.144 -4.865 1.00 92.12 331 LEU A N 1
ATOM 2572 C CA . LEU A 1 331 ? 4.891 -7.308 -5.361 1.00 92.12 331 LEU A CA 1
ATOM 2573 C C . LEU A 1 331 ? 4.759 -8.725 -5.910 1.00 92.12 331 LEU A C 1
ATOM 2575 O O . LEU A 1 331 ? 5.462 -9.074 -6.860 1.00 92.12 331 LEU A O 1
ATOM 2579 N N . ASP A 1 332 ? 3.854 -9.523 -5.350 1.00 97.06 332 ASP A N 1
ATOM 2580 C CA . ASP A 1 332 ? 3.529 -10.850 -5.869 1.00 97.06 332 ASP A CA 1
ATOM 2581 C C . ASP A 1 332 ? 2.031 -10.980 -6.149 1.00 97.06 332 ASP A C 1
ATOM 2583 O O . ASP A 1 332 ? 1.187 -10.654 -5.309 1.00 97.06 332 ASP A O 1
ATOM 2587 N N . SER A 1 333 ? 1.692 -11.468 -7.343 1.00 98.12 333 SER A N 1
ATOM 2588 C CA . SER A 1 333 ? 0.313 -11.799 -7.725 1.00 98.12 333 SER A CA 1
ATOM 2589 C C . SER A 1 333 ? -0.681 -10.632 -7.568 1.00 98.12 333 SER A C 1
ATOM 2591 O O . SER A 1 333 ? -1.861 -10.847 -7.297 1.00 98.12 333 SER A O 1
ATOM 2593 N N . CYS A 1 334 ? -0.208 -9.388 -7.700 1.00 96.69 334 CYS A N 1
ATOM 2594 C CA . CYS A 1 334 ? -1.018 -8.178 -7.539 1.00 96.69 334 CYS A CA 1
ATOM 2595 C C . CYS A 1 334 ? -1.648 -7.711 -8.865 1.00 96.69 334 CYS A C 1
ATOM 2597 O O . CYS A 1 334 ? -1.043 -7.830 -9.934 1.00 96.69 334 CYS A O 1
ATOM 2599 N N . TYR A 1 335 ? -2.834 -7.104 -8.784 1.00 95.31 335 TYR A N 1
ATOM 2600 C CA . TYR A 1 335 ? -3.547 -6.507 -9.919 1.00 95.31 335 TYR A CA 1
ATOM 2601 C C . TYR A 1 335 ? -3.671 -4.987 -9.758 1.00 95.31 335 TYR A C 1
ATOM 2603 O O . TYR A 1 335 ? -4.042 -4.500 -8.693 1.00 95.31 335 TYR A O 1
ATOM 2611 N N . PHE A 1 336 ? -3.400 -4.241 -10.828 1.00 91.75 336 PHE A N 1
ATOM 2612 C CA . PHE A 1 336 ? -3.468 -2.781 -10.889 1.00 91.75 336 PHE A CA 1
ATOM 2613 C C . PHE A 1 336 ? -4.302 -2.380 -12.107 1.00 91.75 336 PHE A C 1
ATOM 2615 O O . PHE A 1 336 ? -3.781 -2.323 -13.222 1.00 91.75 336 PHE A O 1
ATOM 2622 N N . GLY A 1 337 ? -5.598 -2.131 -11.904 1.00 90.06 337 GLY A N 1
ATOM 2623 C CA . GLY A 1 337 ? -6.559 -1.912 -12.985 1.00 90.06 337 GLY A CA 1
ATOM 2624 C C . GLY A 1 337 ? -7.327 -0.599 -12.899 1.00 90.06 337 GLY A C 1
ATOM 2625 O O . GLY A 1 337 ? -7.878 -0.281 -11.851 1.00 90.06 337 GLY A O 1
ATOM 2626 N N . ASN A 1 338 ? -7.483 0.117 -14.014 1.00 87.44 338 ASN A N 1
ATOM 2627 C CA . ASN A 1 338 ? -8.355 1.303 -14.102 1.00 87.44 338 ASN A CA 1
ATOM 2628 C C . ASN A 1 338 ? -8.033 2.403 -13.067 1.00 87.44 338 ASN A C 1
ATOM 2630 O O . ASN A 1 338 ? -8.937 3.067 -12.560 1.00 87.44 338 ASN A O 1
ATOM 2634 N N . ASN A 1 339 ? -6.763 2.577 -12.700 1.00 86.50 339 ASN A N 1
ATOM 2635 C CA . ASN A 1 339 ? -6.330 3.694 -11.862 1.00 86.50 339 ASN A CA 1
ATOM 2636 C C . ASN A 1 339 ? -5.928 4.890 -12.746 1.00 86.50 339 ASN A C 1
ATOM 2638 O O . ASN A 1 339 ? -5.512 4.697 -13.890 1.00 86.50 339 ASN A O 1
ATOM 2642 N N . ASN A 1 340 ? -6.032 6.116 -12.228 1.00 82.88 340 ASN A N 1
ATOM 2643 C CA . ASN A 1 340 ? -5.722 7.351 -12.958 1.00 82.88 340 ASN A CA 1
ATOM 2644 C C . ASN A 1 340 ? -4.615 8.148 -12.251 1.00 82.88 340 ASN A C 1
ATOM 2646 O O . ASN A 1 340 ? -4.867 8.817 -11.250 1.00 82.88 340 ASN A O 1
ATOM 2650 N N . VAL A 1 341 ? -3.388 8.081 -12.760 1.00 74.19 341 VAL A N 1
ATOM 2651 C CA . VAL A 1 341 ? -2.217 8.720 -12.138 1.00 74.19 341 VAL A CA 1
ATOM 2652 C C . VAL A 1 341 ? -1.806 9.999 -12.854 1.00 74.19 341 VAL A C 1
ATOM 2654 O O . VAL A 1 341 ? -2.046 10.173 -14.046 1.00 74.19 341 VAL A O 1
ATOM 2657 N N . SER A 1 342 ? -1.127 10.893 -12.143 1.00 67.06 342 SER A N 1
ATOM 2658 C CA . SER A 1 342 ? -0.530 12.077 -12.754 1.00 67.06 342 SER A CA 1
ATOM 2659 C C . SER A 1 342 ? 0.819 11.777 -13.419 1.00 67.06 342 SER A C 1
ATOM 2661 O O . SER A 1 342 ? 1.197 12.502 -14.330 1.00 67.06 342 SER A O 1
ATOM 2663 N N . ASN A 1 343 ? 1.536 10.712 -13.029 1.00 63.16 343 ASN A N 1
ATOM 2664 C CA . ASN A 1 343 ? 2.803 10.344 -13.672 1.00 63.16 343 ASN A CA 1
ATOM 2665 C C . ASN A 1 343 ? 3.036 8.836 -13.840 1.00 63.16 343 ASN A C 1
ATOM 2667 O O . ASN A 1 343 ? 3.326 8.390 -14.943 1.00 63.16 343 ASN A O 1
ATOM 2671 N N . THR A 1 344 ? 2.953 8.022 -12.785 1.00 66.69 344 THR A N 1
ATOM 2672 C CA . THR A 1 344 ? 3.318 6.598 -12.877 1.00 66.69 344 THR A CA 1
ATOM 2673 C C . THR A 1 344 ? 2.628 5.712 -11.850 1.00 66.69 344 THR A C 1
ATOM 2675 O O . THR A 1 344 ? 2.267 6.181 -10.784 1.00 66.69 344 THR A O 1
ATOM 2678 N N . VAL A 1 345 ? 2.433 4.417 -12.119 1.00 65.31 345 VAL A N 1
ATOM 2679 C CA . VAL A 1 345 ? 1.901 3.508 -11.085 1.00 65.31 345 VAL A CA 1
ATOM 2680 C C . VAL A 1 345 ? 2.948 3.277 -9.984 1.00 65.31 345 VAL A C 1
ATOM 2682 O O . VAL A 1 345 ? 2.583 3.241 -8.807 1.00 65.31 345 VAL A O 1
ATOM 2685 N N . TYR A 1 346 ? 4.241 3.226 -10.336 1.00 69.19 346 TYR A N 1
ATOM 2686 C CA . TYR A 1 346 ? 5.352 3.038 -9.392 1.00 69.19 346 TYR A CA 1
ATOM 2687 C C . TYR A 1 346 ? 6.473 4.040 -9.655 1.00 69.19 346 TYR A C 1
ATOM 2689 O O . TYR A 1 346 ? 7.031 4.066 -10.753 1.00 69.19 346 TYR A O 1
ATOM 2697 N N . TYR A 1 347 ? 6.836 4.816 -8.633 1.00 67.88 347 TYR A N 1
ATOM 2698 C CA . TYR A 1 347 ? 7.912 5.799 -8.703 1.00 67.88 347 TYR A CA 1
ATOM 2699 C C . TYR A 1 347 ? 9.009 5.504 -7.679 1.00 67.88 347 TYR A C 1
ATOM 2701 O O . TYR A 1 347 ? 8.764 5.596 -6.475 1.00 67.88 347 TYR A O 1
ATOM 2709 N N . PHE A 1 348 ? 10.221 5.204 -8.161 1.00 65.25 348 PHE A N 1
ATOM 2710 C CA . PHE A 1 348 ? 11.408 4.966 -7.329 1.00 65.25 348 PHE A CA 1
ATOM 2711 C C . PHE A 1 348 ? 12.576 5.901 -7.683 1.00 65.25 348 PHE A C 1
ATOM 2713 O O . PHE A 1 348 ? 13.425 5.526 -8.493 1.00 65.25 348 PHE A O 1
ATOM 2720 N N . PRO A 1 349 ? 12.649 7.106 -7.094 1.00 55.03 349 PRO A N 1
ATOM 2721 C CA . PRO A 1 349 ? 13.817 7.975 -7.173 1.00 55.03 349 PRO A CA 1
ATOM 2722 C C . PRO A 1 349 ? 14.842 7.661 -6.071 1.00 55.03 349 PRO A C 1
ATOM 2724 O O . PRO A 1 349 ? 14.497 7.619 -4.895 1.00 55.03 349 PRO A O 1
ATOM 2727 N N . ASN A 1 350 ? 16.123 7.573 -6.430 1.00 56.69 350 ASN A N 1
ATOM 2728 C CA . ASN A 1 350 ? 17.262 7.586 -5.494 1.00 56.69 350 ASN A CA 1
ATOM 2729 C C . ASN A 1 350 ? 17.305 6.363 -4.545 1.00 56.69 350 ASN A C 1
ATOM 2731 O O . ASN A 1 350 ? 17.247 6.484 -3.324 1.00 56.69 350 ASN A O 1
ATOM 2735 N N . MET A 1 351 ? 17.381 5.161 -5.116 1.00 56.97 351 MET A N 1
ATOM 2736 C CA . MET A 1 351 ? 17.553 3.924 -4.344 1.00 56.97 351 MET A CA 1
ATOM 2737 C C . MET A 1 351 ? 18.979 3.773 -3.781 1.00 56.97 351 MET A C 1
ATOM 2739 O O . MET A 1 351 ? 19.959 3.933 -4.512 1.00 56.97 351 MET A O 1
ATOM 2743 N N . ALA A 1 352 ? 19.056 3.401 -2.499 1.00 58.19 352 ALA A N 1
ATOM 2744 C CA . ALA A 1 352 ? 20.287 3.152 -1.749 1.00 58.19 352 ALA A CA 1
ATOM 2745 C C . ALA A 1 352 ? 20.983 1.833 -2.125 1.00 58.19 352 ALA A C 1
ATOM 2747 O O . ALA A 1 352 ? 20.341 0.912 -2.636 1.00 58.19 352 ALA A O 1
ATOM 2748 N N . ASP A 1 353 ? 22.257 1.687 -1.741 1.00 59.62 353 ASP A N 1
ATOM 2749 C CA . ASP A 1 353 ? 23.018 0.431 -1.837 1.00 59.62 353 ASP A CA 1
ATOM 2750 C C . ASP A 1 353 ? 22.204 -0.782 -1.319 1.00 59.62 353 ASP A C 1
ATOM 2752 O O . ASP A 1 353 ? 21.689 -0.777 -0.204 1.00 59.62 353 ASP A O 1
ATOM 2756 N N . SER A 1 354 ? 22.125 -1.857 -2.114 1.00 66.19 354 SER A N 1
ATOM 2757 C CA . SER A 1 354 ? 21.355 -3.094 -1.831 1.00 66.19 354 SER A CA 1
ATOM 2758 C C . SER A 1 354 ? 19.821 -2.981 -1.825 1.00 66.19 354 SER A C 1
ATOM 2760 O O . SER A 1 354 ? 19.153 -3.964 -1.497 1.00 66.19 354 SER A O 1
ATOM 2762 N N . SER A 1 355 ? 19.245 -1.840 -2.206 1.00 73.88 355 SER A N 1
ATOM 2763 C CA . SER A 1 355 ? 17.790 -1.707 -2.364 1.00 73.88 355 SER A CA 1
ATOM 2764 C C . SER A 1 355 ? 17.258 -2.591 -3.502 1.00 73.88 355 SER A C 1
ATOM 2766 O O . SER A 1 355 ? 17.959 -2.861 -4.483 1.00 73.88 355 SER A O 1
ATOM 2768 N N . ARG A 1 356 ? 16.009 -3.058 -3.380 1.00 76.31 356 ARG A N 1
ATOM 2769 C CA . ARG A 1 356 ? 15.409 -4.039 -4.301 1.00 76.31 356 ARG A CA 1
ATOM 2770 C C . ARG A 1 356 ? 14.008 -3.636 -4.751 1.00 76.31 356 ARG A C 1
ATOM 2772 O O . ARG A 1 356 ? 13.137 -3.362 -3.930 1.00 76.31 356 ARG A O 1
ATOM 2779 N N . PHE A 1 357 ? 13.766 -3.743 -6.053 1.00 82.69 357 PHE A N 1
ATOM 2780 C CA . PHE A 1 357 ? 12.420 -3.853 -6.608 1.00 82.69 357 PHE A CA 1
ATOM 2781 C C . PHE A 1 357 ? 12.201 -5.264 -7.165 1.00 82.69 357 PHE A C 1
ATOM 2783 O O . PHE A 1 357 ? 12.994 -5.752 -7.978 1.00 82.69 357 PHE A O 1
ATOM 2790 N N . LEU A 1 358 ? 11.131 -5.922 -6.718 1.00 88.19 358 LEU A N 1
ATOM 2791 C CA . LEU A 1 358 ? 10.634 -7.179 -7.271 1.00 88.19 358 LEU A CA 1
ATOM 2792 C C . LEU A 1 358 ? 9.152 -7.032 -7.616 1.00 88.19 358 LEU A C 1
ATOM 2794 O O . LEU A 1 358 ? 8.335 -6.732 -6.751 1.00 88.19 358 LEU A O 1
ATOM 2798 N N . MET A 1 359 ? 8.811 -7.346 -8.858 1.00 90.69 359 MET A N 1
ATOM 2799 C CA . MET A 1 359 ? 7.447 -7.567 -9.314 1.00 90.69 359 MET A CA 1
ATOM 2800 C C . MET A 1 359 ? 7.359 -8.968 -9.919 1.00 90.69 359 MET A C 1
ATOM 2802 O O . MET A 1 359 ? 8.072 -9.272 -10.873 1.00 90.69 359 MET A O 1
ATOM 2806 N N . ASN A 1 360 ? 6.504 -9.827 -9.370 1.00 96.56 360 ASN A N 1
ATOM 2807 C CA . ASN A 1 360 ? 6.282 -11.187 -9.848 1.00 96.56 360 ASN A CA 1
ATOM 2808 C C . ASN A 1 360 ? 4.789 -11.460 -10.060 1.00 96.56 360 ASN A C 1
ATOM 2810 O O . ASN A 1 360 ? 3.961 -11.085 -9.232 1.00 96.56 360 ASN A O 1
ATOM 2814 N N . ASN A 1 361 ? 4.447 -12.139 -11.158 1.00 97.81 361 ASN A N 1
ATOM 2815 C CA . ASN A 1 361 ? 3.084 -12.605 -11.449 1.00 97.81 361 ASN A CA 1
ATOM 2816 C C . ASN A 1 361 ? 2.013 -11.487 -11.410 1.00 97.81 361 ASN A C 1
ATOM 2818 O O . ASN A 1 361 ? 0.847 -11.735 -11.114 1.00 97.81 361 ASN A O 1
ATOM 2822 N N . CYS A 1 362 ? 2.407 -10.234 -11.655 1.00 95.50 362 CYS A N 1
ATOM 2823 C CA . CYS A 1 362 ? 1.518 -9.082 -11.535 1.00 95.50 362 CYS A CA 1
ATOM 2824 C C . CYS A 1 362 ? 0.794 -8.776 -12.853 1.00 95.50 362 CYS A C 1
ATOM 2826 O O . CYS A 1 362 ? 1.252 -9.126 -13.945 1.00 95.50 362 CYS A O 1
ATOM 2828 N N . VAL A 1 363 ? -0.330 -8.068 -12.754 1.00 93.75 363 VAL A N 1
ATOM 2829 C CA . VAL A 1 363 ? -1.085 -7.566 -13.906 1.00 93.75 363 VAL A CA 1
ATOM 2830 C C . VAL A 1 363 ? -1.316 -6.068 -13.746 1.00 93.75 363 VAL A C 1
ATOM 2832 O O . VAL A 1 363 ? -1.911 -5.624 -12.769 1.00 93.75 363 VAL A O 1
ATOM 2835 N N . ILE A 1 364 ? -0.866 -5.295 -14.729 1.00 88.75 364 ILE A N 1
ATOM 2836 C CA . ILE A 1 364 ? -1.121 -3.861 -14.866 1.00 88.75 364 ILE A CA 1
ATOM 2837 C C . ILE A 1 364 ? -2.021 -3.703 -16.090 1.00 88.75 364 ILE A C 1
ATOM 2839 O O . ILE A 1 364 ? -1.626 -4.096 -17.185 1.00 88.75 364 ILE A O 1
ATOM 2843 N N . ASP A 1 365 ? -3.227 -3.168 -15.928 1.00 88.00 365 ASP A N 1
ATOM 2844 C CA . ASP A 1 365 ? -4.220 -3.113 -17.004 1.00 88.00 365 ASP A CA 1
ATOM 2845 C C . ASP A 1 365 ? -4.980 -1.784 -17.025 1.00 88.00 365 ASP A C 1
ATOM 2847 O O . ASP A 1 365 ? -5.467 -1.316 -15.998 1.00 88.00 365 ASP A O 1
ATOM 2851 N N . SER A 1 366 ? -5.122 -1.189 -18.209 1.00 83.81 366 SER A N 1
ATOM 2852 C CA . SER A 1 366 ? -6.066 -0.089 -18.450 1.00 83.81 366 SER A CA 1
ATOM 2853 C C . SER A 1 366 ? -5.923 1.100 -17.479 1.00 83.81 366 SER A C 1
ATOM 2855 O O . SER A 1 366 ? -6.906 1.740 -17.115 1.00 83.81 366 SER A O 1
ATOM 2857 N N . ASN A 1 367 ? -4.701 1.391 -17.016 1.00 79.69 367 ASN A N 1
ATOM 2858 C CA . ASN A 1 367 ? -4.431 2.565 -16.183 1.00 79.69 367 ASN A CA 1
ATOM 2859 C C . ASN A 1 367 ? -4.249 3.802 -17.075 1.00 79.69 367 ASN A C 1
ATOM 2861 O O . ASN A 1 367 ? -3.569 3.727 -18.103 1.00 79.69 367 ASN A O 1
ATOM 2865 N N . GLY A 1 368 ? -4.856 4.919 -16.674 1.00 70.75 368 GLY A N 1
ATOM 2866 C CA . GLY A 1 368 ? -4.786 6.210 -17.360 1.00 70.75 368 GLY A CA 1
ATOM 2867 C C . GLY A 1 368 ? -3.768 7.154 -16.720 1.00 70.75 368 GLY A C 1
ATOM 2868 O O . GLY A 1 368 ? -3.459 7.037 -15.531 1.00 70.75 368 GLY A O 1
ATOM 2869 N N . TYR A 1 369 ? -3.255 8.097 -17.514 1.00 71.19 369 TYR A N 1
ATOM 2870 C CA . TYR A 1 369 ? -2.230 9.053 -17.088 1.00 71.19 369 TYR A CA 1
ATOM 2871 C C . TYR A 1 369 ? -2.611 10.471 -17.529 1.00 71.19 369 TYR A C 1
ATOM 2873 O O . TYR A 1 369 ? -2.949 10.676 -18.696 1.00 71.19 369 TYR A O 1
ATOM 2881 N N . SER A 1 370 ? -2.582 11.441 -16.612 1.00 61.88 370 SER A N 1
ATOM 2882 C CA . SER A 1 370 ? -3.372 12.677 -16.752 1.00 61.88 370 SER A CA 1
ATOM 2883 C C . SER A 1 370 ? -2.620 14.014 -16.650 1.00 61.88 370 SER A C 1
ATOM 2885 O O . SER A 1 370 ? -3.267 15.049 -16.810 1.00 61.88 370 SER A O 1
ATOM 2887 N N . ASN A 1 371 ? -1.294 14.055 -16.435 1.00 59.38 371 ASN A N 1
ATOM 2888 C CA . ASN A 1 371 ? -0.572 15.326 -16.238 1.00 59.38 371 ASN A CA 1
ATOM 2889 C C . ASN A 1 371 ? 0.572 15.558 -17.258 1.00 59.38 371 ASN A C 1
ATOM 2891 O O . ASN A 1 371 ? 1.449 14.706 -17.411 1.00 59.38 371 ASN A O 1
ATOM 2895 N N . PRO A 1 372 ? 0.618 16.724 -17.936 1.00 49.06 372 PRO A N 1
ATOM 2896 C CA . PRO A 1 372 ? 1.745 17.138 -18.779 1.00 49.06 372 PRO A CA 1
ATOM 2897 C C . PRO A 1 372 ? 2.802 18.011 -18.064 1.00 49.06 372 PRO A C 1
ATOM 2899 O O . PRO A 1 372 ? 3.745 18.456 -18.710 1.00 49.06 372 PRO A O 1
ATOM 2902 N N . SER A 1 373 ? 2.650 18.309 -16.766 1.00 46.25 373 SER A N 1
ATOM 2903 C CA . SER A 1 373 ? 3.249 19.511 -16.141 1.00 46.25 373 SER A CA 1
ATOM 2904 C C . SER A 1 373 ? 4.423 19.279 -15.173 1.00 46.25 373 SER A C 1
ATOM 2906 O O . SER A 1 373 ? 4.853 20.229 -14.518 1.00 46.25 373 SER A O 1
ATOM 2908 N N . LEU A 1 374 ? 4.926 18.049 -15.001 1.00 45.94 374 LEU A N 1
ATOM 2909 C CA . LEU A 1 374 ? 5.974 17.775 -14.002 1.00 45.94 374 LEU A CA 1
ATOM 2910 C C . LEU A 1 374 ? 7.391 18.132 -14.512 1.00 45.94 374 LEU A C 1
ATOM 2912 O O . LEU A 1 374 ? 7.743 17.731 -15.620 1.00 45.94 374 LEU A O 1
ATOM 2916 N N . PRO A 1 375 ? 8.260 18.797 -13.714 1.00 39.03 375 PRO A N 1
ATOM 2917 C CA . PRO A 1 375 ? 9.554 19.312 -14.200 1.00 39.03 375 PRO A CA 1
ATOM 2918 C C . PRO A 1 375 ? 10.642 18.271 -14.524 1.00 39.03 375 PRO A C 1
ATOM 2920 O O . PRO A 1 375 ? 11.741 18.654 -14.921 1.00 39.03 375 PRO A O 1
ATOM 2923 N N . TYR A 1 376 ? 10.393 16.974 -14.311 1.00 42.69 376 TYR A N 1
ATOM 2924 C CA . TYR A 1 376 ? 11.428 15.930 -14.299 1.00 42.69 376 TYR A CA 1
ATOM 2925 C C . TYR A 1 376 ? 11.203 14.816 -15.335 1.00 42.69 376 TYR A C 1
ATOM 2927 O O . TYR A 1 376 ? 10.945 13.671 -14.980 1.00 42.69 376 TYR A O 1
ATOM 2935 N N . GLY A 1 377 ? 11.384 15.152 -16.616 1.00 44.66 377 GLY A N 1
ATOM 2936 C CA . GLY A 1 377 ? 12.062 14.317 -17.629 1.00 44.66 377 GLY A CA 1
ATOM 2937 C C . GLY A 1 377 ? 11.474 12.970 -18.087 1.00 44.66 377 GLY A C 1
ATOM 2938 O O . GLY A 1 377 ? 11.930 12.450 -19.104 1.00 44.66 377 GLY A O 1
ATOM 2939 N N . HIS A 1 378 ? 10.496 12.392 -17.393 1.00 47.44 378 HIS A N 1
ATOM 2940 C CA . HIS A 1 378 ? 9.903 11.090 -17.716 1.00 47.44 378 HIS A CA 1
ATOM 2941 C C . HIS A 1 378 ? 8.395 11.182 -17.497 1.00 47.44 378 HIS A C 1
ATOM 2943 O O . HIS A 1 378 ? 7.950 11.379 -16.366 1.00 47.44 378 HIS A O 1
ATOM 2949 N N . GLY A 1 379 ? 7.617 11.103 -18.578 1.00 49.00 379 GLY A N 1
ATOM 2950 C CA . GLY A 1 379 ? 6.174 11.318 -18.529 1.00 49.00 379 GLY A CA 1
ATOM 2951 C C . GLY A 1 379 ? 5.383 10.015 -18.488 1.00 49.00 379 GLY A C 1
ATOM 2952 O O . GLY A 1 379 ? 5.719 9.064 -19.194 1.00 49.00 379 GLY A O 1
ATOM 2953 N N . ASN A 1 380 ? 4.281 10.016 -17.735 1.00 55.19 380 ASN A N 1
ATOM 2954 C CA . ASN A 1 380 ? 3.098 9.175 -17.960 1.00 55.19 380 ASN A CA 1
ATOM 2955 C C . ASN A 1 380 ? 3.432 7.696 -18.249 1.00 55.19 380 ASN A C 1
ATOM 2957 O O . ASN A 1 380 ? 3.220 7.212 -19.355 1.00 55.19 380 ASN A O 1
ATOM 2961 N N . THR A 1 381 ? 4.012 7.001 -17.269 1.00 60.47 381 THR A N 1
ATOM 2962 C CA . THR A 1 381 ? 4.703 5.710 -17.429 1.00 60.47 381 THR A CA 1
ATOM 2963 C C . THR A 1 381 ? 4.161 4.638 -16.483 1.00 60.47 381 THR A C 1
ATOM 2965 O O . THR A 1 381 ? 3.986 4.908 -15.304 1.00 60.47 381 THR A O 1
ATOM 2968 N N . ALA A 1 382 ? 3.971 3.383 -16.905 1.00 67.38 382 ALA A N 1
ATOM 2969 C CA . ALA A 1 382 ? 3.475 2.343 -15.989 1.00 67.38 382 ALA A CA 1
ATOM 2970 C C . ALA A 1 382 ? 4.461 2.029 -14.851 1.00 67.38 382 ALA A C 1
ATOM 2972 O O . ALA A 1 382 ? 4.052 1.992 -13.694 1.00 67.38 382 ALA A O 1
ATOM 2973 N N . ILE A 1 383 ? 5.752 1.860 -15.151 1.00 73.62 383 ILE A N 1
ATOM 2974 C CA . ILE A 1 383 ? 6.804 1.558 -14.160 1.00 73.62 383 ILE A CA 1
ATOM 2975 C C . ILE A 1 383 ? 7.997 2.506 -14.354 1.00 73.62 383 ILE A C 1
ATOM 2977 O O . ILE A 1 383 ? 8.640 2.459 -15.403 1.00 73.62 383 ILE A O 1
ATOM 2981 N N . VAL A 1 384 ? 8.327 3.326 -13.348 1.00 71.69 384 VAL A N 1
ATOM 2982 C CA . VAL A 1 384 ? 9.490 4.233 -13.357 1.00 71.69 384 VAL A CA 1
ATOM 2983 C C . VAL A 1 384 ? 10.515 3.817 -12.299 1.00 71.69 384 VAL A C 1
ATOM 2985 O O . VAL A 1 384 ? 10.262 3.893 -11.095 1.00 71.69 384 VAL A O 1
ATOM 2988 N N . MET A 1 385 ? 11.709 3.434 -12.751 1.00 70.88 385 MET A N 1
ATOM 2989 C CA . MET A 1 385 ? 12.858 3.091 -11.909 1.00 70.88 385 MET A CA 1
ATOM 2990 C C . MET A 1 385 ? 13.990 4.094 -12.172 1.00 70.88 385 MET A C 1
ATOM 2992 O O . MET A 1 385 ? 14.552 4.092 -13.266 1.00 70.88 385 MET A O 1
ATOM 2996 N N . ILE A 1 386 ? 14.320 4.954 -11.196 1.00 61.66 386 ILE A N 1
ATOM 2997 C CA . ILE A 1 386 ? 15.353 6.001 -11.320 1.00 61.66 386 ILE A CA 1
ATOM 2998 C C . ILE A 1 386 ? 16.433 5.822 -10.243 1.00 61.66 386 ILE A C 1
ATOM 3000 O O . ILE A 1 386 ? 16.299 6.259 -9.097 1.00 61.66 386 ILE A O 1
ATOM 3004 N N . GLY A 1 387 ? 17.560 5.227 -10.630 1.00 57.22 387 GLY A N 1
ATOM 3005 C CA . GLY A 1 387 ? 18.740 5.136 -9.773 1.00 57.22 387 GLY A CA 1
ATOM 3006 C C . GLY A 1 387 ? 19.541 6.442 -9.769 1.00 57.22 387 GLY A C 1
ATOM 3007 O O . GLY A 1 387 ? 19.896 6.957 -10.827 1.00 57.22 387 GLY A O 1
ATOM 3008 N N . ARG A 1 388 ? 19.891 6.973 -8.592 1.00 52.88 388 ARG A N 1
ATOM 3009 C CA . ARG A 1 388 ? 20.875 8.067 -8.495 1.00 52.88 388 ARG A CA 1
ATOM 3010 C C . ARG A 1 388 ? 22.261 7.559 -8.176 1.00 52.88 388 ARG A C 1
ATOM 3012 O O . ARG A 1 388 ? 23.102 7.516 -9.059 1.00 52.88 388 ARG A O 1
ATOM 3019 N N . THR A 1 389 ? 22.490 7.072 -6.970 1.00 46.38 389 THR A N 1
ATOM 3020 C CA . THR A 1 389 ? 23.853 7.002 -6.442 1.00 46.38 389 THR A CA 1
ATOM 3021 C C . THR A 1 389 ? 24.615 5.728 -6.817 1.00 46.38 389 THR A C 1
ATOM 3023 O O . THR A 1 389 ? 25.752 5.837 -7.266 1.00 46.38 389 THR A O 1
ATOM 3026 N N . ARG A 1 390 ? 24.063 4.520 -6.607 1.00 59.41 390 ARG A N 1
ATOM 3027 C CA . ARG A 1 390 ? 24.844 3.256 -6.664 1.00 59.41 390 ARG A CA 1
ATOM 3028 C C . ARG A 1 390 ? 24.045 2.035 -7.151 1.00 59.41 390 ARG A C 1
ATOM 3030 O O . ARG A 1 390 ? 23.057 2.210 -7.852 1.00 59.41 390 ARG A O 1
ATOM 3037 N N . THR A 1 391 ? 24.547 0.817 -6.907 1.00 52.06 391 THR A N 1
ATOM 3038 C CA . THR A 1 391 ? 24.190 -0.414 -7.636 1.00 52.06 391 THR A CA 1
ATOM 3039 C C . THR A 1 391 ? 22.861 -1.050 -7.226 1.00 52.06 391 THR A C 1
ATOM 3041 O O . THR A 1 391 ? 22.733 -1.527 -6.096 1.00 52.06 391 THR A O 1
ATOM 3044 N N . ASN A 1 392 ? 21.930 -1.185 -8.175 1.00 64.75 392 ASN A N 1
ATOM 3045 C CA . ASN A 1 392 ? 20.629 -1.831 -7.969 1.00 64.75 392 ASN A CA 1
ATOM 3046 C C . ASN A 1 392 ? 20.443 -3.106 -8.808 1.00 64.75 392 ASN A C 1
ATOM 3048 O O . ASN A 1 392 ? 21.004 -3.251 -9.900 1.00 64.75 392 ASN A O 1
ATOM 3052 N N . LYS A 1 393 ? 19.592 -4.016 -8.312 1.00 74.50 393 LYS A N 1
ATOM 3053 C CA . LYS A 1 393 ? 19.061 -5.160 -9.070 1.00 74.50 393 LYS A CA 1
ATOM 3054 C C . LYS A 1 393 ? 17.534 -5.156 -9.026 1.00 74.50 393 LYS A C 1
ATOM 3056 O O . LYS A 1 393 ? 16.941 -5.455 -7.989 1.00 74.50 393 LYS A O 1
ATOM 3061 N N . ASN A 1 394 ? 16.922 -4.860 -10.167 1.00 82.38 394 ASN A N 1
ATOM 3062 C CA . ASN A 1 394 ? 15.470 -4.791 -10.327 1.00 82.38 394 ASN A CA 1
ATOM 3063 C C . ASN A 1 394 ? 14.963 -6.028 -11.073 1.00 82.38 394 ASN A C 1
ATOM 3065 O O . ASN A 1 394 ? 15.591 -6.457 -12.042 1.00 82.38 394 ASN A O 1
ATOM 3069 N N . TYR A 1 395 ? 13.830 -6.586 -10.650 1.00 89.25 395 TYR A N 1
ATOM 3070 C CA . TYR A 1 395 ? 13.276 -7.823 -11.203 1.00 89.25 395 TYR A CA 1
ATOM 3071 C C . TYR A 1 395 ? 11.798 -7.660 -11.551 1.00 89.25 395 TYR A C 1
ATOM 3073 O O . TYR A 1 395 ? 10.994 -7.323 -10.686 1.00 89.25 395 TYR A O 1
ATOM 3081 N N . ILE A 1 396 ? 11.440 -7.956 -12.799 1.00 91.62 396 ILE A N 1
ATOM 3082 C CA . ILE A 1 396 ? 10.061 -7.989 -13.290 1.00 91.62 396 ILE A CA 1
ATOM 3083 C C . ILE A 1 396 ? 9.855 -9.344 -13.963 1.00 91.62 396 ILE A C 1
ATOM 3085 O O . ILE A 1 396 ? 10.474 -9.650 -14.982 1.00 91.62 396 ILE A O 1
ATOM 3089 N N . LEU A 1 397 ? 9.030 -10.181 -13.344 1.00 96.19 397 LEU A N 1
ATOM 3090 C CA . LEU A 1 397 ? 8.910 -11.606 -13.628 1.00 96.19 397 LEU A CA 1
ATOM 3091 C C . LEU A 1 397 ? 7.443 -11.954 -13.904 1.00 96.19 397 LEU A C 1
ATOM 3093 O O . LEU A 1 397 ? 6.555 -11.534 -13.160 1.00 96.19 397 LEU A O 1
ATOM 3097 N N . ASN A 1 398 ? 7.176 -12.742 -14.947 1.00 97.75 398 ASN A N 1
ATOM 3098 C CA . ASN A 1 398 ? 5.862 -13.356 -15.211 1.00 97.75 398 ASN A CA 1
ATOM 3099 C C . ASN A 1 398 ? 4.686 -12.350 -15.265 1.00 97.75 398 ASN A C 1
ATOM 3101 O O . ASN A 1 398 ? 3.550 -12.688 -14.944 1.00 97.75 398 ASN A O 1
ATOM 3105 N N . THR A 1 399 ? 4.969 -11.092 -15.604 1.00 94.88 399 THR A N 1
ATOM 3106 C CA . THR A 1 399 ? 4.045 -9.956 -15.453 1.00 94.88 399 THR A CA 1
ATOM 3107 C C . THR A 1 399 ? 3.363 -9.618 -16.779 1.00 94.88 399 THR A C 1
ATOM 3109 O O . THR A 1 399 ? 3.955 -9.765 -17.849 1.00 94.88 399 THR A O 1
ATOM 3112 N N . ARG A 1 400 ? 2.119 -9.132 -16.727 1.00 93.56 400 ARG A N 1
ATOM 3113 C CA . ARG A 1 400 ? 1.388 -8.624 -17.901 1.00 93.56 400 ARG A CA 1
ATOM 3114 C C . ARG A 1 400 ? 1.110 -7.133 -17.753 1.00 93.56 400 ARG A C 1
ATOM 3116 O O . ARG A 1 400 ? 0.620 -6.701 -16.715 1.00 93.56 400 ARG A O 1
ATOM 3123 N N . ILE A 1 401 ? 1.393 -6.367 -18.799 1.00 88.19 401 ILE A N 1
ATOM 3124 C CA . ILE A 1 401 ? 1.138 -4.930 -18.892 1.00 88.19 401 ILE A CA 1
ATOM 3125 C C . ILE A 1 401 ? 0.264 -4.705 -20.127 1.00 88.19 401 ILE A C 1
ATOM 3127 O O . ILE A 1 401 ? 0.734 -4.806 -21.259 1.00 88.19 401 ILE A O 1
ATOM 3131 N N . ASN A 1 402 ? -1.020 -4.445 -19.899 1.00 86.56 402 ASN A N 1
ATOM 3132 C CA . ASN A 1 402 ? -2.059 -4.333 -20.917 1.00 86.56 402 ASN A CA 1
ATOM 3133 C C . ASN A 1 402 ? -2.607 -2.900 -20.982 1.00 86.56 402 ASN A C 1
ATOM 3135 O O . ASN A 1 402 ? -2.740 -2.248 -19.943 1.00 86.56 402 ASN A O 1
ATOM 3139 N N . ASN A 1 403 ? -2.973 -2.437 -22.184 1.00 77.56 403 ASN A N 1
ATOM 3140 C CA . ASN A 1 403 ? -3.921 -1.332 -22.443 1.00 77.56 403 ASN A CA 1
ATOM 3141 C C . ASN A 1 403 ? -3.682 -0.003 -21.687 1.00 77.56 403 ASN A C 1
ATOM 3143 O O . ASN A 1 403 ? -4.577 0.832 -21.589 1.00 77.56 403 ASN A O 1
ATOM 3147 N N . SER A 1 404 ? -2.499 0.201 -21.112 1.00 68.19 404 SER A N 1
ATOM 3148 C CA . SER A 1 404 ? -2.197 1.351 -20.257 1.00 68.19 404 SER A CA 1
ATOM 3149 C C . SER A 1 404 ? -1.763 2.525 -21.136 1.00 68.19 404 SER A C 1
ATOM 3151 O O . SER A 1 404 ? -0.889 2.352 -21.989 1.00 68.19 404 SER A O 1
ATOM 3153 N N . SER A 1 405 ? -2.405 3.686 -20.970 1.00 58.31 405 SER A N 1
ATOM 3154 C CA . SER A 1 405 ? -2.511 4.714 -22.017 1.00 58.31 405 SER A CA 1
ATOM 3155 C C . SER A 1 405 ? -2.020 6.097 -21.567 1.00 58.31 405 SER A C 1
ATOM 3157 O O . SER A 1 405 ? -2.729 6.850 -20.899 1.00 58.31 405 SER A O 1
ATOM 3159 N N . SER A 1 406 ? -0.791 6.465 -21.936 1.00 56.16 406 SER A N 1
ATOM 3160 C CA . SER A 1 406 ? -0.197 7.743 -21.517 1.00 56.16 406 SER A CA 1
ATOM 3161 C C . SER A 1 406 ? -0.847 8.961 -22.171 1.00 56.16 406 SER A C 1
ATOM 3163 O O . SER A 1 406 ? -1.192 8.916 -23.351 1.00 56.16 406 SER A O 1
ATOM 3165 N N . TYR A 1 407 ? -0.865 10.108 -21.487 1.00 50.62 407 TYR A N 1
ATOM 3166 C CA . TYR A 1 407 ? -0.967 11.386 -22.194 1.00 50.62 407 TYR A CA 1
ATOM 3167 C C . TYR A 1 407 ? 0.279 11.594 -23.080 1.00 50.62 407 TYR A C 1
ATOM 3169 O O . TYR A 1 407 ? 1.418 11.363 -22.652 1.00 50.62 407 TYR A O 1
ATOM 3177 N N . TYR A 1 408 ? 0.053 12.007 -24.328 1.00 44.72 408 TYR A N 1
ATOM 3178 C CA . TYR A 1 408 ? 1.091 12.177 -25.345 1.00 44.72 408 TYR A CA 1
ATOM 3179 C C . TYR A 1 408 ? 1.993 13.377 -25.026 1.00 44.72 408 TYR A C 1
ATOM 3181 O O . TYR A 1 408 ? 1.559 14.527 -25.092 1.00 44.72 408 TYR A O 1
ATOM 3189 N N . HIS A 1 409 ? 3.268 13.117 -24.733 1.00 48.69 409 HIS A N 1
ATOM 3190 C CA . HIS A 1 409 ? 4.311 14.138 -24.705 1.00 48.69 409 HIS A CA 1
ATOM 3191 C C . HIS A 1 409 ? 5.345 13.821 -25.795 1.00 48.69 409 HIS A C 1
ATOM 3193 O O . HIS A 1 409 ? 5.967 12.758 -25.723 1.00 48.69 409 HIS A O 1
ATOM 3199 N N . PRO A 1 410 ? 5.596 14.711 -26.778 1.00 42.84 410 PRO A N 1
ATOM 3200 C CA . PRO A 1 410 ? 6.361 14.394 -27.993 1.00 42.84 410 PRO A CA 1
ATOM 3201 C C . PRO A 1 410 ? 7.839 14.024 -27.772 1.00 42.84 410 PRO A C 1
ATOM 3203 O O . PRO A 1 410 ? 8.516 13.660 -28.728 1.00 42.84 410 PRO A O 1
ATOM 3206 N N . ALA A 1 411 ? 8.345 14.087 -26.535 1.00 48.12 411 ALA A N 1
ATOM 3207 C CA . ALA A 1 411 ? 9.711 13.692 -26.194 1.00 48.12 411 ALA A CA 1
ATOM 3208 C C . ALA A 1 411 ? 9.840 12.501 -25.216 1.00 48.12 411 ALA A C 1
ATOM 3210 O O . ALA A 1 411 ? 10.905 11.894 -25.191 1.00 48.12 411 ALA A O 1
ATOM 3211 N N . GLN A 1 412 ? 8.842 12.186 -24.365 1.00 56.38 412 GLN A N 1
ATOM 3212 C CA . GLN A 1 412 ? 9.128 11.497 -23.077 1.00 56.38 412 GLN A CA 1
ATOM 3213 C C . GLN A 1 412 ? 8.075 10.498 -22.527 1.00 56.38 412 GLN A C 1
ATOM 3215 O O . GLN A 1 412 ? 8.258 10.025 -21.406 1.00 56.38 412 GLN A O 1
ATOM 3220 N N . SER A 1 413 ? 7.007 10.133 -23.253 1.00 62.47 413 SER A N 1
ATOM 3221 C CA . SER A 1 413 ? 6.043 9.111 -22.772 1.00 62.47 413 SER A CA 1
ATOM 3222 C C . SER A 1 413 ? 6.539 7.675 -23.035 1.00 62.47 413 SER A C 1
ATOM 3224 O O . SER A 1 413 ? 6.762 7.314 -24.195 1.00 62.47 413 SER A O 1
ATOM 3226 N N . THR A 1 414 ? 6.695 6.841 -21.997 1.00 66.88 414 THR A N 1
ATOM 3227 C CA . THR A 1 414 ? 7.160 5.437 -22.111 1.00 66.88 414 THR A CA 1
ATOM 3228 C C . THR A 1 414 ? 6.368 4.469 -21.224 1.00 66.88 414 THR A C 1
ATOM 3230 O O . THR A 1 414 ? 5.920 4.861 -20.160 1.00 66.88 414 THR A O 1
ATOM 3233 N N . THR A 1 415 ? 6.181 3.193 -21.592 1.00 74.12 415 THR A N 1
ATOM 3234 C CA . THR A 1 415 ? 5.466 2.240 -20.701 1.00 74.12 415 THR A CA 1
ATOM 3235 C C . THR A 1 415 ? 6.312 1.859 -19.488 1.00 74.12 415 THR A C 1
ATOM 3237 O O . THR A 1 415 ? 5.796 1.709 -18.382 1.00 74.12 415 THR A O 1
ATOM 3240 N N . MET A 1 416 ? 7.622 1.751 -19.674 1.00 79.88 416 MET A N 1
ATOM 3241 C CA . MET A 1 416 ? 8.601 1.508 -18.626 1.00 79.88 416 MET A CA 1
ATOM 3242 C C . MET A 1 416 ? 9.778 2.464 -18.810 1.00 79.88 416 MET A C 1
ATOM 3244 O O . MET A 1 416 ? 10.318 2.574 -19.913 1.00 79.88 416 MET A O 1
ATOM 3248 N N . ALA A 1 417 ? 10.175 3.144 -17.737 1.00 75.94 417 ALA A N 1
ATOM 3249 C CA . ALA A 1 417 ? 11.367 3.980 -17.682 1.00 75.94 417 ALA A CA 1
ATOM 3250 C C . ALA A 1 417 ? 12.394 3.334 -16.747 1.00 75.94 417 ALA A C 1
ATOM 3252 O O . ALA A 1 417 ? 12.099 3.039 -15.587 1.00 75.94 417 ALA A O 1
ATOM 3253 N N . ILE A 1 418 ? 13.600 3.119 -17.264 1.00 77.25 418 ILE A N 1
ATOM 3254 C CA . ILE A 1 418 ? 14.752 2.580 -16.547 1.00 77.25 418 ILE A CA 1
ATOM 3255 C C . ILE A 1 418 ? 15.862 3.617 -16.685 1.00 77.25 418 ILE A C 1
ATOM 3257 O O . ILE A 1 418 ? 16.575 3.643 -17.690 1.00 77.25 418 ILE A O 1
ATOM 3261 N N . THR A 1 419 ? 15.986 4.496 -15.698 1.00 72.19 419 THR A N 1
ATOM 3262 C CA . THR A 1 419 ? 16.882 5.651 -15.767 1.00 72.19 419 THR A CA 1
ATOM 3263 C C . THR A 1 419 ? 17.925 5.618 -14.656 1.00 72.19 419 THR A C 1
ATOM 3265 O O . THR A 1 419 ? 17.660 5.135 -13.556 1.00 72.19 419 THR A O 1
ATOM 3268 N N . GLY A 1 420 ? 19.101 6.205 -14.885 1.00 67.12 420 GLY A N 1
ATOM 3269 C CA . GLY A 1 420 ? 19.903 6.659 -13.753 1.00 67.12 420 GLY A CA 1
ATOM 3270 C C . GLY A 1 420 ? 20.889 7.785 -14.042 1.00 67.12 420 GLY A C 1
ATOM 3271 O O . GLY A 1 420 ? 21.436 7.867 -15.141 1.00 67.12 420 GLY A O 1
ATOM 3272 N N . GLN A 1 421 ? 21.074 8.664 -13.051 1.00 62.12 421 GLN A N 1
ATOM 3273 C CA . GLN A 1 421 ? 21.625 10.016 -13.248 1.00 62.12 421 GLN A CA 1
ATOM 3274 C C . GLN A 1 421 ? 23.117 10.186 -12.904 1.00 62.12 421 GLN A C 1
ATOM 3276 O O . GLN A 1 421 ? 23.797 10.931 -13.608 1.00 62.12 421 GLN A O 1
ATOM 3281 N N . ASP A 1 422 ? 23.628 9.499 -11.875 1.00 62.91 422 ASP A N 1
ATOM 3282 C CA . ASP A 1 422 ? 25.011 9.667 -11.386 1.00 62.91 422 ASP A CA 1
ATOM 3283 C C . ASP A 1 422 ? 25.884 8.412 -11.659 1.00 62.91 422 ASP A C 1
ATOM 3285 O O . ASP A 1 422 ? 25.345 7.355 -12.010 1.00 62.91 422 ASP A O 1
ATOM 3289 N N . PRO A 1 423 ? 27.224 8.464 -11.511 1.00 64.25 423 PRO A N 1
ATOM 3290 C CA . PRO A 1 423 ? 28.093 7.301 -11.703 1.00 64.25 423 PRO A CA 1
ATOM 3291 C C . PRO A 1 423 ? 27.759 6.132 -10.759 1.00 64.25 423 PRO A C 1
ATOM 3293 O O . PRO A 1 423 ? 27.792 6.269 -9.541 1.00 64.25 423 PRO A O 1
ATOM 3296 N N . GLY A 1 424 ? 27.504 4.950 -11.323 1.00 70.31 424 GLY A N 1
ATOM 3297 C CA . GLY A 1 424 ? 27.117 3.730 -10.603 1.00 70.31 424 GLY A CA 1
ATOM 3298 C C . GLY A 1 424 ? 26.971 2.542 -11.561 1.00 70.31 424 GLY A C 1
ATOM 3299 O O . GLY A 1 424 ? 27.324 2.670 -12.735 1.00 70.31 424 GLY A O 1
ATOM 3300 N N . SER A 1 425 ? 26.453 1.393 -11.102 1.00 71.44 425 SER A N 1
ATOM 3301 C CA . SER A 1 425 ? 26.148 0.260 -11.996 1.00 71.44 425 SER A CA 1
ATOM 3302 C C . SER A 1 425 ? 24.866 -0.510 -11.656 1.00 71.44 425 SER A C 1
ATOM 3304 O O . SER A 1 425 ? 24.845 -1.252 -10.676 1.00 71.44 425 SER A O 1
ATOM 3306 N N . ASP A 1 426 ? 23.832 -0.401 -12.493 1.00 75.25 426 ASP A N 1
ATOM 3307 C CA . ASP A 1 426 ? 22.545 -1.094 -12.291 1.00 75.25 426 ASP A CA 1
ATOM 3308 C C . ASP A 1 426 ? 22.334 -2.286 -13.229 1.00 75.25 426 ASP A C 1
ATOM 3310 O O . ASP A 1 426 ? 22.885 -2.354 -14.331 1.00 75.25 426 ASP A O 1
ATOM 3314 N N . SER A 1 427 ? 21.458 -3.207 -12.826 1.00 83.75 427 SER A N 1
ATOM 3315 C CA . SER A 1 427 ? 20.903 -4.232 -13.713 1.00 83.75 427 SER A CA 1
ATOM 3316 C C . SER A 1 427 ? 19.397 -4.396 -13.509 1.00 83.75 427 SER A C 1
ATOM 3318 O O . SER A 1 427 ? 18.931 -4.583 -12.385 1.00 83.75 427 SER A O 1
ATOM 3320 N N . THR A 1 428 ? 18.635 -4.361 -14.601 1.00 86.69 428 THR A N 1
ATOM 3321 C CA . THR A 1 428 ? 17.197 -4.668 -14.599 1.00 86.69 428 THR A CA 1
ATOM 3322 C C . THR A 1 428 ? 16.933 -5.945 -15.386 1.00 86.69 428 THR A C 1
ATOM 3324 O O . THR A 1 428 ? 17.405 -6.107 -16.510 1.00 86.69 428 THR A O 1
ATOM 3327 N N . PHE A 1 429 ? 16.169 -6.849 -14.786 1.00 92.19 429 PHE A N 1
ATOM 3328 C CA . PHE A 1 429 ? 15.865 -8.175 -15.301 1.00 92.19 429 PHE A CA 1
ATOM 3329 C C . PHE A 1 429 ? 14.368 -8.290 -15.593 1.00 92.19 429 PHE A C 1
ATOM 3331 O O . PHE A 1 429 ? 13.548 -8.156 -14.685 1.00 92.19 429 PHE A O 1
ATOM 3338 N N . ILE A 1 430 ? 14.019 -8.543 -16.852 1.00 93.62 430 ILE A N 1
ATOM 3339 C CA . ILE A 1 430 ? 12.650 -8.617 -17.366 1.00 93.62 430 ILE A CA 1
ATOM 3340 C C . ILE A 1 430 ? 12.468 -10.015 -17.973 1.00 93.62 430 ILE A C 1
ATOM 3342 O O . ILE A 1 430 ? 12.954 -10.290 -19.071 1.00 93.62 430 ILE A O 1
ATOM 3346 N N . TYR A 1 431 ? 11.804 -10.910 -17.239 1.00 97.19 431 TYR A N 1
ATOM 3347 C CA . TYR A 1 431 ? 11.643 -12.324 -17.596 1.00 97.19 431 TYR A CA 1
ATOM 3348 C C . TYR A 1 431 ? 10.167 -12.702 -17.746 1.00 97.19 431 TYR A C 1
ATOM 3350 O O . TYR A 1 431 ? 9.372 -12.481 -16.832 1.00 97.19 431 TYR A O 1
ATOM 3358 N N . ASN A 1 432 ? 9.812 -13.351 -18.859 1.00 97.44 432 ASN A N 1
ATOM 3359 C CA . ASN A 1 432 ? 8.450 -13.830 -19.135 1.00 97.44 432 ASN A CA 1
ATOM 3360 C C . ASN A 1 432 ? 7.385 -12.708 -19.058 1.00 97.44 432 ASN A C 1
ATOM 3362 O O . ASN A 1 432 ? 6.294 -12.921 -18.524 1.00 97.44 432 ASN A O 1
ATOM 3366 N N . VAL A 1 433 ? 7.705 -11.495 -19.527 1.00 95.06 433 VAL A N 1
ATOM 3367 C CA . VAL A 1 433 ? 6.808 -10.328 -19.443 1.00 95.06 433 VAL A CA 1
ATOM 3368 C C . VAL A 1 433 ? 6.091 -10.091 -20.770 1.00 95.06 433 VAL A C 1
ATOM 3370 O O . VAL A 1 433 ? 6.708 -10.116 -21.836 1.00 95.06 433 VAL A O 1
ATOM 3373 N N . LEU A 1 434 ? 4.786 -9.826 -20.705 1.00 92.69 434 LEU A N 1
ATOM 3374 C CA . LEU A 1 434 ? 3.974 -9.406 -21.847 1.00 92.69 434 LEU A CA 1
ATOM 3375 C C . LEU A 1 434 ? 3.648 -7.913 -21.733 1.00 92.69 434 LEU A C 1
ATOM 3377 O O . LEU A 1 434 ? 2.960 -7.507 -20.801 1.00 92.69 434 LEU A O 1
ATOM 3381 N N . PHE A 1 435 ? 4.078 -7.123 -22.713 1.00 87.25 435 PHE A N 1
ATOM 3382 C CA . PHE A 1 435 ? 3.589 -5.769 -22.967 1.00 87.25 435 PHE A CA 1
ATOM 3383 C C . PHE A 1 435 ? 2.628 -5.854 -24.153 1.00 87.25 435 PHE A C 1
ATOM 3385 O O . PHE A 1 435 ? 3.037 -6.265 -25.238 1.00 87.25 435 PHE A O 1
ATOM 3392 N N . ASN A 1 436 ? 1.363 -5.500 -23.953 1.00 86.38 436 ASN A N 1
ATOM 3393 C CA . ASN A 1 436 ? 0.292 -5.715 -24.919 1.00 86.38 436 ASN A CA 1
ATOM 3394 C C . ASN A 1 436 ? -0.553 -4.443 -25.071 1.00 86.38 436 ASN A C 1
ATOM 3396 O O . ASN A 1 436 ? -1.234 -4.021 -24.135 1.00 86.38 436 ASN A O 1
ATOM 3400 N N . ASN A 1 437 ? -0.517 -3.845 -26.263 1.00 79.19 437 ASN A N 1
ATOM 3401 C CA . ASN A 1 437 ? -1.342 -2.692 -26.647 1.00 79.19 437 ASN A CA 1
ATOM 3402 C C . ASN A 1 437 ? -1.239 -1.490 -25.685 1.00 79.19 437 ASN A C 1
ATOM 3404 O O . ASN A 1 437 ? -2.234 -0.845 -25.369 1.00 79.19 437 ASN A O 1
ATOM 3408 N N . CYS A 1 438 ? -0.035 -1.168 -25.208 1.00 74.12 438 CYS A N 1
ATOM 3409 C CA . CYS A 1 438 ? 0.200 0.048 -24.426 1.00 74.12 438 CYS A CA 1
ATOM 3410 C C . CYS A 1 438 ? 0.088 1.287 -25.345 1.00 74.12 438 CYS A C 1
ATOM 3412 O O . CYS A 1 438 ? 0.937 1.518 -26.216 1.00 74.12 438 CYS A O 1
ATOM 3414 N N . GLN A 1 439 ? -1.006 2.038 -25.197 1.00 62.38 439 GLN A N 1
ATOM 3415 C CA . GLN A 1 439 ? -1.442 3.091 -26.126 1.00 62.38 439 GLN A CA 1
ATOM 3416 C C . GLN A 1 439 ? -0.764 4.440 -25.867 1.00 62.38 439 GLN A C 1
ATOM 3418 O O . GLN A 1 439 ? -0.364 4.734 -24.742 1.00 62.38 439 GLN A O 1
ATOM 3423 N N . ASN A 1 440 ? -0.687 5.286 -26.902 1.00 56.66 440 ASN A N 1
ATOM 3424 C CA . ASN A 1 440 ? -0.230 6.692 -26.837 1.00 56.66 440 ASN A CA 1
ATOM 3425 C C . ASN A 1 440 ? 1.201 6.934 -26.302 1.00 56.66 440 ASN A C 1
ATOM 3427 O O . ASN A 1 440 ? 1.601 8.078 -26.079 1.00 56.66 440 ASN A O 1
ATOM 3431 N N . MET A 1 441 ? 1.975 5.865 -26.120 1.00 61.41 441 MET A N 1
ATOM 3432 C CA . MET A 1 441 ? 3.372 5.881 -25.690 1.00 61.41 441 MET A CA 1
ATOM 3433 C C . MET A 1 441 ? 4.313 6.069 -26.882 1.00 61.41 441 MET A C 1
ATOM 3435 O O . MET A 1 441 ? 4.170 5.368 -27.887 1.00 61.41 441 MET A O 1
ATOM 3439 N N . ASN A 1 442 ? 5.343 6.908 -26.731 1.00 62.28 442 ASN A N 1
ATOM 3440 C CA . ASN A 1 442 ? 6.436 6.988 -27.706 1.00 62.28 442 ASN A CA 1
ATOM 3441 C C . ASN A 1 442 ? 7.341 5.750 -27.635 1.00 62.28 442 ASN A C 1
ATOM 3443 O O . ASN A 1 442 ? 7.982 5.420 -28.628 1.00 62.28 442 ASN A O 1
ATOM 3447 N N . THR A 1 443 ? 7.457 5.115 -26.459 1.00 68.50 443 THR A N 1
ATOM 3448 C CA . THR A 1 443 ? 8.316 3.938 -26.218 1.00 68.50 443 THR A CA 1
ATOM 3449 C C . THR A 1 443 ? 7.621 2.887 -25.333 1.00 68.50 443 THR A C 1
ATOM 3451 O O . THR A 1 443 ? 6.899 3.251 -24.409 1.00 68.50 443 THR A O 1
ATOM 3454 N N . ASN A 1 444 ? 7.836 1.579 -25.538 1.00 74.19 444 ASN A N 1
ATOM 3455 C CA . ASN A 1 444 ? 7.419 0.583 -24.533 1.00 74.19 444 ASN A CA 1
ATOM 3456 C C . ASN A 1 444 ? 8.451 0.498 -23.395 1.00 74.19 444 ASN A C 1
ATOM 3458 O O . ASN A 1 444 ? 8.084 0.644 -22.235 1.00 74.19 444 ASN A O 1
ATOM 3462 N N . ILE A 1 445 ? 9.735 0.294 -23.703 1.00 80.44 445 ILE A N 1
ATOM 3463 C CA . ILE A 1 445 ? 10.818 0.286 -22.702 1.00 80.44 445 ILE A CA 1
ATOM 3464 C C . ILE A 1 445 ? 11.860 1.343 -23.066 1.00 80.44 445 ILE A C 1
ATOM 3466 O O . ILE A 1 445 ? 12.539 1.210 -24.083 1.00 80.44 445 ILE A O 1
ATOM 3470 N N . ALA A 1 446 ? 12.013 2.362 -22.222 1.00 78.25 446 ALA A N 1
ATOM 3471 C CA . ALA A 1 446 ? 13.075 3.354 -22.324 1.00 78.25 446 ALA A CA 1
ATOM 3472 C C . ALA A 1 446 ? 14.147 3.094 -21.262 1.00 78.25 446 ALA A C 1
ATOM 3474 O O . ALA A 1 446 ? 13.871 3.117 -20.063 1.00 78.25 446 ALA A O 1
ATOM 3475 N N . HIS A 1 447 ? 15.375 2.858 -21.713 1.00 79.56 447 HIS A N 1
ATOM 3476 C CA . HIS A 1 447 ? 16.566 2.668 -20.895 1.00 79.56 447 HIS A CA 1
ATOM 3477 C C . HIS A 1 447 ? 17.534 3.825 -21.147 1.00 79.56 447 HIS A C 1
ATOM 3479 O O . HIS A 1 447 ? 17.995 4.013 -22.271 1.00 79.56 447 HIS A O 1
ATOM 3485 N N . GLN A 1 448 ? 17.811 4.624 -20.116 1.00 77.38 448 GLN A N 1
ATOM 3486 C CA . GLN A 1 448 ? 18.627 5.836 -20.227 1.00 77.38 448 GLN A CA 1
ATOM 3487 C C . GLN A 1 448 ? 19.637 5.918 -19.078 1.00 77.38 448 GLN A C 1
ATOM 3489 O O . GLN A 1 448 ? 19.257 5.895 -17.909 1.00 77.38 448 GLN A O 1
ATOM 3494 N N . ALA A 1 449 ? 20.927 6.061 -19.373 1.00 76.06 449 ALA A N 1
ATOM 3495 C CA . ALA A 1 449 ? 21.940 6.289 -18.341 1.00 76.06 449 ALA A CA 1
ATOM 3496 C C . ALA A 1 449 ? 22.725 7.567 -18.623 1.00 76.06 449 ALA A C 1
ATOM 3498 O O . ALA A 1 449 ? 23.083 7.844 -19.766 1.00 76.06 449 ALA A O 1
ATOM 3499 N N . PHE A 1 450 ? 23.001 8.330 -17.570 1.00 75.00 450 PHE A N 1
ATOM 3500 C CA . PHE A 1 450 ? 23.690 9.610 -17.654 1.00 75.00 450 PHE A CA 1
ATOM 3501 C C . PHE A 1 450 ? 25.099 9.525 -17.039 1.00 75.00 450 PHE A C 1
ATOM 3503 O O . PHE A 1 450 ? 25.357 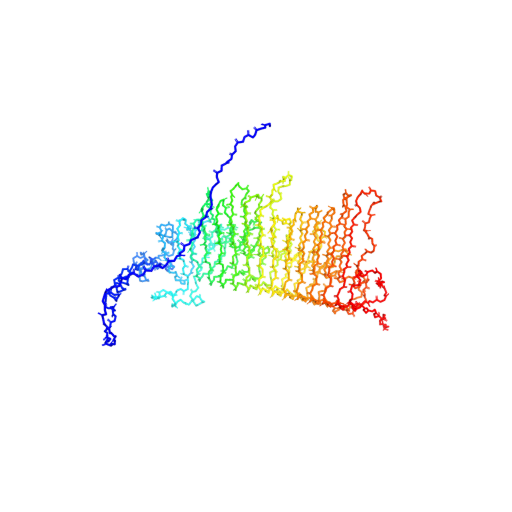8.698 -16.165 1.00 75.00 450 PHE A O 1
ATOM 3510 N N . ASN A 1 451 ? 26.005 10.400 -17.484 1.00 72.25 451 ASN A N 1
ATOM 3511 C CA . ASN A 1 451 ? 27.177 10.871 -16.727 1.00 72.25 451 ASN A CA 1
ATOM 3512 C C . ASN A 1 451 ? 28.007 9.775 -16.022 1.00 72.25 451 ASN A C 1
ATOM 3514 O O . ASN A 1 451 ? 28.069 9.707 -14.796 1.00 72.25 451 ASN A O 1
ATOM 3518 N N . GLY A 1 452 ? 28.678 8.909 -16.785 1.00 72.06 452 GLY A N 1
ATOM 3519 C CA . GLY A 1 452 ? 29.573 7.875 -16.241 1.00 72.06 452 GLY A CA 1
ATOM 3520 C C . GLY A 1 452 ? 28.879 6.635 -15.661 1.00 72.06 452 GLY A C 1
ATOM 3521 O O . GLY A 1 452 ? 29.555 5.689 -15.250 1.00 72.06 452 GLY A O 1
ATOM 3522 N N . ARG A 1 453 ? 27.540 6.597 -15.617 1.00 76.31 453 ARG A N 1
ATOM 3523 C CA . ARG A 1 453 ? 26.786 5.434 -15.132 1.00 76.31 453 ARG A CA 1
ATOM 3524 C C . ARG A 1 453 ? 26.908 4.246 -16.081 1.00 76.31 453 ARG A C 1
ATOM 3526 O O . ARG A 1 453 ? 26.761 4.396 -17.289 1.00 76.31 453 ARG A O 1
ATOM 3533 N N . LYS A 1 454 ? 27.083 3.049 -15.522 1.00 81.94 454 LYS A N 1
ATOM 3534 C CA . LYS A 1 454 ? 26.971 1.765 -16.222 1.00 81.94 454 LYS A CA 1
ATOM 3535 C C . LYS A 1 454 ? 25.574 1.185 -15.980 1.00 81.94 454 LYS A C 1
ATOM 3537 O O . LYS A 1 454 ? 25.059 1.255 -14.869 1.00 81.94 454 LYS A O 1
ATOM 3542 N N . SER A 1 455 ? 24.919 0.616 -16.980 1.00 82.00 455 SER A N 1
ATOM 3543 C CA . SER A 1 455 ? 23.587 0.040 -16.782 1.00 82.00 455 SER A CA 1
ATOM 3544 C C . SER A 1 455 ? 23.294 -1.065 -17.788 1.00 82.00 455 SER A C 1
ATOM 3546 O O . SER A 1 455 ? 23.599 -0.925 -18.973 1.00 82.00 455 SER A O 1
ATOM 3548 N N . ALA A 1 456 ? 22.695 -2.156 -17.313 1.00 86.56 456 ALA A N 1
ATOM 3549 C CA . ALA A 1 456 ? 22.294 -3.290 -18.135 1.00 86.56 456 ALA A CA 1
ATOM 3550 C C . ALA A 1 456 ? 20.793 -3.588 -17.998 1.00 86.56 456 ALA A C 1
ATOM 3552 O O . ALA A 1 456 ? 20.252 -3.606 -16.891 1.00 86.56 456 ALA A O 1
ATOM 3553 N N . VAL A 1 457 ? 20.128 -3.882 -19.114 1.00 88.44 457 VAL A N 1
ATOM 3554 C CA . VAL A 1 457 ? 18.766 -4.436 -19.134 1.00 88.44 457 VAL A CA 1
ATOM 3555 C C . VAL A 1 457 ? 18.794 -5.795 -19.819 1.00 88.44 457 VAL A C 1
ATOM 3557 O O . VAL A 1 457 ? 19.381 -5.939 -20.888 1.00 88.44 457 VAL A O 1
ATOM 3560 N N . TYR A 1 458 ? 18.152 -6.785 -19.207 1.00 92.56 458 TYR A N 1
ATOM 3561 C CA . TYR A 1 458 ? 18.005 -8.138 -19.736 1.00 92.56 458 TYR A CA 1
ATOM 3562 C C . TYR A 1 458 ? 16.522 -8.406 -19.992 1.00 92.56 458 TYR A C 1
ATOM 3564 O O . TYR A 1 458 ? 15.760 -8.584 -19.045 1.00 92.56 458 TYR A O 1
ATOM 3572 N N . LEU A 1 459 ? 16.119 -8.418 -21.261 1.00 92.12 459 LEU A N 1
ATOM 3573 C CA . LEU A 1 459 ? 14.772 -8.738 -21.725 1.00 92.12 459 LEU A CA 1
ATOM 3574 C C . LEU A 1 459 ? 14.769 -10.161 -22.287 1.00 92.12 459 LEU A C 1
ATOM 3576 O O . LEU A 1 459 ? 15.356 -10.419 -23.339 1.00 92.12 459 LEU A O 1
ATOM 3580 N N . VAL A 1 460 ? 14.137 -11.091 -21.572 1.00 95.94 460 VAL A N 1
ATOM 3581 C CA . VAL A 1 460 ? 14.226 -12.524 -21.877 1.00 95.94 460 VAL A CA 1
ATOM 3582 C C . VAL A 1 460 ? 12.852 -13.192 -21.842 1.00 95.94 460 VAL A C 1
ATOM 3584 O O . VAL A 1 460 ? 12.036 -12.897 -20.964 1.00 95.94 460 VAL A O 1
ATOM 3587 N N . ASN A 1 461 ? 12.590 -14.098 -22.793 1.00 97.12 461 ASN A N 1
ATOM 3588 C CA . ASN A 1 461 ? 11.313 -14.815 -22.950 1.00 97.12 461 ASN A CA 1
ATOM 3589 C C . ASN A 1 461 ? 10.082 -13.879 -22.963 1.00 97.12 461 ASN A C 1
ATOM 3591 O O . ASN A 1 461 ? 8.999 -14.250 -22.512 1.00 97.12 461 ASN A O 1
ATOM 3595 N N . SER A 1 462 ? 10.256 -12.628 -23.389 1.00 95.06 462 SER A N 1
ATOM 3596 C CA . SER A 1 462 ? 9.269 -11.564 -23.208 1.00 95.06 462 SER A CA 1
ATOM 3597 C C . SER A 1 462 ? 8.685 -11.139 -24.551 1.00 95.06 462 SER A C 1
ATOM 3599 O O . SER A 1 462 ? 9.340 -11.235 -25.587 1.00 95.06 462 SER A O 1
ATOM 3601 N N . THR A 1 463 ? 7.437 -10.681 -24.551 1.00 91.00 463 THR A N 1
ATOM 3602 C CA . THR A 1 463 ? 6.744 -10.227 -25.762 1.00 91.00 463 THR A CA 1
ATOM 3603 C C . THR A 1 463 ? 6.361 -8.767 -25.614 1.00 91.00 463 THR A C 1
ATOM 3605 O O . THR A 1 463 ? 5.649 -8.399 -24.682 1.00 91.00 463 THR A O 1
ATOM 3608 N N . LEU A 1 464 ? 6.814 -7.935 -26.545 1.00 86.38 464 LEU A N 1
ATOM 3609 C CA . LEU A 1 464 ? 6.304 -6.589 -26.751 1.00 86.38 464 LEU A CA 1
ATOM 3610 C C . LEU A 1 464 ? 5.440 -6.642 -28.011 1.00 86.38 464 LEU A C 1
ATOM 3612 O O . LEU A 1 464 ? 5.962 -6.801 -29.113 1.00 86.38 464 LEU A O 1
ATOM 3616 N N . PHE A 1 465 ? 4.128 -6.519 -27.839 1.00 82.62 465 PHE A N 1
ATOM 3617 C CA . PHE A 1 465 ? 3.144 -6.499 -28.913 1.00 82.62 465 PHE A CA 1
ATOM 3618 C C . PHE A 1 465 ? 2.335 -5.203 -28.869 1.00 82.62 465 PHE A C 1
ATOM 3620 O O . PHE A 1 465 ? 1.914 -4.745 -27.800 1.00 82.62 465 PHE A O 1
ATOM 3627 N N . LYS A 1 466 ? 2.107 -4.605 -30.038 1.00 74.50 466 LYS A N 1
ATOM 3628 C CA . LYS A 1 466 ? 1.337 -3.369 -30.155 1.00 74.50 466 LYS A CA 1
ATOM 3629 C C . LYS A 1 466 ? 0.493 -3.363 -31.426 1.00 74.50 466 LYS A C 1
ATOM 3631 O O . LYS A 1 466 ? 1.029 -3.199 -32.518 1.00 74.50 466 LYS A O 1
ATOM 3636 N N . ASN A 1 467 ? -0.820 -3.513 -31.248 1.00 73.44 467 ASN A N 1
ATOM 3637 C CA . ASN A 1 467 ? -1.840 -3.337 -32.274 1.00 73.44 467 ASN A CA 1
ATOM 3638 C C . ASN A 1 467 ? -2.427 -1.919 -32.197 1.00 73.44 467 ASN A C 1
ATOM 3640 O O . ASN A 1 467 ? -3.304 -1.662 -31.373 1.00 73.44 467 ASN A O 1
ATOM 3644 N N . GLU A 1 468 ? -1.925 -0.986 -33.007 1.00 62.56 468 GLU A N 1
ATOM 3645 C CA . GLU A 1 468 ? -2.368 0.414 -32.965 1.00 62.56 468 GLU A CA 1
ATOM 3646 C C . GLU A 1 468 ? -2.510 1.016 -34.369 1.00 62.56 468 GLU A C 1
ATOM 3648 O O . GLU A 1 468 ? -1.562 1.041 -35.147 1.00 62.56 468 GLU A O 1
ATOM 3653 N N . THR A 1 469 ? -3.693 1.548 -34.684 1.00 54.97 469 THR A N 1
ATOM 3654 C CA . THR A 1 469 ? -4.034 2.183 -35.973 1.00 54.97 469 THR A CA 1
ATOM 3655 C C . THR A 1 469 ? -3.649 3.668 -36.052 1.00 54.97 469 THR A C 1
ATOM 3657 O O . THR A 1 469 ? -4.036 4.360 -36.995 1.00 54.97 469 THR A O 1
ATOM 3660 N N . SER A 1 470 ? -2.901 4.180 -35.068 1.00 54.72 470 SER A N 1
ATOM 3661 C CA . SER A 1 470 ? -2.479 5.583 -35.006 1.00 54.72 470 SER A CA 1
ATOM 3662 C C . SER A 1 470 ? -1.619 5.977 -36.210 1.00 54.72 470 SER A C 1
ATOM 3664 O O . SER A 1 470 ? -0.673 5.284 -36.579 1.00 54.72 470 SER A O 1
ATOM 3666 N N . THR A 1 471 ? -1.913 7.140 -36.792 1.00 48.62 471 THR A N 1
ATOM 3667 C CA . THR A 1 471 ? -1.147 7.738 -37.899 1.00 48.62 471 THR A CA 1
ATOM 3668 C C . THR A 1 471 ? 0.019 8.615 -37.423 1.00 48.62 471 THR A C 1
ATOM 3670 O O . THR A 1 471 ? 0.720 9.217 -38.244 1.00 48.62 471 THR A O 1
ATOM 3673 N N . GLN A 1 472 ? 0.239 8.720 -36.107 1.00 52.06 472 GLN A N 1
ATOM 3674 C CA . GLN A 1 472 ? 1.272 9.576 -35.522 1.00 52.06 472 GLN A CA 1
ATOM 3675 C C . GLN A 1 472 ? 2.686 9.017 -35.755 1.00 52.06 472 GLN A C 1
ATOM 3677 O O . GLN A 1 472 ? 2.954 7.829 -35.590 1.00 52.06 472 GLN A O 1
ATOM 3682 N N . ARG A 1 473 ? 3.615 9.896 -36.150 1.00 48.88 473 ARG A N 1
ATOM 3683 C CA . ARG A 1 473 ? 5.014 9.547 -36.456 1.00 48.88 473 ARG A CA 1
ATOM 3684 C C . ARG A 1 473 ? 5.897 9.701 -35.211 1.00 48.88 473 ARG A C 1
ATOM 3686 O O . ARG A 1 473 ? 5.697 10.638 -34.448 1.00 48.88 473 ARG A O 1
ATOM 3693 N N . GLY A 1 474 ? 6.915 8.844 -35.065 1.00 52.84 474 GLY A N 1
ATOM 3694 C CA . GLY A 1 474 ? 7.989 9.007 -34.064 1.00 52.84 474 GLY A CA 1
ATOM 3695 C C . GLY A 1 474 ? 8.147 7.893 -33.017 1.00 52.84 474 GLY A C 1
ATOM 3696 O O . GLY A 1 474 ? 8.934 8.054 -32.090 1.00 52.84 474 GLY A O 1
ATOM 3697 N N . TRP A 1 475 ? 7.409 6.785 -33.126 1.00 61.41 475 TRP A N 1
ATOM 3698 C CA . TRP A 1 475 ? 7.352 5.754 -32.078 1.00 61.41 475 TRP A CA 1
ATOM 3699 C C . TRP A 1 475 ? 8.469 4.701 -32.178 1.00 61.41 475 TRP A C 1
ATOM 3701 O O . TRP A 1 475 ? 8.947 4.396 -33.273 1.00 61.41 475 TRP A O 1
ATOM 3711 N N . ARG A 1 476 ? 8.842 4.140 -31.019 1.00 69.44 476 ARG A N 1
ATOM 3712 C CA . ARG A 1 476 ? 9.895 3.138 -30.773 1.00 69.44 476 ARG A CA 1
ATOM 3713 C C . ARG A 1 476 ? 9.306 2.023 -29.891 1.00 69.44 476 ARG A C 1
ATOM 3715 O O . ARG A 1 476 ? 8.465 2.313 -29.051 1.00 69.44 476 ARG A O 1
ATOM 3722 N N . MET A 1 477 ? 9.728 0.761 -29.986 1.00 74.06 477 MET A N 1
ATOM 3723 C CA . MET A 1 477 ? 9.339 -0.249 -28.974 1.00 74.06 477 MET A CA 1
ATOM 3724 C C . MET A 1 477 ? 10.355 -0.296 -27.835 1.00 74.06 477 MET A C 1
ATOM 3726 O O . MET A 1 477 ? 9.979 -0.292 -26.664 1.00 74.06 477 MET A O 1
ATOM 3730 N N . ILE A 1 478 ? 11.643 -0.269 -28.175 1.00 77.69 478 ILE A N 1
ATOM 3731 C CA . ILE A 1 478 ? 12.743 -0.174 -27.215 1.00 77.69 478 ILE A CA 1
ATOM 3732 C C . ILE A 1 478 ? 13.586 1.052 -27.552 1.00 77.69 478 ILE A C 1
ATOM 3734 O O . ILE A 1 478 ? 13.893 1.303 -28.721 1.00 77.69 478 ILE A O 1
ATOM 3738 N N . LEU A 1 479 ? 13.968 1.779 -26.505 1.00 76.62 479 LEU A N 1
ATOM 3739 C CA . LEU A 1 479 ? 14.961 2.837 -26.534 1.00 76.62 479 LEU A CA 1
ATOM 3740 C C . LEU A 1 479 ? 16.086 2.516 -25.546 1.00 76.62 479 LEU A C 1
ATOM 3742 O O . LEU A 1 479 ? 15.821 2.179 -24.396 1.00 76.62 479 LEU A O 1
ATOM 3746 N N . ASN A 1 480 ? 17.329 2.646 -25.999 1.00 76.75 480 ASN A N 1
ATOM 3747 C CA . ASN A 1 480 ? 18.541 2.478 -25.204 1.00 76.75 480 ASN A CA 1
ATOM 3748 C C . ASN A 1 480 ? 19.481 3.655 -25.514 1.00 76.75 480 ASN A C 1
ATOM 3750 O O . ASN A 1 480 ? 19.926 3.783 -26.654 1.00 76.75 480 ASN A O 1
ATOM 3754 N N . GLU A 1 481 ? 19.748 4.523 -24.535 1.00 75.12 481 GLU A N 1
ATOM 3755 C CA . GLU A 1 481 ? 20.514 5.767 -24.708 1.00 75.12 481 GLU A CA 1
ATOM 3756 C C . GLU A 1 481 ? 21.516 6.003 -23.563 1.00 75.12 481 GLU A C 1
ATOM 3758 O O . GLU A 1 481 ? 21.156 6.053 -22.385 1.00 75.12 481 GLU A O 1
ATOM 3763 N N . GLY A 1 482 ? 22.783 6.227 -23.918 1.00 71.06 482 GLY A N 1
ATOM 3764 C CA . GLY A 1 482 ? 23.793 6.817 -23.041 1.00 71.06 482 GLY A CA 1
ATOM 3765 C C . GLY A 1 482 ? 23.886 8.326 -23.277 1.00 71.06 482 GLY A C 1
ATOM 3766 O O . GLY A 1 482 ? 24.179 8.766 -24.390 1.00 71.06 482 GLY A O 1
ATOM 3767 N N . ILE A 1 483 ? 23.647 9.123 -22.236 1.00 72.38 483 ILE A N 1
ATOM 3768 C CA . ILE A 1 483 ? 23.612 10.590 -22.293 1.00 72.38 483 ILE A CA 1
ATOM 3769 C C . ILE A 1 483 ? 24.808 11.149 -21.509 1.00 72.38 483 ILE A C 1
ATOM 3771 O O . ILE A 1 483 ? 25.037 10.790 -20.356 1.00 72.38 483 ILE A O 1
ATOM 3775 N N . ASN A 1 484 ? 25.589 12.039 -22.121 1.00 69.44 484 ASN A N 1
ATOM 3776 C CA . ASN A 1 48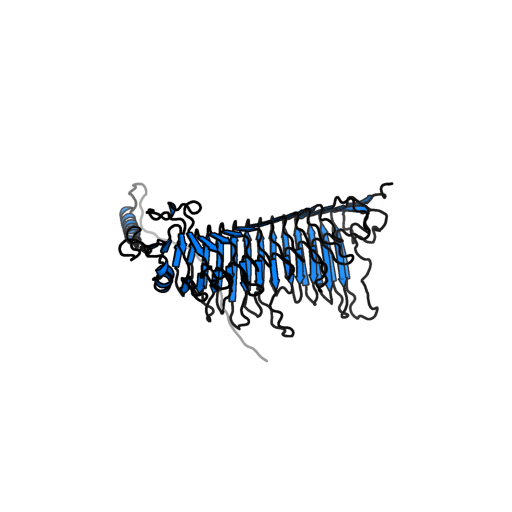4 ? 26.756 12.650 -21.481 1.00 69.44 484 ASN A CA 1
ATOM 3777 C C . ASN A 1 484 ? 26.577 14.173 -21.397 1.00 69.44 484 ASN A C 1
ATOM 3779 O O . ASN A 1 484 ? 26.662 14.862 -22.412 1.00 69.44 484 ASN A O 1
ATOM 3783 N N . THR A 1 485 ? 26.314 14.688 -20.192 1.00 69.62 485 THR A N 1
ATOM 3784 C CA . THR A 1 485 ? 26.169 16.130 -19.921 1.00 69.62 485 THR A CA 1
ATOM 3785 C C . THR A 1 485 ? 27.320 16.712 -19.098 1.00 69.62 485 THR A C 1
ATOM 3787 O O . THR A 1 485 ? 27.498 17.926 -19.093 1.00 69.62 485 THR A O 1
ATOM 3790 N N . THR A 1 486 ? 28.093 15.881 -18.387 1.00 66.94 486 THR A N 1
ATOM 3791 C CA . THR A 1 486 ? 29.182 16.318 -17.484 1.00 66.94 486 THR A CA 1
ATOM 3792 C C . THR A 1 486 ? 30.588 15.968 -17.973 1.00 66.94 486 THR A C 1
ATOM 3794 O O . THR A 1 486 ? 31.566 16.342 -17.333 1.00 66.94 486 THR A O 1
ATOM 3797 N N . GLY A 1 487 ? 30.708 15.242 -19.083 1.00 61.44 487 GLY A N 1
ATOM 3798 C CA . GLY A 1 487 ? 31.971 14.799 -19.668 1.00 61.44 487 GLY A CA 1
ATOM 3799 C C . GLY A 1 487 ? 32.435 13.397 -19.279 1.00 61.44 487 GLY A C 1
ATOM 3800 O O . GLY A 1 487 ? 33.453 12.938 -19.791 1.00 61.44 487 GLY A O 1
ATOM 3801 N N . THR A 1 488 ? 31.666 12.688 -18.453 1.00 68.62 488 THR A N 1
ATOM 3802 C CA . THR A 1 488 ? 31.897 11.286 -18.081 1.00 68.62 488 THR A CA 1
ATOM 3803 C C . THR A 1 488 ? 31.012 10.355 -18.915 1.00 68.62 488 THR A C 1
ATOM 3805 O O . THR A 1 488 ? 29.784 10.473 -18.935 1.00 68.62 488 THR A O 1
ATOM 3808 N N . GLY A 1 489 ? 31.623 9.412 -19.633 1.00 68.75 489 GLY A N 1
ATOM 3809 C CA . GLY A 1 489 ? 30.924 8.549 -20.588 1.00 68.75 489 GLY A CA 1
ATOM 3810 C C . GLY A 1 489 ? 29.995 7.523 -19.931 1.00 68.75 489 GLY A C 1
ATOM 3811 O O . GLY A 1 489 ? 30.458 6.606 -19.259 1.00 68.75 489 GLY A O 1
ATOM 3812 N N . ALA A 1 490 ? 28.682 7.635 -20.151 1.00 75.38 490 ALA A N 1
ATOM 3813 C CA . ALA A 1 490 ? 27.720 6.614 -19.726 1.00 75.38 490 ALA A CA 1
ATOM 3814 C C . ALA A 1 490 ? 27.852 5.317 -20.553 1.00 75.38 490 ALA A C 1
ATOM 3816 O O . ALA A 1 490 ? 28.139 5.363 -21.748 1.00 75.38 490 ALA A O 1
ATOM 3817 N N . VAL A 1 491 ? 27.609 4.160 -19.933 1.00 77.50 491 VAL A N 1
ATOM 3818 C CA . VAL A 1 491 ? 27.644 2.833 -20.568 1.00 77.50 491 VAL A CA 1
ATOM 3819 C C . VAL A 1 491 ? 26.277 2.163 -20.440 1.00 77.50 491 VAL A C 1
ATOM 3821 O O . VAL A 1 491 ? 25.850 1.855 -19.327 1.00 77.50 491 VAL A O 1
ATOM 3824 N N . THR A 1 492 ? 25.602 1.883 -21.554 1.00 79.56 492 THR A N 1
ATOM 3825 C CA . THR A 1 492 ? 24.294 1.208 -21.567 1.00 79.56 492 THR A CA 1
ATOM 3826 C C . THR A 1 492 ? 24.288 -0.037 -22.445 1.00 79.56 492 THR A C 1
ATOM 3828 O O . THR A 1 492 ? 24.536 0.020 -23.649 1.00 79.56 492 THR A O 1
ATOM 3831 N N . HIS A 1 493 ? 23.978 -1.187 -21.847 1.00 85.69 493 HIS A N 1
ATOM 3832 C CA . HIS A 1 493 ? 23.814 -2.455 -22.555 1.00 85.69 493 HIS A CA 1
ATOM 3833 C C . HIS A 1 493 ? 22.371 -2.956 -22.443 1.00 85.69 493 HIS A C 1
ATOM 3835 O O . HIS A 1 493 ? 21.818 -3.029 -21.348 1.00 85.69 493 HIS A O 1
ATOM 3841 N N . PHE A 1 494 ? 21.778 -3.361 -23.563 1.00 86.06 494 PHE A N 1
ATOM 3842 C CA . PHE A 1 494 ? 20.442 -3.953 -23.598 1.00 86.06 494 PHE A CA 1
ATOM 3843 C C . PHE A 1 494 ? 20.513 -5.327 -24.268 1.00 86.06 494 PHE A C 1
ATOM 3845 O O . PHE A 1 494 ? 20.904 -5.435 -25.427 1.00 86.06 494 PHE A O 1
ATOM 3852 N N . TYR A 1 495 ? 20.154 -6.385 -23.549 1.00 88.94 495 TYR A N 1
ATOM 3853 C CA . TYR A 1 495 ? 20.189 -7.766 -24.026 1.00 88.94 495 TYR A CA 1
ATOM 3854 C C . TYR A 1 495 ? 18.764 -8.246 -24.304 1.00 88.94 495 TYR A C 1
ATOM 3856 O O . TYR A 1 495 ? 17.911 -8.183 -23.420 1.00 88.94 495 TYR A O 1
ATOM 3864 N N . ILE A 1 496 ? 18.509 -8.725 -25.520 1.00 88.31 496 ILE A N 1
ATOM 3865 C CA . ILE A 1 496 ? 17.214 -9.239 -25.980 1.00 88.31 496 ILE A CA 1
ATOM 3866 C C . ILE A 1 496 ? 17.405 -10.717 -26.329 1.00 88.31 496 ILE A C 1
ATOM 3868 O O . ILE A 1 496 ? 18.125 -11.038 -27.275 1.00 88.31 496 ILE A O 1
ATOM 3872 N N . GLN A 1 497 ? 16.781 -11.617 -25.569 1.00 91.94 497 GLN A N 1
ATOM 3873 C CA . GLN A 1 497 ? 16.944 -13.065 -25.733 1.00 91.94 497 GLN A CA 1
ATOM 3874 C C . GLN A 1 497 ? 15.592 -13.790 -25.756 1.00 91.94 497 GLN A C 1
ATOM 3876 O O . GLN A 1 497 ? 14.722 -13.491 -24.940 1.00 91.94 497 GLN A O 1
ATOM 3881 N N . ASN A 1 498 ? 15.399 -14.767 -26.651 1.00 94.31 498 ASN A N 1
ATOM 3882 C CA . ASN A 1 498 ? 14.171 -15.582 -26.732 1.00 94.31 498 ASN A CA 1
ATOM 3883 C C . ASN A 1 498 ? 12.862 -14.757 -26.768 1.00 94.31 498 ASN A C 1
ATOM 3885 O O . ASN A 1 498 ? 11.833 -15.198 -26.258 1.00 94.31 498 ASN A O 1
ATOM 3889 N N . SER A 1 499 ? 12.911 -13.522 -27.269 1.00 90.38 499 SER A N 1
ATOM 3890 C CA . SER A 1 499 ? 11.845 -12.529 -27.097 1.00 90.38 499 SER A CA 1
ATOM 3891 C C . SER A 1 499 ? 11.197 -12.160 -28.430 1.00 90.38 499 SER A C 1
ATOM 3893 O O . SER A 1 499 ? 11.787 -12.352 -29.493 1.00 90.38 499 SER A O 1
ATOM 3895 N N . ILE A 1 500 ? 9.974 -11.635 -28.376 1.00 88.38 500 ILE A N 1
ATOM 3896 C CA . ILE A 1 500 ? 9.199 -11.216 -29.549 1.00 88.38 500 ILE A CA 1
ATOM 3897 C C . ILE A 1 500 ? 8.958 -9.709 -29.466 1.00 88.38 500 ILE A C 1
ATOM 3899 O O . ILE A 1 500 ? 8.457 -9.208 -28.460 1.00 88.38 500 ILE A O 1
ATOM 3903 N N . ILE A 1 501 ? 9.313 -8.980 -30.521 1.00 83.69 501 ILE A N 1
ATOM 3904 C CA . ILE A 1 501 ? 9.128 -7.530 -30.642 1.00 83.69 501 ILE A CA 1
ATOM 3905 C C . ILE A 1 501 ? 8.334 -7.284 -31.924 1.00 83.69 501 ILE A C 1
ATOM 3907 O O . ILE A 1 501 ? 8.868 -7.398 -33.028 1.00 83.69 501 ILE A O 1
ATOM 3911 N N . TRP A 1 502 ? 7.039 -7.003 -31.766 1.00 80.25 502 TRP A N 1
ATOM 3912 C CA . TRP A 1 502 ? 6.072 -6.982 -32.862 1.00 80.25 502 TRP A CA 1
ATOM 3913 C C . TRP A 1 502 ? 5.164 -5.738 -32.831 1.00 80.25 502 TRP A C 1
ATOM 3915 O O . TRP A 1 502 ? 4.167 -5.710 -32.098 1.00 80.25 502 TRP A O 1
ATOM 3925 N N . PRO A 1 503 ? 5.468 -4.708 -33.636 1.00 73.38 503 PRO A N 1
ATOM 3926 C CA . PRO A 1 503 ? 4.536 -3.633 -33.942 1.00 73.38 503 PRO A CA 1
ATOM 3927 C C . PRO A 1 503 ? 3.620 -4.017 -35.111 1.00 73.38 503 PRO A C 1
ATOM 3929 O O . PRO A 1 503 ? 4.032 -4.746 -36.011 1.00 73.38 503 PRO A O 1
ATOM 3932 N N . SER A 1 504 ? 2.385 -3.510 -35.125 1.00 65.19 504 SER A N 1
ATOM 3933 C CA . SER A 1 504 ? 1.417 -3.783 -36.200 1.00 65.19 504 SER A CA 1
ATOM 3934 C C . SER A 1 504 ? 1.351 -2.719 -37.304 1.00 65.19 504 SER A C 1
ATOM 3936 O O . SER A 1 504 ? 0.632 -2.925 -38.279 1.00 65.19 504 SER A O 1
ATOM 3938 N N . THR A 1 505 ? 2.007 -1.563 -37.149 1.00 60.25 505 THR A N 1
ATOM 3939 C CA . THR A 1 505 ? 1.871 -0.412 -38.063 1.00 60.25 505 THR A CA 1
ATOM 3940 C C . THR A 1 505 ? 3.167 0.391 -38.226 1.00 60.25 505 THR A C 1
ATOM 3942 O O . THR A 1 505 ? 4.176 0.156 -37.564 1.00 60.25 505 THR A O 1
ATOM 3945 N N . LYS A 1 506 ? 3.153 1.348 -39.164 1.00 56.72 506 LYS A N 1
ATOM 3946 C CA . LYS A 1 506 ? 4.310 2.157 -39.575 1.00 56.72 506 LYS A CA 1
ATOM 3947 C C . LYS A 1 506 ? 4.901 2.970 -38.413 1.00 56.72 506 LYS A C 1
ATOM 3949 O O . LYS A 1 506 ? 4.237 3.840 -37.853 1.00 56.72 506 LYS A O 1
ATOM 3954 N N . HIS A 1 507 ? 6.181 2.757 -38.112 1.00 56.62 507 HIS A N 1
ATOM 3955 C CA . HIS A 1 507 ? 6.910 3.442 -37.034 1.00 56.62 507 HIS A CA 1
ATOM 3956 C C . HIS A 1 507 ? 8.280 3.960 -37.509 1.00 56.62 507 HIS A C 1
ATOM 3958 O O . HIS A 1 507 ? 8.806 3.502 -38.521 1.00 56.62 507 HIS A O 1
ATOM 3964 N N . TRP A 1 508 ? 8.891 4.889 -36.763 1.00 46.72 508 TRP A N 1
ATOM 3965 C CA . TRP A 1 508 ? 10.226 5.459 -37.052 1.00 46.72 508 TRP A CA 1
ATOM 3966 C C . TRP A 1 508 ? 11.377 4.548 -36.557 1.00 46.72 508 TRP A C 1
ATOM 3968 O O . TRP A 1 508 ? 12.400 5.010 -36.056 1.00 46.72 508 TRP A O 1
ATOM 3978 N N . GLY A 1 509 ? 11.194 3.233 -36.715 1.00 51.03 509 GLY A N 1
ATOM 3979 C CA . GLY A 1 509 ? 12.083 2.172 -36.235 1.00 51.03 509 GLY A CA 1
ATOM 3980 C C . GLY A 1 509 ? 11.491 1.403 -35.050 1.00 51.03 509 GLY A C 1
ATOM 3981 O O . GLY A 1 509 ? 11.375 1.936 -33.950 1.00 51.03 509 GLY A O 1
ATOM 3982 N N . SER A 1 510 ? 11.154 0.123 -35.255 1.00 44.75 510 SER A N 1
ATOM 3983 C CA . SER A 1 510 ? 10.607 -0.754 -34.200 1.00 44.75 510 SER A CA 1
ATOM 3984 C C . SER A 1 510 ? 11.530 -0.854 -32.987 1.00 44.75 510 SER A C 1
ATOM 3986 O O . SER A 1 510 ? 11.078 -0.866 -31.848 1.00 44.75 510 SER A O 1
ATOM 3988 N N . ILE A 1 511 ? 12.838 -0.850 -33.221 1.00 49.41 511 ILE A N 1
ATOM 3989 C CA . ILE A 1 511 ? 13.848 -0.539 -32.216 1.00 49.41 511 ILE A CA 1
ATOM 3990 C C . ILE A 1 511 ? 14.610 0.653 -32.780 1.00 49.41 511 ILE A C 1
ATOM 3992 O O . ILE A 1 511 ? 15.100 0.584 -33.907 1.00 49.41 511 ILE A O 1
ATOM 3996 N N . THR A 1 512 ? 14.717 1.738 -32.015 1.00 49.44 512 THR A N 1
ATOM 3997 C CA . THR A 1 512 ? 15.717 2.764 -32.307 1.00 49.44 512 THR A CA 1
ATOM 3998 C C . THR A 1 512 ? 16.859 2.552 -31.332 1.00 49.44 512 THR A C 1
ATOM 4000 O O . THR A 1 512 ? 16.781 2.973 -30.179 1.00 49.44 512 THR A O 1
ATOM 4003 N N . VAL A 1 513 ? 17.937 1.920 -31.797 1.00 47.44 513 VAL A N 1
ATOM 4004 C CA . VAL A 1 513 ? 19.257 2.222 -31.249 1.00 47.44 513 VAL A CA 1
ATOM 4005 C C . VAL A 1 513 ? 19.692 3.495 -31.975 1.00 47.44 513 VAL A C 1
ATOM 4007 O O . VAL A 1 513 ? 20.004 3.416 -33.166 1.00 47.44 513 VAL A O 1
ATOM 4010 N N . PRO A 1 514 ? 19.644 4.688 -31.348 1.00 38.88 514 PRO A N 1
ATOM 4011 C CA . PRO A 1 514 ? 20.176 5.875 -31.991 1.00 38.88 514 PRO A CA 1
ATOM 4012 C C . PRO A 1 514 ? 21.665 5.643 -32.234 1.00 38.88 514 PRO A C 1
ATOM 4014 O O . PRO A 1 514 ? 22.459 5.438 -31.313 1.00 38.88 514 PRO A O 1
ATOM 4017 N N . LYS A 1 515 ? 22.024 5.608 -33.517 1.00 34.00 515 LYS A N 1
ATOM 4018 C CA . LYS A 1 515 ? 23.404 5.503 -33.962 1.00 34.00 515 LYS A CA 1
ATOM 4019 C C . LYS A 1 515 ? 24.123 6.759 -33.478 1.00 34.00 515 LYS A C 1
ATOM 4021 O O . LYS A 1 515 ? 23.857 7.844 -33.978 1.00 34.00 515 LYS A O 1
ATOM 4026 N N . GLN A 1 516 ? 25.038 6.554 -32.534 1.00 34.00 516 GLN A N 1
ATOM 4027 C CA . GLN A 1 516 ? 25.781 7.582 -31.806 1.00 34.00 516 GLN A CA 1
ATOM 4028 C C . GLN A 1 516 ? 24.961 8.382 -30.782 1.00 34.00 516 GLN A C 1
ATOM 4030 O O . GLN A 1 516 ? 23.780 8.674 -30.938 1.00 34.00 516 GLN A O 1
ATOM 4035 N N . LEU A 1 517 ? 25.688 8.732 -29.721 1.00 33.03 517 LEU A N 1
ATOM 4036 C CA . LEU A 1 517 ? 25.383 9.725 -28.704 1.00 33.03 517 LEU A CA 1
ATOM 4037 C C . LEU A 1 517 ? 24.543 10.905 -29.232 1.00 33.03 517 LEU A C 1
ATOM 4039 O O . LEU A 1 517 ? 24.860 11.470 -30.281 1.00 33.03 517 LEU A O 1
ATOM 4043 N N . ILE A 1 518 ? 23.646 11.432 -28.390 1.00 35.03 518 ILE A N 1
ATOM 4044 C CA . ILE A 1 518 ? 23.377 12.880 -28.397 1.00 35.03 518 ILE A CA 1
ATOM 4045 C C . ILE A 1 518 ? 24.649 13.554 -27.859 1.00 35.03 518 ILE A C 1
ATOM 4047 O O . ILE A 1 518 ? 24.760 13.883 -26.676 1.00 35.03 518 ILE A O 1
ATOM 4051 N N . ASN A 1 519 ? 25.666 13.665 -28.719 1.00 32.50 519 ASN A N 1
ATOM 4052 C CA . ASN A 1 519 ? 26.955 14.240 -28.365 1.00 32.50 519 ASN A CA 1
ATOM 4053 C C . ASN A 1 519 ? 26.844 15.764 -28.416 1.00 32.50 519 ASN A C 1
ATOM 4055 O O . ASN A 1 519 ? 27.271 16.399 -29.378 1.00 32.50 519 ASN A O 1
ATOM 4059 N N . ASN A 1 520 ? 26.268 16.362 -27.373 1.00 33.47 520 ASN A N 1
ATOM 4060 C CA . ASN A 1 520 ? 26.161 17.819 -27.282 1.00 33.47 520 ASN A CA 1
ATOM 4061 C C . ASN A 1 520 ? 27.524 18.528 -27.144 1.00 33.47 520 ASN A C 1
ATOM 4063 O O . ASN A 1 520 ? 27.560 19.756 -27.162 1.00 33.47 520 ASN A O 1
ATOM 4067 N N . SER A 1 521 ? 28.653 17.809 -27.056 1.00 36.03 521 SER A N 1
ATOM 4068 C CA . SER A 1 521 ? 29.957 18.400 -27.371 1.00 36.03 521 SER A CA 1
ATOM 4069 C C . SER A 1 521 ? 30.989 17.385 -27.873 1.00 36.03 521 SER A C 1
ATOM 4071 O O . SER A 1 521 ? 31.006 16.226 -27.467 1.00 36.03 521 SER A O 1
ATOM 4073 N N . VAL A 1 522 ? 31.917 17.861 -28.704 1.00 42.12 522 VAL A N 1
ATOM 4074 C CA . VAL A 1 522 ? 33.102 17.117 -29.174 1.00 42.12 522 VAL A CA 1
ATOM 4075 C C . VAL A 1 522 ? 34.254 17.179 -28.140 1.00 42.12 522 VAL A C 1
ATOM 4077 O O . VAL A 1 522 ? 35.399 16.890 -28.467 1.00 42.12 522 VAL A O 1
ATOM 4080 N N . ASN A 1 523 ? 33.972 17.584 -26.892 1.00 44.22 523 ASN A N 1
ATOM 4081 C CA . ASN A 1 523 ? 34.961 18.161 -25.966 1.00 44.22 523 ASN A CA 1
ATOM 4082 C C . ASN A 1 523 ? 35.168 17.362 -24.660 1.00 44.22 523 ASN A C 1
ATOM 4084 O O . ASN A 1 523 ? 35.592 17.937 -23.657 1.00 44.22 523 ASN A O 1
ATOM 4088 N N . TYR A 1 524 ? 34.847 16.065 -24.628 1.00 49.19 524 TYR A N 1
ATOM 4089 C CA . TYR A 1 524 ? 34.849 15.269 -23.393 1.00 49.19 524 TYR A CA 1
ATOM 4090 C C . TYR A 1 524 ? 35.851 14.106 -23.405 1.00 49.19 524 TYR A C 1
ATOM 4092 O O . TYR A 1 524 ? 36.058 13.459 -24.428 1.00 49.19 524 TYR A O 1
ATOM 4100 N N . SER A 1 525 ? 36.477 13.855 -22.250 1.00 51.94 525 SER A N 1
ATOM 4101 C CA . SER A 1 525 ? 37.661 12.993 -22.106 1.00 51.94 525 SER A CA 1
ATOM 4102 C C . SER A 1 525 ? 37.378 11.489 -22.095 1.00 51.94 525 SER A C 1
ATOM 4104 O O . SER A 1 525 ? 38.285 10.711 -22.377 1.00 51.94 525 SER A O 1
ATOM 4106 N N . GLU A 1 526 ? 36.148 11.068 -21.787 1.00 58.53 526 GLU A N 1
ATOM 4107 C CA . GLU A 1 526 ? 35.740 9.658 -21.808 1.00 58.53 526 GLU A CA 1
ATOM 4108 C C . GLU A 1 526 ? 34.460 9.474 -22.647 1.00 58.53 526 GLU A C 1
ATOM 4110 O O . GLU A 1 526 ? 33.381 9.907 -22.224 1.00 58.53 526 GLU A O 1
ATOM 4115 N N . PRO A 1 527 ? 34.529 8.839 -23.834 1.00 60.22 527 PRO A N 1
ATOM 4116 C CA . PRO A 1 527 ? 33.343 8.552 -24.631 1.00 60.22 527 PRO A CA 1
ATOM 4117 C C . PRO A 1 527 ? 32.531 7.408 -24.010 1.00 60.22 527 PRO A C 1
ATOM 4119 O O . PRO A 1 527 ? 33.061 6.343 -23.693 1.00 60.22 527 PRO A O 1
ATOM 4122 N N . GLY A 1 528 ? 31.222 7.622 -23.868 1.00 65.50 528 GLY A N 1
ATOM 4123 C CA . GLY A 1 528 ? 30.284 6.585 -23.436 1.00 65.50 528 GLY A CA 1
ATOM 4124 C C . GLY A 1 528 ? 30.069 5.496 -24.493 1.00 65.50 528 GLY A C 1
ATOM 4125 O O . GLY A 1 528 ? 30.394 5.682 -25.668 1.00 65.50 528 GLY A O 1
ATOM 4126 N N . THR A 1 529 ? 29.485 4.364 -2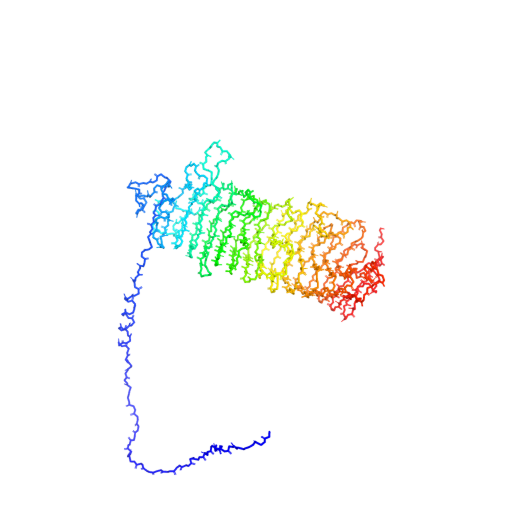4.095 1.00 74.12 529 THR A N 1
ATOM 4127 C CA . THR A 1 529 ? 29.171 3.249 -25.002 1.00 74.12 529 THR A CA 1
ATOM 4128 C C . THR A 1 529 ? 27.736 2.760 -24.829 1.00 74.12 529 THR A C 1
ATOM 4130 O O . THR A 1 529 ? 27.323 2.337 -23.755 1.00 74.12 529 THR A O 1
ATOM 4133 N N . THR A 1 530 ? 26.969 2.757 -25.916 1.00 76.06 530 THR A N 1
ATOM 4134 C CA . THR A 1 530 ? 25.600 2.225 -25.953 1.00 76.06 530 THR A CA 1
ATOM 4135 C C . THR A 1 530 ? 25.553 1.051 -26.920 1.00 76.06 530 THR A C 1
ATOM 4137 O O . THR A 1 530 ? 25.971 1.181 -28.071 1.00 76.06 530 THR A O 1
ATOM 4140 N N . ARG A 1 531 ? 25.080 -0.110 -26.456 1.00 78.94 531 ARG A N 1
ATOM 4141 C CA . ARG A 1 531 ? 24.951 -1.338 -27.255 1.00 78.94 531 ARG A CA 1
ATOM 4142 C C . ARG A 1 531 ? 23.647 -2.065 -26.959 1.00 78.94 531 ARG A C 1
ATOM 4144 O O . ARG A 1 531 ? 23.242 -2.182 -25.805 1.00 78.94 531 ARG A O 1
ATOM 4151 N N . THR A 1 532 ? 23.056 -2.634 -27.998 1.00 80.31 532 THR A N 1
ATOM 4152 C CA . THR A 1 532 ? 21.949 -3.588 -27.897 1.00 80.31 532 THR A CA 1
ATOM 4153 C C . THR A 1 532 ? 22.400 -4.900 -28.528 1.00 80.31 532 THR A C 1
ATOM 4155 O O . THR A 1 532 ? 23.036 -4.871 -29.578 1.00 80.31 532 THR A O 1
ATOM 4158 N N . PHE A 1 533 ? 22.098 -6.029 -27.893 1.00 83.69 533 PHE A N 1
ATOM 4159 C CA . PHE A 1 533 ? 22.470 -7.377 -28.325 1.00 83.69 533 PHE A CA 1
ATOM 4160 C C . PHE A 1 533 ? 21.203 -8.214 -28.504 1.00 83.69 533 PHE A C 1
ATOM 4162 O O . PHE A 1 533 ? 20.353 -8.234 -27.612 1.00 83.69 533 PHE A O 1
ATOM 4169 N N . ILE A 1 534 ? 21.074 -8.910 -29.633 1.00 82.56 534 ILE A N 1
ATOM 4170 C CA . ILE A 1 534 ? 19.875 -9.684 -29.989 1.00 82.56 534 ILE A CA 1
ATOM 4171 C C . ILE A 1 534 ? 20.257 -11.151 -30.190 1.00 82.56 534 ILE A C 1
ATOM 4173 O O . ILE A 1 534 ? 21.080 -11.456 -31.045 1.00 82.56 534 ILE A O 1
ATOM 4177 N N . GLN A 1 535 ? 19.629 -12.072 -29.460 1.00 86.81 535 GLN A N 1
ATOM 4178 C CA . GLN A 1 535 ? 19.872 -13.513 -29.569 1.00 86.81 535 GLN A CA 1
ATOM 4179 C C . GLN A 1 535 ? 18.550 -14.290 -29.616 1.00 86.81 535 GLN A C 1
ATOM 4181 O O . GLN A 1 535 ? 17.661 -14.053 -28.799 1.00 86.81 535 GLN A O 1
ATOM 4186 N N . ASN A 1 536 ? 18.410 -15.234 -30.553 1.00 89.81 536 ASN A N 1
ATOM 4187 C CA . ASN A 1 536 ? 17.278 -16.168 -30.654 1.00 89.81 536 ASN A CA 1
ATOM 4188 C C . ASN A 1 536 ? 15.888 -15.507 -30.493 1.00 89.81 536 ASN A C 1
ATOM 4190 O O . ASN A 1 536 ? 15.005 -16.032 -29.824 1.00 89.81 536 ASN A O 1
ATOM 4194 N N . SER A 1 537 ? 15.723 -14.297 -31.029 1.00 84.56 537 SER A N 1
ATOM 4195 C CA . SER A 1 537 ? 14.542 -13.444 -30.838 1.00 84.56 537 SER A CA 1
ATOM 4196 C C . SER A 1 537 ? 13.912 -13.094 -32.183 1.00 84.56 537 SER A C 1
ATOM 4198 O O . SER A 1 537 ? 14.614 -13.082 -33.194 1.00 84.56 537 SER A O 1
ATOM 4200 N N . ILE A 1 538 ? 12.610 -12.806 -32.197 1.00 84.25 538 ILE A N 1
ATOM 4201 C CA . ILE A 1 538 ? 11.855 -12.406 -33.393 1.00 84.25 538 ILE A CA 1
ATOM 4202 C C . ILE A 1 538 ? 11.570 -10.908 -33.307 1.00 84.25 538 ILE A C 1
ATOM 4204 O O . ILE A 1 538 ? 10.966 -10.447 -32.339 1.00 84.25 538 ILE A O 1
ATOM 4208 N N . ILE A 1 539 ? 11.994 -10.147 -34.314 1.00 78.81 539 ILE A N 1
ATOM 4209 C CA . ILE A 1 539 ? 11.816 -8.690 -34.362 1.00 78.81 539 ILE A CA 1
ATOM 4210 C C . ILE A 1 539 ? 11.215 -8.322 -35.718 1.00 78.81 539 ILE A C 1
ATOM 4212 O O . ILE A 1 539 ? 11.846 -8.574 -36.744 1.00 78.81 539 ILE A O 1
ATOM 4216 N N . ASN A 1 540 ? 10.023 -7.717 -35.724 1.00 75.25 540 ASN A N 1
ATOM 4217 C CA . ASN A 1 540 ? 9.419 -7.164 -36.937 1.00 75.25 540 ASN A CA 1
ATOM 4218 C C . ASN A 1 540 ? 9.767 -5.670 -37.091 1.00 75.25 540 ASN A C 1
ATOM 4220 O O . ASN A 1 540 ? 9.633 -4.877 -36.152 1.00 75.25 540 ASN A O 1
ATOM 4224 N N . THR A 1 541 ? 10.227 -5.281 -38.279 1.00 68.19 541 THR A N 1
ATOM 4225 C CA . THR A 1 541 ? 10.661 -3.926 -38.639 1.00 68.19 541 THR A CA 1
ATOM 4226 C C . THR A 1 541 ? 10.000 -3.464 -39.935 1.00 68.19 541 THR A C 1
ATOM 4228 O O . THR A 1 541 ? 9.759 -4.266 -40.828 1.00 68.19 541 THR A O 1
ATOM 4231 N N . PHE A 1 542 ? 9.724 -2.165 -40.061 1.00 60.03 542 PHE A N 1
ATOM 4232 C CA . PHE A 1 542 ? 9.168 -1.578 -41.286 1.00 60.03 542 PHE A CA 1
ATOM 4233 C C . PHE A 1 542 ? 10.230 -0.758 -42.028 1.00 60.03 542 PHE A C 1
ATOM 4235 O O . PHE A 1 542 ? 11.010 -0.031 -41.409 1.00 60.03 542 PHE A O 1
ATOM 4242 N N . ALA A 1 543 ? 10.240 -0.858 -43.360 1.00 47.72 543 ALA A N 1
ATOM 4243 C CA . ALA A 1 543 ? 11.334 -0.377 -44.215 1.00 47.72 543 ALA A CA 1
ATOM 4244 C C . ALA A 1 543 ? 11.624 1.146 -44.182 1.00 47.72 543 ALA A C 1
ATOM 4246 O O . ALA A 1 543 ? 12.708 1.566 -44.570 1.00 47.72 543 ALA A O 1
ATOM 4247 N N . ASP A 1 544 ? 10.697 1.978 -43.699 1.00 45.94 544 ASP A N 1
ATOM 4248 C CA . ASP A 1 544 ? 10.714 3.444 -43.882 1.00 45.94 544 ASP A CA 1
ATOM 4249 C C . ASP A 1 544 ? 11.368 4.238 -42.724 1.00 45.94 544 ASP A C 1
ATOM 4251 O O . ASP A 1 544 ? 11.003 5.385 -42.459 1.00 45.94 544 ASP A O 1
ATOM 4255 N N . GLY A 1 545 ? 12.291 3.623 -41.973 1.00 46.16 545 GLY A N 1
ATOM 4256 C CA . GLY A 1 545 ? 12.960 4.297 -40.845 1.00 46.16 545 GLY A CA 1
ATOM 4257 C C . GLY A 1 545 ? 13.960 3.471 -40.027 1.00 46.16 545 GLY A C 1
ATOM 4258 O O . GLY A 1 545 ? 14.792 4.047 -39.328 1.00 46.16 545 GLY A O 1
ATOM 4259 N N . GLY A 1 546 ? 13.930 2.139 -40.119 1.00 47.19 546 GLY A N 1
ATOM 4260 C CA . GLY A 1 546 ? 14.941 1.268 -39.513 1.00 47.19 546 GLY A CA 1
ATOM 4261 C C . GLY A 1 546 ? 15.836 0.624 -40.568 1.00 47.19 546 GLY A C 1
ATOM 4262 O O . GLY A 1 546 ? 15.402 -0.320 -41.222 1.00 47.19 546 GLY A O 1
ATOM 4263 N N . SER A 1 547 ? 17.090 1.077 -40.697 1.00 47.28 547 SER A N 1
ATOM 4264 C CA . SER A 1 547 ? 18.122 0.209 -41.281 1.00 47.28 547 SER A CA 1
ATOM 4265 C C . SER A 1 547 ? 18.384 -0.961 -40.332 1.00 47.28 547 SER A C 1
ATOM 4267 O O . SER A 1 547 ? 18.342 -0.790 -39.110 1.00 47.28 547 SER A O 1
ATOM 4269 N N . ILE A 1 548 ? 18.744 -2.119 -40.888 1.00 50.75 548 ILE A N 1
ATOM 4270 C CA . ILE A 1 548 ? 19.281 -3.265 -40.137 1.00 50.75 548 ILE A CA 1
ATOM 4271 C C . ILE A 1 548 ? 20.557 -2.870 -39.356 1.00 50.75 548 ILE A C 1
ATOM 4273 O O . ILE A 1 548 ? 20.889 -3.496 -38.355 1.00 50.75 548 ILE A O 1
ATOM 4277 N N . ASP A 1 549 ? 21.209 -1.759 -39.714 1.00 46.56 549 ASP A N 1
ATOM 4278 C CA . ASP A 1 549 ? 22.335 -1.181 -38.965 1.00 46.56 549 ASP A CA 1
ATOM 4279 C C . ASP A 1 549 ? 21.949 -0.534 -37.612 1.00 46.56 549 ASP A C 1
ATOM 4281 O O . ASP A 1 549 ? 22.831 -0.234 -36.808 1.00 46.56 549 ASP A O 1
ATOM 4285 N N . ASN A 1 550 ? 20.657 -0.265 -37.360 1.00 53.25 550 ASN A N 1
ATOM 4286 C CA . ASN A 1 550 ? 20.173 0.567 -36.238 1.00 53.25 550 ASN A CA 1
ATOM 4287 C C . ASN A 1 550 ? 19.446 -0.224 -35.126 1.00 53.25 550 ASN A C 1
ATOM 4289 O O . ASN A 1 550 ? 18.793 0.369 -34.265 1.00 53.25 550 ASN A O 1
ATOM 4293 N N . ILE A 1 551 ? 19.526 -1.557 -35.142 1.00 59.94 551 ILE A N 1
ATOM 4294 C CA . ILE A 1 551 ? 18.831 -2.446 -34.185 1.00 59.94 551 ILE A CA 1
ATOM 4295 C C . ILE A 1 551 ? 19.764 -3.116 -33.166 1.00 59.94 551 ILE A C 1
ATOM 4297 O O . ILE A 1 551 ? 19.292 -3.613 -32.145 1.00 59.94 551 ILE A O 1
ATOM 4301 N N . GLY A 1 552 ? 21.081 -3.057 -33.384 1.00 66.06 552 GLY A N 1
ATOM 4302 C CA . GLY A 1 552 ? 22.100 -3.605 -32.487 1.00 66.06 552 GLY A CA 1
ATOM 4303 C C . GLY A 1 552 ? 22.882 -4.775 -33.086 1.00 66.06 552 GLY A C 1
ATOM 4304 O O . GLY A 1 552 ? 22.787 -5.077 -34.272 1.00 66.06 552 GLY A O 1
ATOM 4305 N N . GLU A 1 553 ? 23.681 -5.427 -32.248 1.00 75.88 553 GLU A N 1
ATOM 4306 C CA . GLU A 1 553 ? 24.519 -6.568 -32.608 1.00 75.88 553 GLU A CA 1
ATOM 4307 C C . GLU A 1 553 ? 23.662 -7.847 -32.650 1.00 75.88 553 GLU A C 1
ATOM 4309 O O . GLU A 1 553 ? 23.159 -8.312 -31.621 1.00 75.88 553 GLU A O 1
ATOM 4314 N N . ASN A 1 554 ? 23.456 -8.400 -33.850 1.00 73.94 554 ASN A N 1
ATOM 4315 C CA . ASN A 1 554 ? 22.690 -9.632 -34.039 1.00 73.94 554 ASN A CA 1
ATOM 4316 C C . ASN A 1 554 ? 23.572 -10.867 -33.779 1.00 73.94 554 ASN A C 1
ATOM 4318 O O . ASN A 1 554 ? 24.432 -11.211 -34.586 1.00 73.94 554 ASN A O 1
ATOM 4322 N N . LEU A 1 555 ? 23.309 -11.555 -32.669 1.00 80.00 555 LEU A N 1
ATOM 4323 C CA . LEU A 1 555 ? 23.973 -12.778 -32.210 1.00 80.00 555 LEU A CA 1
ATOM 4324 C C . LEU A 1 555 ? 23.138 -14.046 -32.506 1.00 80.00 555 LEU A C 1
ATOM 4326 O O . LEU A 1 555 ? 23.289 -15.063 -31.828 1.00 80.00 555 LEU A O 1
ATOM 4330 N N . GLY A 1 556 ? 22.231 -13.987 -33.490 1.00 73.62 556 GLY A N 1
ATOM 4331 C CA . GLY A 1 556 ? 21.416 -15.122 -33.949 1.00 73.62 556 GLY A CA 1
ATOM 4332 C C . GLY A 1 556 ? 19.912 -14.976 -33.697 1.00 73.62 556 GLY A C 1
ATOM 4333 O O . GLY A 1 556 ? 19.274 -15.921 -33.241 1.00 73.62 556 GLY A O 1
ATOM 4334 N N . GLY A 1 557 ? 19.342 -13.791 -33.919 1.00 66.81 557 GLY A N 1
ATOM 4335 C CA . GLY A 1 557 ? 17.900 -13.536 -33.964 1.00 66.81 557 GLY A CA 1
ATOM 4336 C C . GLY A 1 557 ? 17.351 -13.411 -35.391 1.00 66.81 557 GLY A C 1
ATOM 4337 O O . GLY A 1 557 ? 18.066 -13.029 -36.321 1.00 66.81 557 GLY A O 1
ATOM 4338 N N . ASN A 1 558 ? 16.055 -13.695 -35.533 1.00 71.69 558 ASN A N 1
ATOM 4339 C CA . ASN A 1 558 ? 15.286 -13.567 -36.767 1.00 71.69 558 ASN A CA 1
ATOM 4340 C C . ASN A 1 558 ? 14.708 -12.151 -36.864 1.00 71.69 558 ASN A C 1
ATOM 4342 O O . ASN A 1 558 ? 13.771 -11.788 -36.149 1.00 71.69 558 ASN A O 1
ATOM 4346 N N . ILE A 1 559 ? 15.282 -11.352 -37.756 1.00 70.69 559 ILE A N 1
ATOM 4347 C CA . ILE A 1 559 ? 14.915 -9.953 -37.957 1.00 70.69 559 ILE A CA 1
ATOM 4348 C C . ILE A 1 559 ? 14.183 -9.868 -39.291 1.00 70.69 559 ILE A C 1
ATOM 4350 O O . ILE A 1 559 ? 14.770 -10.119 -40.341 1.00 70.69 559 ILE A O 1
ATOM 4354 N N . MET A 1 560 ? 12.893 -9.552 -39.237 1.00 66.62 560 MET A N 1
ATOM 4355 C CA . MET A 1 560 ? 12.043 -9.408 -40.414 1.00 66.62 560 MET A CA 1
ATOM 4356 C C . MET A 1 560 ? 11.898 -7.929 -40.757 1.00 66.62 560 MET A C 1
ATOM 4358 O O . MET A 1 560 ? 11.749 -7.089 -39.866 1.00 66.62 560 MET A O 1
ATOM 4362 N N . GLN A 1 561 ? 11.953 -7.614 -42.048 1.00 62.91 561 GLN A N 1
ATOM 4363 C CA . GLN A 1 561 ? 11.709 -6.275 -42.567 1.00 62.91 561 GLN A CA 1
ATOM 4364 C C . GLN A 1 561 ? 10.532 -6.350 -43.536 1.00 62.91 561 GLN A C 1
ATOM 4366 O O . GLN A 1 561 ? 10.679 -6.797 -44.673 1.00 62.91 561 GLN A O 1
ATOM 4371 N N . GLU A 1 562 ? 9.348 -5.969 -43.067 1.00 58.81 562 GLU A N 1
ATOM 4372 C CA . GLU A 1 562 ? 8.148 -5.963 -43.894 1.00 58.81 562 GLU A CA 1
ATOM 4373 C C . GLU A 1 562 ? 8.168 -4.750 -44.844 1.00 58.81 562 GLU A C 1
ATOM 4375 O O . GLU A 1 562 ? 8.477 -3.621 -44.421 1.00 58.81 562 GLU A O 1
ATOM 4380 N N . PRO A 1 563 ? 7.845 -4.949 -46.139 1.00 53.16 563 PRO A N 1
ATOM 4381 C CA . PRO A 1 563 ? 7.591 -3.836 -47.038 1.00 53.16 563 PRO A CA 1
ATOM 4382 C C . PRO A 1 563 ? 6.394 -3.044 -46.511 1.00 53.16 563 PRO A C 1
ATOM 4384 O O . PRO A 1 563 ? 5.461 -3.610 -45.944 1.00 53.16 563 PRO A O 1
ATOM 4387 N N . ILE A 1 564 ? 6.417 -1.724 -46.698 1.00 50.44 564 ILE A N 1
ATOM 4388 C CA . ILE A 1 564 ? 5.318 -0.850 -46.275 1.00 50.44 564 ILE A CA 1
ATOM 4389 C C . ILE A 1 564 ? 4.036 -1.343 -46.966 1.00 50.44 564 ILE A C 1
ATOM 4391 O O . ILE A 1 564 ? 4.011 -1.345 -48.200 1.00 50.44 564 ILE A O 1
ATOM 4395 N N . PRO A 1 565 ? 2.979 -1.736 -46.227 1.00 48.91 565 PRO A N 1
ATOM 4396 C CA . PRO A 1 565 ? 1.705 -2.065 -46.848 1.00 48.91 565 PRO A CA 1
ATOM 4397 C C . PRO A 1 565 ? 1.219 -0.859 -47.654 1.00 48.91 565 PRO A C 1
ATOM 4399 O O . PRO A 1 565 ? 1.156 0.256 -47.126 1.00 48.91 565 PRO A O 1
ATOM 4402 N N . SER A 1 566 ? 0.919 -1.064 -48.936 1.00 47.34 566 SER A N 1
ATOM 4403 C CA . SER A 1 566 ? 0.277 -0.042 -49.762 1.00 47.34 566 SER A CA 1
ATOM 4404 C C . SER A 1 566 ? -1.073 0.315 -49.140 1.00 47.34 566 SER A C 1
ATOM 4406 O O . SER A 1 566 ? -1.863 -0.595 -48.887 1.00 47.34 566 SER A O 1
ATOM 4408 N N . MET A 1 567 ? -1.290 1.609 -48.874 1.00 42.66 567 MET A N 1
ATOM 4409 C CA . MET A 1 567 ? -2.552 2.140 -48.334 1.00 42.66 567 MET A CA 1
ATOM 4410 C C . MET A 1 567 ? -3.737 1.865 -49.261 1.00 42.66 567 MET A C 1
ATOM 4412 O O . MET A 1 567 ? -3.526 1.947 -50.492 1.00 42.66 567 MET A O 1
#

Sequence (567 aa):
MVYTLKPKATYLLSTPLQHYSLFLTTPFETAMLPNYTTKLLLVILFSAISQTSFSQNIIYVTQSGAGNMDGSNWTNALKGDHLRDTIWKAPANTSFWIAAGTYKPHPTSKDSSFYVYNRRIDLYGGFAGTETSISQRDIPGNPTVLSGAVHPTDSAQYSDVIIRYDNADSSVLDGFVIRDAHGRTALLNQSQMYETAQSRVFVRNSIFKNNKSIYNSQAAAFINPMAGHAMFHFFNCDFTENYNGAVGIRHGTEYFANRSTIVADSCRFYNNIGNVVVLNGASRTNNSASINLNRCEFKGNSEIQTGAIIMFAPAIYLGQTVPEGVVSLELDSCYFGNNNVSNTVYYFPNMADSSRFLMNNCVIDSNGYSNPSLPYGHGNTAIVMIGRTRTNKNYILNTRINNSSSYYHPAQSTTMAITGQDPGSDSTFIYNVLFNNCQNMNTNIAHQAFNGRKSAVYLVNSTLFKNETSTQRGWRMILNEGINTTGTGAVTHFYIQNSIIWPSTKHWGSITVPKQLINNSVNYSEPGTTRTFIQNSIINTFADGGSIDNIGENLGGNIMQEPIPSM

Secondary structure (DSSP, 8-state):
------------------------------------HHHHHHHHHHHHHT-------EEEEESS--TT-SSSSGGGPEEGGGHHHHHHHPPTTEEEEEESEEE-S-SS-TT--EEEESS-EEEEEEE-S--SSGGG--TTTS-EEEE----SS-TT---SEEEEEES-TTEEEESEEEE---SSEEEEEE--SSTT-EEEEEEES-EEES-B-SSTT--SEEE--SSEEEEEEEES-EEES-BS-SEEEE--S-SS-EEEEEEEES-EEES-BS-SEEEE--SSTT-EEEEEEES-EEES-B--SSSEEEEE-----TT--PPPPEEEEEEES-EEES-EESSEEEEEES--TT-EEEEES-EEES-EE--S--SSS-BSEEEEEEE-SS--EEEEES-EEES-B----TTTBEEEEEEE-SS-EEEEEEES-EEE---S-SEEEEEEEETT-EEEEEEES-EEEE------S---SEEEEEE-SSS---EEEEEEES-EEEE-S--S-SEE--SS---S-S--SS--EEEEEEES-EEEEETTT--GGGS-EESS-EEEEEPPPP-